Protein 4AB5 (pdb70)

Foldseek 3Di:
DVLEEAEEEEADLVLVVLLVLCVLCVVVVYHYHYDYDPLDDCLVCQVVVVGFKYKDQDPPDDPQKDKDFQWKFFWKKAACPDPCVVPQEAALVNQQAWEEEDAPHDLVPQCCVVHAVVVVGDYHYDHDSDPVVSLQCRLVRVGMYGDTPQSPVVVVVNSIDIHAYDPVGGMTTIIMMGGPVCPPPVSSVVSSVSSRVSCVVRGPGIDTDD/DDPADAEEAEEEEADLVLVVLLVLCVLCVSVRYHYHYDYDPLDDCLVCQVVVVGFKYKDQDPPDDAQKDKDFQWKFFWKKAACPDPCVVPQEAALVNQQAWEEEDAPHDLVPQCCVVHAVVVVGDYHYDHDSDPVVSLQCRLVRVGMYTDTPQSPVVVVVNSIDIHAYDPVGGMTTIIMMGGPVCPPPPSSVVSSVSSRVSCVVRGPGIDTDDD

Structure (mmCIF, N/CA/C/O backbone):
data_4AB5
#
_entry.id   4AB5
#
_cell.length_a   65.140
_cell.length_b   52.570
_cell.length_c   65.890
_cell.angle_alpha   90.00
_cell.angle_beta   94.09
_cell.angle_gamma   90.00
#
_symmetry.space_group_name_H-M   'P 1 21 1'
#
loop_
_entity.id
_entity.type
_entity.pdbx_description
1 polymer 'TRANSCRIPTIONAL REGULATOR, LYSR FAMILY'
2 water water
#
loop_
_atom_site.group_PDB
_atom_site.id
_atom_site.type_symbol
_atom_site.label_atom_id
_atom_site.label_alt_id
_atom_site.label_comp_id
_atom_site.label_asym_id
_atom_site.label_entity_id
_atom_site.label_seq_id
_atom_site.pdbx_PDB_ins_code
_atom_site.Cartn_x
_atom_site.Cartn_y
_atom_site.Cartn_z
_atom_site.occupancy
_atom_site.B_iso_or_equiv
_atom_site.auth_seq_id
_atom_site.auth_comp_id
_atom_site.auth_asym_id
_atom_site.auth_atom_id
_atom_site.pdbx_PDB_model_num
ATOM 1 N N . GLY A 1 5 ? -10.378 -26.524 3.890 1.00 53.81 92 GLY A N 1
ATOM 2 C CA . GLY A 1 5 ? -9.128 -25.776 3.946 1.00 51.84 92 GLY A CA 1
ATOM 3 C C . GLY A 1 5 ? -7.902 -26.655 3.795 1.00 53.95 92 GLY A C 1
ATOM 4 O O . GLY A 1 5 ? -7.086 -26.754 4.717 1.00 52.49 92 GLY A O 1
ATOM 5 N N . GLU A 1 6 ? -7.775 -27.285 2.608 1.00 50.51 93 GLU A N 1
ATOM 6 C CA . GLU A 1 6 ? -6.710 -28.204 2.182 1.00 50.16 93 GLU A CA 1
ATOM 7 C C . GLU A 1 6 ? -5.286 -27.768 2.555 1.00 51.47 93 GLU A C 1
ATOM 8 O O . GLU A 1 6 ? -4.590 -28.539 3.205 1.00 51.29 93 GLU A O 1
ATOM 14 N N . ALA A 1 7 ? -4.866 -26.549 2.146 1.00 46.70 94 ALA A N 1
ATOM 15 C CA . ALA A 1 7 ? -3.542 -25.953 2.388 1.00 45.73 94 ALA A CA 1
ATOM 16 C C . ALA A 1 7 ? -3.107 -25.955 3.860 1.00 50.14 94 ALA A C 1
ATOM 17 O O . ALA A 1 7 ? -1.954 -26.275 4.180 1.00 50.79 94 ALA A O 1
ATOM 19 N N . GLY A 1 8 ? -4.030 -25.560 4.727 1.00 44.70 95 GLY A N 1
ATOM 20 C CA . GLY A 1 8 ? -3.787 -25.462 6.151 1.00 43.90 95 GLY A CA 1
ATOM 21 C C . GLY A 1 8 ? -4.452 -24.246 6.755 1.00 44.91 95 GLY A C 1
ATOM 22 O O . GLY A 1 8 ? -5.609 -23.936 6.435 1.00 44.16 95 GLY A O 1
ATOM 23 N N . GLU A 1 9 ? -3.725 -23.561 7.647 1.00 38.88 96 GLU A N 1
ATOM 24 C CA . GLU A 1 9 ? -4.278 -22.413 8.352 1.00 37.44 96 GLU A CA 1
ATOM 25 C C . GLU A 1 9 ? -3.338 -21.282 8.682 1.00 37.65 96 GLU A C 1
ATOM 26 O O . GLU A 1 9 ? -2.129 -21.473 8.873 1.00 37.31 96 GLU A O 1
ATOM 32 N N . LEU A 1 10 ? -3.924 -20.080 8.709 1.00 30.82 97 LEU A N 1
ATOM 33 C CA . LEU A 1 10 ? -3.282 -18.832 9.064 1.00 28.47 97 LEU A CA 1
ATOM 34 C C . LEU A 1 10 ? -4.091 -18.214 10.204 1.00 30.41 97 LEU A C 1
ATOM 35 O O . LEU A 1 10 ? -5.061 -17.486 9.971 1.00 31.16 97 LEU A O 1
ATOM 40 N N . ARG A 1 11 ? -3.717 -18.582 11.446 1.00 24.23 98 ARG A N 1
ATOM 41 C CA . ARG A 1 11 ? -4.300 -18.055 12.679 1.00 23.16 98 ARG A CA 1
ATOM 42 C C . ARG A 1 11 ? -3.416 -16.857 13.067 1.00 25.18 98 ARG A C 1
ATOM 43 O O . ARG A 1 11 ? -2.228 -17.030 13.371 1.00 23.32 98 ARG A O 1
ATOM 51 N N . ILE A 1 12 ? -3.970 -15.640 12.924 1.00 21.22 99 ILE A N 1
ATOM 52 C CA . ILE A 1 12 ? -3.262 -14.391 13.186 1.00 20.93 99 ILE A CA 1
ATOM 53 C C . ILE A 1 12 ? -3.434 -13.9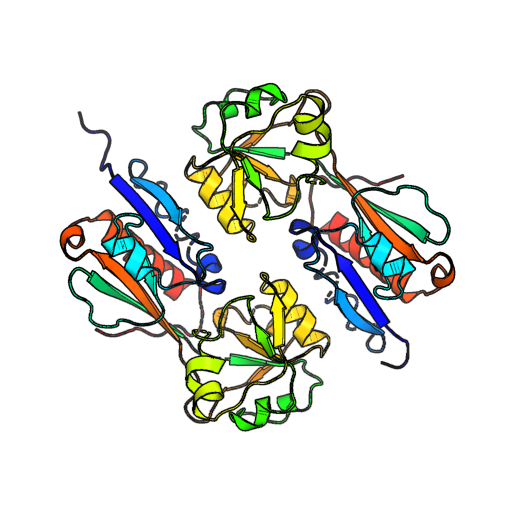47 14.634 1.00 28.71 99 ILE A C 1
ATOM 54 O O . ILE A 1 12 ? -4.553 -13.664 15.061 1.00 28.62 99 ILE A O 1
ATOM 59 N N . ALA A 1 13 ? -2.310 -13.884 15.382 1.00 27.45 100 ALA A N 1
ATOM 60 C CA . ALA A 1 13 ? -2.284 -13.423 16.769 1.00 28.25 100 ALA A CA 1
ATOM 61 C C . ALA A 1 13 ? -1.902 -11.948 16.768 1.00 31.87 100 ALA A C 1
ATOM 62 O O . ALA A 1 13 ? -0.852 -11.577 16.244 1.00 29.35 100 ALA A O 1
ATOM 64 N N . VAL A 1 14 ? -2.799 -11.101 17.300 1.00 30.24 101 VAL A N 1
ATOM 65 C CA . VAL A 1 14 ? -2.653 -9.650 17.345 1.00 29.52 101 VAL A CA 1
ATOM 66 C C . VAL A 1 14 ? -3.344 -9.081 18.576 1.00 36.83 101 VAL A C 1
ATOM 67 O O . VAL A 1 14 ? -4.519 -9.350 18.821 1.00 36.11 101 VAL A O 1
ATOM 71 N N . GLU A 1 15 ? -2.606 -8.298 19.353 1.00 37.29 102 GLU A N 1
ATOM 72 C CA . GLU A 1 15 ? -3.141 -7.679 20.562 1.00 39.33 102 GLU A CA 1
ATOM 73 C C . GLU A 1 15 ? -3.112 -6.147 20.463 1.00 44.25 102 GLU A C 1
ATOM 74 O O . GLU A 1 15 ? -3.450 -5.448 21.423 1.00 45.90 102 GLU A O 1
ATOM 80 N N . CYS A 1 16 ? -2.737 -5.638 19.276 1.00 39.65 103 CYS A N 1
ATOM 81 C CA . CYS A 1 16 ? -2.615 -4.221 18.948 1.00 38.90 103 CYS A CA 1
ATOM 82 C C . CYS A 1 16 ? -3.891 -3.751 18.224 1.00 39.34 103 CYS A C 1
ATOM 83 O O . CYS A 1 16 ? -4.276 -4.321 17.204 1.00 41.09 103 CYS A O 1
ATOM 86 N N . HIS A 1 17 ? -4.563 -2.747 18.784 1.00 31.30 104 HIS A N 1
ATOM 87 C CA . HIS A 1 17 ? -5.823 -2.186 18.289 1.00 29.54 104 HIS A CA 1
ATOM 88 C C . HIS A 1 17 ? -5.751 -1.472 16.936 1.00 33.95 104 HIS A C 1
ATOM 89 O O . HIS A 1 17 ? -6.581 -1.761 16.073 1.00 33.61 104 HIS A O 1
ATOM 96 N N . THR A 1 18 ? -4.796 -0.522 16.756 1.00 29.83 105 THR A N 1
ATOM 97 C CA . THR A 1 18 ? -4.624 0.227 15.502 1.00 28.30 105 THR A CA 1
ATOM 98 C C . THR A 1 18 ? -4.313 -0.687 14.313 1.00 32.82 105 THR A C 1
ATOM 99 O O . THR A 1 18 ? -4.722 -0.381 13.193 1.00 31.08 105 THR A O 1
ATOM 103 N N . CYS A 1 19 ? -3.609 -1.815 14.575 1.00 31.74 106 CYS A N 1
ATOM 104 C CA . CYS A 1 19 ? -3.219 -2.855 13.625 1.00 32.72 106 CYS A CA 1
ATOM 105 C C . CYS A 1 19 ? -4.383 -3.323 12.754 1.00 32.42 106 CYS A C 1
ATOM 106 O O . CYS A 1 19 ? -4.200 -3.485 11.557 1.00 30.17 106 CYS A O 1
ATOM 109 N N . PHE A 1 20 ? -5.582 -3.498 13.356 1.00 28.71 107 PHE A N 1
ATOM 110 C CA . PHE A 1 20 ? -6.825 -3.941 12.720 1.00 27.98 107 PHE A CA 1
ATOM 111 C C . PHE A 1 20 ? -7.232 -3.081 11.519 1.00 34.50 107 PHE A C 1
ATOM 112 O O . PHE A 1 20 ? -7.802 -3.608 10.564 1.00 34.94 107 PHE A O 1
ATOM 120 N N . ASP A 1 21 ? -6.901 -1.780 11.537 1.00 32.45 108 ASP A N 1
ATOM 121 C CA . ASP A 1 21 ? -7.203 -0.874 10.428 1.00 33.36 108 ASP A CA 1
ATOM 122 C C . ASP A 1 21 ? -6.591 -1.306 9.104 1.00 34.43 108 ASP A C 1
ATOM 123 O O . ASP A 1 21 ? -7.250 -1.179 8.068 1.00 36.08 108 ASP A O 1
ATOM 128 N N . TRP A 1 22 ? -5.350 -1.827 9.134 1.00 26.28 109 TRP A N 1
ATOM 129 C CA . TRP A 1 22 ? -4.660 -2.324 7.937 1.00 24.00 109 TRP A CA 1
ATOM 130 C C . TRP A 1 22 ? -4.662 -3.855 7.824 1.00 27.10 109 TRP A C 1
ATOM 131 O O . TRP A 1 22 ? -4.578 -4.374 6.716 1.00 26.02 109 TRP A O 1
ATOM 142 N N . LEU A 1 23 ? -4.793 -4.564 8.962 1.00 24.49 110 LEU A N 1
ATOM 143 C CA . LEU A 1 23 ? -4.794 -6.023 9.024 1.00 24.74 110 LEU A CA 1
ATOM 144 C C . LEU A 1 23 ? -6.070 -6.649 8.491 1.00 29.93 110 LEU A C 1
ATOM 145 O O . LEU A 1 23 ? -5.985 -7.689 7.832 1.00 29.95 110 LEU A O 1
ATOM 158 N N . PRO A 1 25 ? -8.346 -5.347 6.053 1.00 27.73 112 PRO A N 1
ATOM 159 C CA . PRO A 1 25 ? -8.355 -5.388 4.578 1.00 27.78 112 PRO A CA 1
ATOM 160 C C . PRO A 1 25 ? -7.218 -6.220 3.970 1.00 31.99 112 PRO A C 1
ATOM 161 O O . PRO A 1 25 ? -7.352 -6.659 2.824 1.00 32.77 112 PRO A O 1
ATOM 165 N N . ALA A 1 26 ? -6.117 -6.468 4.735 1.00 26.88 113 ALA A N 1
ATOM 166 C CA . ALA A 1 26 ? -4.999 -7.317 4.285 1.00 25.78 113 ALA A CA 1
ATOM 167 C C . ALA A 1 26 ? -5.495 -8.758 4.185 1.00 31.44 113 ALA A C 1
ATOM 168 O O . ALA A 1 26 ? -5.153 -9.448 3.227 1.00 32.28 113 ALA A O 1
ATOM 178 N N . GLY A 1 28 ? -8.684 -9.514 3.718 1.00 27.39 115 GLY A N 1
ATOM 179 C CA . GLY A 1 28 ? -9.670 -9.425 2.646 1.00 27.39 115 GLY A CA 1
ATOM 180 C C . GLY A 1 28 ? -9.090 -9.571 1.252 1.00 29.21 115 GLY A C 1
ATOM 181 O O . GLY A 1 28 ? -9.812 -9.952 0.327 1.00 29.04 115 GLY A O 1
ATOM 182 N N . GLU A 1 29 ? -7.791 -9.234 1.090 1.00 23.60 116 GLU A N 1
ATOM 183 C CA . GLU A 1 29 ? -7.045 -9.322 -0.172 1.00 23.61 116 GLU A CA 1
ATOM 184 C C . GLU A 1 29 ? -6.414 -10.717 -0.294 1.00 24.46 116 GLU A C 1
ATOM 185 O O . GLU A 1 29 ? -6.448 -11.317 -1.368 1.00 24.16 116 GLU A O 1
ATOM 191 N N . PHE A 1 30 ? -5.856 -11.227 0.817 1.00 18.22 117 PHE A N 1
ATOM 192 C CA . PHE A 1 30 ? -5.251 -12.552 0.923 1.00 17.04 117 PHE A CA 1
ATOM 193 C C . PHE A 1 30 ? -6.268 -13.669 0.633 1.00 21.27 117 PHE A C 1
ATOM 194 O O . PHE A 1 30 ? -5.953 -14.587 -0.125 1.00 20.17 117 PHE A O 1
ATOM 202 N N . ARG A 1 31 ? -7.465 -13.602 1.261 1.00 18.35 118 ARG A N 1
ATOM 203 C CA . ARG A 1 31 ? -8.520 -14.611 1.136 1.00 19.87 118 ARG A CA 1
ATOM 204 C C . ARG A 1 31 ? -8.804 -15.122 -0.280 1.00 28.57 118 ARG A C 1
ATOM 205 O O . ARG A 1 31 ? -8.588 -16.308 -0.480 1.00 30.16 118 ARG A O 1
ATOM 213 N N . PRO A 1 32 ? -9.208 -14.300 -1.287 1.00 27.30 119 PRO A N 1
ATOM 214 C CA . PRO A 1 32 ? -9.425 -14.855 -2.639 1.00 28.08 119 PRO A CA 1
ATOM 215 C C . PRO A 1 32 ? -8.173 -15.432 -3.307 1.00 31.60 119 PRO A C 1
ATOM 216 O O . PRO A 1 32 ? -8.301 -16.308 -4.164 1.00 31.07 119 PRO A O 1
ATOM 228 N N . TRP A 1 34 ? -5.670 -17.066 -1.709 1.00 23.83 121 TRP A N 1
ATOM 229 C CA . TRP A 1 34 ? -5.403 -18.317 -1.001 1.00 22.60 121 TRP A CA 1
ATOM 230 C C . TRP A 1 34 ? -6.714 -18.836 -0.413 1.00 26.80 121 TRP A C 1
ATOM 231 O O . TRP A 1 34 ? -6.861 -18.832 0.802 1.00 26.44 121 TRP A O 1
ATOM 242 N N . PRO A 1 35 ? -7.709 -19.251 -1.234 1.00 25.54 122 PRO A N 1
ATOM 243 C CA . PRO A 1 35 ? -9.002 -19.681 -0.662 1.00 26.07 122 PRO A CA 1
ATOM 244 C C . PRO A 1 35 ? -8.994 -20.975 0.148 1.00 29.56 122 PRO A C 1
ATOM 245 O O . PRO A 1 35 ? -9.981 -21.272 0.822 1.00 30.83 122 PRO A O 1
ATOM 249 N N . GLN A 1 36 ? -7.886 -21.723 0.100 1.00 24.74 123 GLN A N 1
ATOM 250 C CA . GLN A 1 36 ? -7.753 -22.993 0.801 1.00 24.76 123 GLN A CA 1
ATOM 251 C C . GLN A 1 36 ? -6.910 -22.922 2.065 1.00 27.04 123 GLN A C 1
ATOM 252 O O . GLN A 1 36 ? -6.588 -23.949 2.673 1.00 26.22 123 GLN A O 1
ATOM 258 N N . VAL A 1 37 ? -6.588 -21.694 2.470 1.00 22.64 124 VAL A N 1
ATOM 259 C CA . VAL A 1 37 ? -5.895 -21.388 3.715 1.00 21.71 124 VAL A CA 1
ATOM 260 C C . VAL A 1 37 ? -6.991 -20.864 4.648 1.00 26.66 124 VAL A C 1
ATOM 261 O O . VAL A 1 37 ? -7.611 -19.852 4.355 1.00 27.80 124 VAL A O 1
ATOM 265 N N . GLU A 1 38 ? -7.261 -21.582 5.731 1.00 23.72 125 GLU A N 1
ATOM 266 C CA . GLU A 1 38 ? -8.261 -21.233 6.731 1.00 23.68 125 GLU A CA 1
ATOM 267 C C . GLU A 1 38 ? -7.741 -20.086 7.603 1.00 26.74 125 GLU A C 1
ATOM 268 O O . GLU A 1 38 ? -6.701 -20.211 8.258 1.00 26.08 125 GLU A O 1
ATOM 274 N N . LEU A 1 39 ? -8.444 -18.951 7.569 1.00 22.65 126 LEU A N 1
ATOM 275 C CA . LEU A 1 39 ? -8.063 -17.754 8.307 1.00 21.66 126 LEU A CA 1
ATOM 276 C C . LEU A 1 39 ? -8.756 -17.681 9.662 1.00 26.63 126 LEU A C 1
ATOM 277 O O . LEU A 1 39 ? -9.885 -18.149 9.812 1.00 26.70 126 LEU A O 1
ATOM 282 N N . ASP A 1 40 ? -8.062 -17.106 10.656 1.00 23.34 127 ASP A N 1
ATOM 283 C CA . ASP A 1 40 ? -8.565 -16.918 12.011 1.00 23.58 127 ASP A CA 1
ATOM 284 C C . ASP A 1 40 ? -7.820 -15.782 12.704 1.00 28.66 127 ASP A C 1
ATOM 285 O O . ASP A 1 40 ? -6.694 -15.456 12.313 1.00 28.30 127 ASP A O 1
ATOM 290 N N . ILE A 1 41 ? -8.469 -15.158 13.709 1.00 25.11 128 ILE A N 1
ATOM 291 C CA . ILE A 1 41 ? -7.885 -14.096 14.525 1.00 23.78 128 ILE A CA 1
ATOM 292 C C . ILE A 1 41 ? -7.844 -14.616 15.943 1.00 28.66 128 ILE A C 1
ATOM 293 O O . ILE A 1 41 ? -8.876 -15.042 16.466 1.00 29.80 128 ILE A O 1
ATOM 298 N N . VAL A 1 42 ? -6.641 -14.642 16.543 1.00 25.86 129 VAL A N 1
ATOM 299 C CA . VAL A 1 42 ? -6.403 -15.103 17.920 1.00 27.47 129 VAL A CA 1
ATOM 300 C C . VAL A 1 42 ? -6.055 -13.822 18.699 1.00 35.31 129 VAL A C 1
ATOM 301 O O . VAL A 1 42 ? -4.915 -13.361 18.657 1.00 36.04 129 VAL A O 1
ATOM 305 N N . SER A 1 43 ? -7.082 -13.157 19.258 1.00 33.15 130 SER A N 1
ATOM 306 C CA . SER A 1 43 ? -6.942 -11.856 19.914 1.00 33.40 130 SER A CA 1
ATOM 307 C C . SER A 1 43 ? -7.675 -11.768 21.263 1.00 40.69 130 SER A C 1
ATOM 308 O O . SER A 1 43 ? -8.486 -12.640 21.590 1.00 42.36 130 SER A O 1
ATOM 311 N N . GLY A 1 44 ? -7.376 -10.718 22.028 1.00 37.40 131 GLY A N 1
ATOM 312 C CA . GLY A 1 44 ? -8.026 -10.449 23.311 1.00 38.79 131 GLY A CA 1
ATOM 313 C C . GLY A 1 44 ? -7.404 -11.039 24.558 1.00 43.29 131 GLY A C 1
ATOM 314 O O . GLY A 1 44 ? -8.060 -11.088 25.597 1.00 44.85 131 GLY A O 1
ATOM 315 N N . PHE A 1 45 ? -6.146 -11.470 24.484 1.00 40.18 132 PHE A N 1
ATOM 316 C CA . PHE A 1 45 ? -5.450 -12.056 25.626 1.00 42.36 132 PHE A CA 1
ATOM 317 C C . PHE A 1 45 ? -4.699 -11.014 26.432 1.00 48.20 132 PHE A C 1
ATOM 318 O O . PHE A 1 45 ? -4.457 -11.240 27.613 1.00 51.46 132 PHE A O 1
ATOM 326 N N . GLN A 1 46 ? -4.339 -9.874 25.805 1.00 42.65 133 GLN A N 1
ATOM 327 C CA . GLN A 1 46 ? -3.621 -8.740 26.408 1.00 42.59 133 GLN A CA 1
ATOM 328 C C . GLN A 1 46 ? -2.228 -9.141 26.931 1.00 47.59 133 GLN A C 1
ATOM 329 O O . GLN A 1 46 ? -1.758 -8.645 27.967 1.00 49.33 133 GLN A O 1
ATOM 335 N N . ALA A 1 47 ? -1.576 -10.042 26.176 1.00 41.99 134 ALA A N 1
ATOM 336 C CA . ALA A 1 47 ? -0.251 -10.599 26.432 1.00 42.27 134 ALA A CA 1
ATOM 337 C C . ALA A 1 47 ? 0.505 -10.775 25.110 1.00 45.12 134 ALA A C 1
ATOM 338 O O . ALA A 1 47 ? -0.122 -10.821 24.049 1.00 41.82 134 ALA A O 1
ATOM 340 N N . ASP A 1 48 ? 1.848 -10.906 25.179 1.00 44.09 135 ASP A N 1
ATOM 341 C CA . ASP A 1 48 ? 2.734 -11.106 24.027 1.00 43.09 135 ASP A CA 1
ATOM 342 C C . ASP A 1 48 ? 2.279 -12.302 23.160 1.00 45.40 135 ASP A C 1
ATOM 343 O O . ASP A 1 48 ? 2.161 -13.426 23.667 1.00 46.06 135 ASP A O 1
ATOM 348 N N . PRO A 1 49 ? 1.989 -12.040 21.860 1.00 38.64 136 PRO A N 1
ATOM 349 C CA . PRO A 1 49 ? 1.490 -13.107 20.971 1.00 37.56 136 PRO A CA 1
ATOM 350 C C . PRO A 1 49 ? 2.536 -14.114 20.475 1.00 41.42 136 PRO A C 1
ATOM 351 O O . PRO A 1 49 ? 2.162 -15.092 19.813 1.00 40.60 136 PRO A O 1
ATOM 355 N N . VAL A 1 50 ? 3.835 -13.895 20.804 1.00 37.97 137 VAL A N 1
ATOM 356 C CA . VAL A 1 50 ? 4.936 -14.793 20.421 1.00 38.01 137 VAL A CA 1
ATOM 357 C C . VAL A 1 50 ? 4.770 -16.157 21.109 1.00 44.42 137 VAL A C 1
ATOM 358 O O . VAL A 1 50 ? 5.074 -17.188 20.512 1.00 45.34 137 VAL A O 1
ATOM 362 N N . GLY A 1 51 ? 4.252 -16.143 22.337 1.00 42.52 138 GLY A N 1
ATOM 363 C CA . GLY A 1 51 ? 3.993 -17.337 23.131 1.00 43.80 138 GLY A CA 1
ATOM 364 C C . GLY A 1 51 ? 3.047 -18.294 22.441 1.00 47.32 138 GLY A C 1
ATOM 365 O O . GLY A 1 51 ? 3.298 -19.502 22.421 1.00 49.43 138 GLY A O 1
ATOM 366 N N . LEU A 1 52 ? 1.983 -17.747 21.820 1.00 40.69 139 LEU A N 1
ATOM 367 C CA . LEU A 1 52 ? 0.973 -18.499 21.081 1.00 38.78 139 LEU A CA 1
ATOM 368 C C . LEU A 1 52 ? 1.579 -19.291 19.911 1.00 40.12 139 LEU A C 1
ATOM 369 O O . LEU A 1 52 ? 1.111 -20.396 19.627 1.00 40.84 139 LEU A O 1
ATOM 374 N N . LEU A 1 53 ? 2.634 -18.749 19.267 1.00 34.34 140 LEU A N 1
ATOM 375 C CA . LEU A 1 53 ? 3.353 -19.399 18.159 1.00 33.41 140 LEU A CA 1
ATOM 376 C C . LEU A 1 53 ? 4.076 -20.635 18.673 1.00 40.67 140 LEU A C 1
ATOM 377 O O . LEU A 1 53 ? 3.947 -21.707 18.084 1.00 40.09 140 LEU A O 1
ATOM 382 N N . LEU A 1 54 ? 4.807 -20.487 19.799 1.00 39.91 141 LEU A N 1
ATOM 383 C CA . LEU A 1 54 ? 5.540 -21.573 20.466 1.00 41.71 141 LEU A CA 1
ATOM 384 C C . LEU A 1 54 ? 4.562 -22.662 20.898 1.00 43.60 141 LEU A C 1
ATOM 385 O O . LEU A 1 54 ? 4.852 -23.848 20.754 1.00 43.36 141 LEU A O 1
ATOM 390 N N . GLN A 1 55 ? 3.375 -22.245 21.363 1.00 39.17 142 GLN A N 1
ATOM 391 C CA . GLN A 1 55 ? 2.301 -23.128 21.816 1.00 39.46 142 GLN A CA 1
ATOM 392 C C . GLN A 1 55 ? 1.431 -23.721 20.691 1.00 41.95 142 GLN A C 1
ATOM 393 O O . GLN A 1 55 ? 0.480 -24.444 20.986 1.00 41.44 142 GLN A O 1
ATOM 399 N N . HIS A 1 56 ? 1.750 -23.415 19.408 1.00 38.17 143 HIS A N 1
ATOM 400 C CA . HIS A 1 56 ? 1.026 -23.877 18.210 1.00 36.92 143 HIS A CA 1
ATOM 401 C C . HIS A 1 56 ? -0.458 -23.456 18.218 1.00 38.80 143 HIS A C 1
ATOM 402 O O . HIS A 1 56 ? -1.315 -24.098 17.598 1.00 38.33 143 HIS A O 1
ATOM 409 N N . ARG A 1 57 ? -0.734 -22.340 18.906 1.00 32.97 144 ARG A N 1
ATOM 410 C CA . ARG A 1 57 ? -2.054 -21.747 19.055 1.00 30.89 144 ARG A CA 1
ATOM 411 C C . ARG A 1 57 ? -2.281 -20.669 18.008 1.00 32.84 144 ARG A C 1
ATOM 412 O O . ARG A 1 57 ? -3.418 -20.241 17.813 1.00 33.24 144 ARG A O 1
ATOM 420 N N . ALA A 1 58 ? -1.203 -20.249 17.320 1.00 27.60 145 ALA A N 1
ATOM 421 C CA . ALA A 1 58 ? -1.203 -19.251 16.250 1.00 25.67 145 ALA A CA 1
ATOM 422 C C . ALA A 1 58 ? -0.076 -19.545 15.255 1.00 30.24 145 ALA A C 1
ATOM 423 O O . ALA A 1 58 ? 0.921 -20.158 15.630 1.00 29.78 145 ALA A O 1
ATOM 425 N N . ASP A 1 59 ? -0.237 -19.102 13.984 1.00 27.78 146 ASP A N 1
ATOM 426 C CA . ASP A 1 59 ? 0.718 -19.325 12.885 1.00 26.94 146 ASP A CA 1
ATOM 427 C C . ASP A 1 59 ? 1.519 -18.075 12.495 1.00 29.89 146 ASP A C 1
ATOM 428 O O . ASP A 1 59 ? 2.631 -18.191 11.991 1.00 29.71 146 ASP A O 1
ATOM 433 N N . LEU A 1 60 ? 0.976 -16.893 12.775 1.00 26.92 147 LEU A N 1
ATOM 434 C CA . LEU A 1 60 ? 1.643 -15.612 12.522 1.00 26.30 147 LEU A CA 1
ATOM 435 C C . LEU A 1 60 ? 1.220 -14.607 13.580 1.00 28.96 147 LEU A C 1
ATOM 436 O O . LEU A 1 60 ? 0.043 -14.546 13.931 1.00 27.69 147 LEU A O 1
ATOM 441 N N . ALA A 1 61 ? 2.185 -13.830 14.094 1.00 27.04 148 ALA A N 1
ATOM 442 C CA . ALA A 1 61 ? 1.936 -12.810 15.121 1.00 26.74 148 ALA A CA 1
ATOM 443 C C . ALA A 1 61 ? 2.426 -11.428 14.710 1.00 29.12 148 ALA A C 1
ATOM 444 O O . ALA A 1 61 ? 3.539 -11.302 14.207 1.00 29.04 148 ALA A O 1
ATOM 446 N N . ILE A 1 62 ? 1.593 -10.394 14.934 1.00 24.48 149 ILE A N 1
ATOM 447 C CA . ILE A 1 62 ? 1.924 -8.986 14.687 1.00 22.61 149 ILE A CA 1
ATOM 448 C C . ILE A 1 62 ? 2.537 -8.485 16.005 1.00 28.82 149 ILE A C 1
ATOM 449 O O . ILE A 1 62 ? 1.873 -8.515 17.045 1.00 27.30 149 ILE A O 1
ATOM 454 N N . VAL A 1 63 ? 3.832 -8.104 15.965 1.00 27.37 150 VAL A N 1
ATOM 455 C CA . VAL A 1 63 ? 4.598 -7.693 17.141 1.00 28.41 150 VAL A CA 1
ATOM 456 C C . VAL A 1 63 ? 5.318 -6.353 16.991 1.00 32.74 150 VAL A C 1
ATOM 457 O O . VAL A 1 63 ? 5.684 -5.985 15.882 1.00 32.08 150 VAL A O 1
ATOM 461 N N . SER A 1 64 ? 5.523 -5.641 18.119 1.00 31.55 151 SER A N 1
ATOM 462 C CA . SER A 1 64 ? 6.203 -4.343 18.231 1.00 32.47 151 SER A CA 1
ATOM 463 C C . SER A 1 64 ? 7.718 -4.451 18.482 1.00 41.49 151 SER A C 1
ATOM 464 O O . SER A 1 64 ? 8.418 -3.437 18.471 1.00 41.85 151 SER A O 1
ATOM 467 N N . GLU A 1 65 ? 8.211 -5.669 18.738 1.00 41.91 152 GLU A N 1
ATOM 468 C CA . GLU A 1 65 ? 9.619 -5.958 18.997 1.00 44.75 152 GLU A CA 1
ATOM 469 C C . GLU A 1 65 ? 10.044 -7.234 18.288 1.00 50.39 152 GLU A C 1
ATOM 470 O O . GLU A 1 65 ? 9.256 -8.180 18.199 1.00 49.92 152 GLU A O 1
ATOM 476 N N . ALA A 1 66 ? 11.292 -7.255 17.789 1.00 48.69 153 ALA A N 1
ATOM 477 C CA . ALA A 1 66 ? 11.892 -8.413 17.142 1.00 49.42 153 ALA A CA 1
ATOM 478 C C . ALA A 1 66 ? 12.921 -8.992 18.107 1.00 57.01 153 ALA A C 1
ATOM 479 O O . ALA A 1 66 ? 14.096 -9.198 17.765 1.00 58.38 153 ALA A O 1
ATOM 481 N N . GLU A 1 67 ? 12.457 -9.222 19.347 1.00 55.05 154 GLU A N 1
ATOM 482 C CA . GLU A 1 67 ? 13.228 -9.793 20.448 1.00 57.53 154 GLU A CA 1
ATOM 483 C C . GLU A 1 67 ? 13.654 -11.215 20.073 1.00 61.54 154 GLU A C 1
ATOM 484 O O . GLU A 1 67 ? 12.810 -12.110 19.969 1.00 60.50 154 GLU A O 1
ATOM 490 N N . LYS A 1 68 ? 14.959 -11.390 19.792 1.00 59.04 155 LYS A N 1
ATOM 491 C CA . LYS A 1 68 ? 15.552 -12.665 19.388 1.00 59.96 155 LYS A CA 1
ATOM 492 C C . LYS A 1 68 ? 15.203 -13.791 20.343 1.00 63.69 155 LYS A C 1
ATOM 493 O O . LYS A 1 68 ? 15.423 -13.677 21.552 1.00 64.86 155 LYS A O 1
ATOM 499 N N . GLN A 1 69 ? 14.591 -14.848 19.794 1.00 58.86 156 GLN A N 1
ATOM 500 C CA . GLN A 1 69 ? 14.173 -16.058 20.505 1.00 59.19 156 GLN A CA 1
ATOM 501 C C . GLN A 1 69 ? 14.432 -17.256 19.629 1.00 62.40 156 GLN A C 1
ATOM 502 O O . GLN A 1 69 ? 14.361 -17.158 18.403 1.00 60.24 156 GLN A O 1
ATOM 508 N N . ASN A 1 70 ? 14.706 -18.397 20.264 1.00 61.19 157 ASN A N 1
ATOM 509 C CA . ASN A 1 70 ? 14.953 -19.658 19.582 1.00 61.27 157 ASN A CA 1
ATOM 510 C C . ASN A 1 70 ? 13.638 -20.246 19.081 1.00 61.96 157 ASN A C 1
ATOM 511 O O . ASN A 1 70 ? 12.658 -20.293 19.835 1.00 61.46 157 ASN A O 1
ATOM 516 N N . GLY A 1 71 ? 13.632 -20.654 17.812 1.00 55.57 158 GLY A N 1
ATOM 517 C CA . GLY A 1 71 ? 12.481 -21.280 17.178 1.00 53.39 158 GLY A CA 1
ATOM 518 C C . GLY A 1 71 ? 11.519 -20.350 16.473 1.00 54.21 158 GLY A C 1
ATOM 519 O O . GLY A 1 71 ? 10.603 -20.819 15.792 1.00 52.63 158 GLY A O 1
ATOM 520 N N . ILE A 1 72 ? 11.716 -19.034 16.610 1.00 49.88 159 ILE A N 1
ATOM 521 C CA . ILE A 1 72 ? 10.849 -18.052 15.957 1.00 47.44 159 ILE A CA 1
ATOM 522 C C . ILE A 1 72 ? 11.619 -17.050 15.077 1.00 48.25 159 ILE A C 1
ATOM 523 O O . ILE A 1 72 ? 12.702 -16.596 15.457 1.00 49.65 159 ILE A O 1
ATOM 528 N N . SER A 1 73 ? 11.067 -16.749 13.885 1.00 40.27 160 SER A N 1
ATOM 529 C CA . SER A 1 73 ? 11.653 -15.848 12.895 1.00 38.64 160 SER A CA 1
ATOM 530 C C . SER A 1 73 ? 10.824 -14.598 12.685 1.00 38.93 160 SER A C 1
ATOM 531 O O . SER A 1 73 ? 9.590 -14.657 12.654 1.00 37.33 160 SER A O 1
ATOM 534 N N . PHE A 1 74 ? 11.515 -13.458 12.574 1.00 34.03 161 PHE A N 1
ATOM 535 C CA . PHE A 1 74 ? 10.896 -12.152 12.408 1.00 31.86 161 PHE A CA 1
ATOM 536 C C . PHE A 1 74 ? 11.038 -11.621 11.011 1.00 36.57 161 PHE A C 1
ATOM 537 O O . PHE A 1 74 ? 12.078 -11.795 10.368 1.00 37.31 161 PHE A O 1
ATOM 545 N N . GLN A 1 75 ? 9.978 -10.953 10.554 1.00 32.30 162 GLN A N 1
ATOM 546 C CA . GLN A 1 75 ? 9.904 -10.334 9.239 1.00 31.42 162 GLN A CA 1
ATOM 547 C C . GLN A 1 75 ? 9.495 -8.882 9.434 1.00 32.86 162 GLN A C 1
ATOM 548 O O . GLN A 1 75 ? 8.429 -8.636 10.003 1.00 32.96 162 GLN A O 1
ATOM 554 N N . PRO A 1 76 ? 10.331 -7.901 9.038 1.00 28.19 163 PRO A N 1
ATOM 555 C CA . PRO A 1 76 ? 9.928 -6.490 9.222 1.00 26.65 163 PRO A CA 1
ATOM 556 C C . PRO A 1 76 ? 8.725 -6.109 8.361 1.00 27.89 163 PRO A C 1
ATOM 557 O O . PRO A 1 76 ? 8.607 -6.550 7.215 1.00 28.46 163 PRO A O 1
ATOM 561 N N . LEU A 1 77 ? 7.811 -5.339 8.929 1.00 21.97 164 LEU A N 1
ATOM 562 C CA . LEU A 1 77 ? 6.660 -4.859 8.189 1.00 19.85 164 LEU A CA 1
ATOM 563 C C . LEU A 1 77 ? 6.922 -3.395 7.856 1.00 25.76 164 LEU A C 1
ATOM 564 O O . LEU A 1 77 ? 7.277 -3.085 6.711 1.00 25.38 164 LEU A O 1
ATOM 569 N N . PHE A 1 78 ? 6.819 -2.510 8.872 1.00 22.58 165 PHE A N 1
ATOM 570 C CA . PHE A 1 78 ? 7.033 -1.070 8.732 1.00 22.61 165 PHE A CA 1
ATOM 571 C C . PHE A 1 78 ? 7.125 -0.359 10.083 1.00 25.92 165 PHE A C 1
ATOM 572 O O . PHE A 1 78 ? 6.604 -0.847 11.091 1.00 22.37 165 PHE A O 1
ATOM 580 N N . ALA A 1 79 ? 7.758 0.828 10.076 1.00 24.58 166 ALA A N 1
ATOM 581 C CA . ALA A 1 79 ? 7.889 1.720 11.231 1.00 23.79 166 ALA A CA 1
ATOM 582 C C . ALA A 1 79 ? 7.059 2.987 10.982 1.00 28.95 166 ALA A C 1
ATOM 583 O O . ALA A 1 79 ? 6.817 3.354 9.828 1.00 28.37 166 ALA A O 1
ATOM 585 N N . TYR A 1 80 ? 6.597 3.633 12.063 1.00 26.29 167 TYR A N 1
ATOM 586 C CA . TYR A 1 80 ? 5.832 4.877 12.005 1.00 25.89 167 TYR A CA 1
ATOM 587 C C . TYR A 1 80 ? 5.951 5.671 13.299 1.00 28.94 167 TYR A C 1
ATOM 588 O O . TYR A 1 80 ? 6.264 5.101 14.354 1.00 27.28 167 TYR A O 1
ATOM 597 N N . GLU A 1 81 ? 5.672 6.984 13.211 1.00 26.04 168 GLU A N 1
ATOM 598 C CA . GLU A 1 81 ? 5.707 7.873 14.360 1.00 26.47 168 GLU A CA 1
ATOM 599 C C . GLU A 1 81 ? 4.429 7.775 15.204 1.00 30.19 168 GLU A C 1
ATOM 600 O O . GLU A 1 81 ? 3.316 7.712 14.662 1.00 27.62 168 GLU A O 1
ATOM 614 N N . VAL A 1 83 ? 2.306 9.955 17.548 1.00 23.59 170 VAL A N 1
ATOM 615 C CA . VAL A 1 83 ? 2.094 11.375 17.780 1.00 22.39 170 VAL A CA 1
ATOM 616 C C . VAL A 1 83 ? 1.165 11.595 18.953 1.00 26.79 170 VAL A C 1
ATOM 617 O O . VAL A 1 83 ? 0.268 10.781 19.205 1.00 26.57 170 VAL A O 1
ATOM 621 N N . GLY A 1 84 ? 1.412 12.673 19.679 1.00 23.98 171 GLY A N 1
ATOM 622 C CA . GLY A 1 84 ? 0.579 13.076 20.796 1.00 24.80 171 GLY A CA 1
ATOM 623 C C . GLY A 1 84 ? -0.574 13.899 20.258 1.00 30.19 171 GLY A C 1
ATOM 624 O O . GLY A 1 84 ? -0.374 14.727 19.361 1.00 30.18 171 GLY A O 1
ATOM 625 N N . ILE A 1 85 ? -1.797 13.636 20.747 1.00 26.50 172 ILE A N 1
ATOM 626 C CA . ILE A 1 85 ? -2.985 14.386 20.317 1.00 25.79 172 ILE A CA 1
ATOM 627 C C . ILE A 1 85 ? -3.662 15.078 21.473 1.00 30.40 172 ILE A C 1
ATOM 628 O O . ILE A 1 85 ? -3.806 14.499 22.546 1.00 31.23 172 ILE A O 1
ATOM 633 N N . CYS A 1 86 ? -4.061 16.327 21.249 1.00 27.05 173 CYS A N 1
ATOM 634 C CA . CYS A 1 86 ? -4.796 17.165 22.201 1.00 27.05 173 CYS A CA 1
ATOM 635 C C . CYS A 1 86 ? -5.808 18.004 21.424 1.00 31.29 173 CYS A C 1
ATOM 636 O O . CYS A 1 86 ? -5.733 18.066 20.194 1.00 30.78 173 CYS A O 1
ATOM 639 N N . ALA A 1 87 ? -6.766 18.623 22.120 1.00 28.74 174 ALA A N 1
ATOM 640 C CA . ALA A 1 87 ? -7.758 19.477 21.483 1.00 28.90 174 ALA A CA 1
ATOM 641 C C . ALA A 1 87 ? -7.058 20.764 21.004 1.00 33.41 174 ALA A C 1
ATOM 642 O O . ALA A 1 87 ? -6.060 21.153 21.617 1.00 33.40 174 ALA A O 1
ATOM 644 N N . PRO A 1 88 ? -7.524 21.435 19.922 1.00 29.85 175 PRO A N 1
ATOM 645 C CA . PRO A 1 88 ? -6.830 22.661 19.463 1.00 30.49 175 PRO A CA 1
ATOM 646 C C . PRO A 1 88 ? -6.636 23.779 20.512 1.00 37.99 175 PRO A C 1
ATOM 647 O O . PRO A 1 88 ? -5.673 24.534 20.404 1.00 37.54 175 PRO A O 1
ATOM 651 N N . ASP A 1 89 ? -7.508 23.871 21.528 1.00 37.15 176 ASP A N 1
ATOM 652 C CA . ASP A 1 89 ? -7.403 24.921 22.556 1.00 38.74 176 ASP A CA 1
ATOM 653 C C . ASP A 1 89 ? -6.834 24.428 23.907 1.00 39.99 176 ASP A C 1
ATOM 654 O O . ASP A 1 89 ? -6.882 25.148 24.903 1.00 40.56 176 ASP A O 1
ATOM 659 N N . HIS A 1 90 ? -6.261 23.214 23.913 1.00 33.85 177 HIS A N 1
ATOM 660 C CA . HIS A 1 90 ? -5.619 22.585 25.069 1.00 32.66 177 HIS A CA 1
ATOM 661 C C . HIS A 1 90 ? -4.277 23.297 25.300 1.00 36.52 177 HIS A C 1
ATOM 662 O O . HIS A 1 90 ? -3.606 23.614 24.313 1.00 35.54 177 HIS A O 1
ATOM 669 N N . PRO A 1 91 ? -3.842 23.552 26.563 1.00 34.05 178 PRO A N 1
ATOM 670 C CA . PRO A 1 91 ? -2.546 24.245 26.762 1.00 33.99 178 PRO A CA 1
ATOM 671 C C . PRO A 1 91 ? -1.341 23.604 26.056 1.00 35.75 178 PRO A C 1
ATOM 672 O O . PRO A 1 91 ? -0.451 24.316 25.617 1.00 36.18 178 PRO A O 1
ATOM 676 N N . LEU A 1 92 ? -1.325 22.269 25.934 1.00 30.47 179 LEU A N 1
ATOM 677 C CA . LEU A 1 92 ? -0.246 21.517 25.296 1.00 28.81 179 LEU A CA 1
ATOM 678 C C . LEU A 1 92 ? -0.075 21.778 23.801 1.00 34.49 179 LEU A C 1
ATOM 679 O O . LEU A 1 92 ? 0.983 21.458 23.255 1.00 34.02 179 LEU A O 1
ATOM 684 N N . ALA A 1 93 ? -1.081 22.397 23.143 1.00 32.41 180 ALA A N 1
ATOM 685 C CA . ALA A 1 93 ? -0.996 22.759 21.723 1.00 31.30 180 ALA A CA 1
ATOM 686 C C . ALA A 1 93 ? 0.054 23.868 21.530 1.00 36.99 180 ALA A C 1
ATOM 687 O O . ALA A 1 93 ? 0.586 24.025 20.435 1.00 37.98 180 ALA A O 1
ATOM 689 N N . ALA A 1 94 ? 0.383 24.598 22.615 1.00 34.61 181 ALA A N 1
ATOM 690 C CA . ALA A 1 94 ? 1.390 25.658 22.646 1.00 34.97 181 ALA A CA 1
ATOM 691 C C . ALA A 1 94 ? 2.822 25.115 22.518 1.00 40.84 181 ALA A C 1
ATOM 692 O O . ALA A 1 94 ? 3.711 25.839 22.074 1.00 42.34 181 ALA A O 1
ATOM 694 N N . LYS A 1 95 ? 3.039 23.846 22.901 1.00 37.09 182 LYS A N 1
ATOM 695 C CA . LYS A 1 95 ? 4.339 23.175 22.825 1.00 36.60 182 LYS A CA 1
ATOM 696 C C . LYS A 1 95 ? 4.436 22.358 21.543 1.00 38.14 182 LYS A C 1
ATOM 697 O O . LYS A 1 95 ? 3.543 21.566 21.260 1.00 36.39 182 LYS A O 1
ATOM 703 N N . ASN A 1 96 ? 5.522 22.539 20.774 1.00 35.17 183 ASN A N 1
ATOM 704 C CA . ASN A 1 96 ? 5.776 21.779 19.547 1.00 33.75 183 ASN A CA 1
ATOM 705 C C . ASN A 1 96 ? 6.168 20.340 19.883 1.00 33.76 183 ASN A C 1
ATOM 706 O O . ASN A 1 96 ? 5.757 19.409 19.193 1.00 31.96 183 ASN A O 1
ATOM 711 N N . VAL A 1 97 ? 6.957 20.172 20.953 1.00 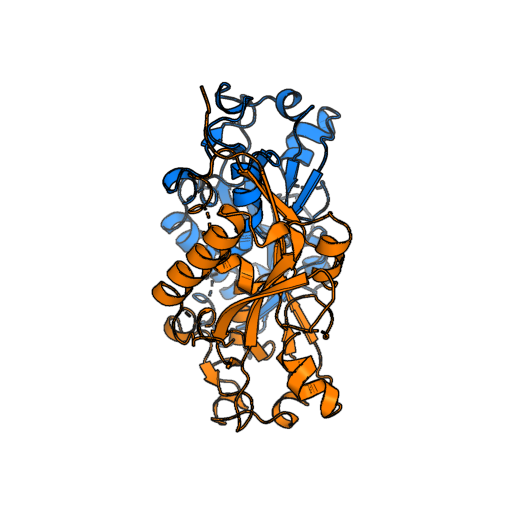29.27 184 VAL A N 1
ATOM 712 C CA . VAL A 1 97 ? 7.437 18.879 21.428 1.00 28.60 184 VAL A CA 1
ATOM 713 C C . VAL A 1 97 ? 6.957 18.649 22.876 1.00 33.34 184 VAL A C 1
ATOM 714 O O . VAL A 1 97 ? 7.119 19.532 23.713 1.00 35.82 184 VAL A O 1
ATOM 718 N N . TRP A 1 98 ? 6.395 17.471 23.166 1.00 27.88 185 TRP A N 1
ATOM 719 C CA . TRP A 1 98 ? 5.951 17.109 24.510 1.00 28.41 185 TRP A CA 1
ATOM 720 C C . TRP A 1 98 ? 6.996 16.243 25.193 1.00 34.38 185 TRP A C 1
ATOM 721 O O . TRP A 1 98 ? 7.332 15.170 24.693 1.00 33.18 185 TRP A O 1
ATOM 732 N N . THR A 1 99 ? 7.529 16.718 26.332 1.00 34.44 186 THR A N 1
ATOM 733 C CA . THR A 1 99 ? 8.497 15.962 27.132 1.00 36.21 186 THR A CA 1
ATOM 734 C C . THR A 1 99 ? 7.682 14.987 27.995 1.00 41.64 186 THR A C 1
ATOM 735 O O . THR A 1 99 ? 6.477 15.190 28.159 1.00 42.02 186 THR A O 1
ATOM 739 N N . ALA A 1 100 ? 8.324 13.960 28.568 1.00 38.99 187 ALA A N 1
ATOM 740 C CA . ALA A 1 100 ? 7.663 12.994 29.455 1.00 38.80 187 ALA A CA 1
ATOM 741 C C . ALA A 1 100 ? 6.912 13.710 30.607 1.00 42.47 187 ALA A C 1
ATOM 742 O O . ALA A 1 100 ? 5.782 13.338 30.933 1.00 41.82 187 ALA A O 1
ATOM 744 N N . GLU A 1 101 ? 7.528 14.776 31.159 1.00 39.56 188 GLU A N 1
ATOM 745 C CA . GLU A 1 101 ? 7.011 15.623 32.242 1.00 40.50 188 GLU A CA 1
ATOM 746 C C . GLU A 1 101 ? 5.715 16.376 31.879 1.00 42.96 188 GLU A C 1
ATOM 747 O O . GLU A 1 101 ? 4.965 16.742 32.784 1.00 43.91 188 GLU A O 1
ATOM 753 N N . ASP A 1 102 ? 5.448 16.602 30.568 1.00 36.66 189 ASP A N 1
ATOM 754 C CA . ASP A 1 102 ? 4.240 17.292 30.095 1.00 34.64 189 ASP A CA 1
ATOM 755 C C . ASP A 1 102 ? 2.961 16.450 30.258 1.00 37.35 189 ASP A C 1
ATOM 756 O O . ASP A 1 102 ? 1.853 16.995 30.227 1.00 36.59 189 ASP A O 1
ATOM 761 N N . PHE A 1 103 ? 3.128 15.136 30.468 1.00 33.33 190 PHE A N 1
ATOM 762 C CA . PHE A 1 103 ? 2.062 14.155 30.681 1.00 32.43 190 PHE A CA 1
ATOM 763 C C . PHE A 1 103 ? 1.617 14.077 32.156 1.00 38.92 190 PHE A C 1
ATOM 764 O O . PHE A 1 103 ? 0.528 13.570 32.424 1.00 38.41 190 PHE A O 1
ATOM 772 N N . ILE A 1 104 ? 2.452 14.581 33.101 1.00 38.51 191 ILE A N 1
ATOM 773 C CA . ILE A 1 104 ? 2.223 14.549 34.556 1.00 41.51 191 ILE A CA 1
ATOM 774 C C . ILE A 1 104 ? 0.795 14.874 35.040 1.00 50.49 191 ILE A C 1
ATOM 775 O O . ILE A 1 104 ? 0.177 14.031 35.699 1.00 53.84 191 ILE A O 1
ATOM 780 N N . GLY A 1 105 ? 0.285 16.054 34.706 1.00 46.93 192 GLY A N 1
ATOM 781 C CA . GLY A 1 105 ? -1.049 16.462 35.143 1.00 48.02 192 GLY A CA 1
ATOM 782 C C . GLY A 1 105 ? -2.231 15.863 34.405 1.00 50.88 192 GLY A C 1
ATOM 783 O O . GLY A 1 105 ? -3.253 15.531 35.017 1.00 51.84 192 GLY A O 1
ATOM 784 N N . GLU A 1 106 ? -2.081 15.736 33.079 1.00 44.60 193 GLU A N 1
ATOM 785 C CA . GLU A 1 106 ? -3.054 15.291 32.088 1.00 41.26 193 GLU A CA 1
ATOM 786 C C . GLU A 1 106 ? -3.576 13.865 32.235 1.00 41.16 193 GLU A C 1
ATOM 787 O O . GLU A 1 106 ? -2.832 12.973 32.623 1.00 40.70 193 GLU A O 1
ATOM 793 N N . THR A 1 107 ? -4.851 13.658 31.858 1.00 35.71 194 THR A N 1
ATOM 794 C CA . THR A 1 107 ? -5.520 12.356 31.798 1.00 35.01 194 THR A CA 1
ATOM 795 C C . THR A 1 107 ? -5.077 11.724 30.467 1.00 37.49 194 THR A C 1
ATOM 796 O O . THR A 1 107 ? -5.165 12.380 29.425 1.00 35.74 194 THR A O 1
ATOM 800 N N . LEU A 1 108 ? -4.587 10.474 30.502 1.00 34.59 195 LEU A N 1
ATOM 801 C CA . LEU A 1 108 ? -4.142 9.764 29.302 1.00 31.61 195 LEU A CA 1
ATOM 802 C C . LEU A 1 108 ? -5.217 8.793 28.811 1.00 34.58 195 LEU A C 1
ATOM 803 O O . LEU A 1 108 ? -5.670 7.934 29.563 1.00 36.00 195 LEU A O 1
ATOM 808 N N . ILE A 1 109 ? -5.651 8.961 27.561 1.00 30.32 196 ILE A N 1
ATOM 809 C CA . ILE A 1 109 ? -6.655 8.089 26.939 1.00 29.96 196 ILE A CA 1
ATOM 810 C C . ILE A 1 109 ? -5.943 7.032 26.087 1.00 33.44 196 ILE A C 1
ATOM 811 O O . ILE A 1 109 ? -5.150 7.367 25.209 1.00 31.05 196 ILE A O 1
ATOM 816 N N . THR A 1 110 ? -6.138 5.752 26.450 1.00 32.06 197 THR A N 1
ATOM 817 C CA . THR A 1 110 ? -5.487 4.602 25.822 1.00 30.21 197 THR A CA 1
ATOM 818 C C . THR A 1 110 ? -6.505 3.485 25.565 1.00 34.64 197 THR A C 1
ATOM 819 O O . THR A 1 110 ? -7.662 3.576 25.996 1.00 34.54 197 THR A O 1
ATOM 823 N N . TYR A 1 111 ? -6.035 2.386 24.930 1.00 30.53 198 TYR A N 1
ATOM 824 C CA . TYR A 1 111 ? -6.831 1.176 24.729 1.00 29.52 198 TYR A CA 1
ATOM 825 C C . TYR A 1 111 ? -6.822 0.417 26.049 1.00 36.69 198 TYR A C 1
ATOM 826 O O . TYR A 1 111 ? -5.878 0.619 26.830 1.00 37.03 198 TYR A O 1
ATOM 835 N N . PRO A 1 112 ? -7.866 -0.399 26.375 1.00 35.12 199 PRO A N 1
ATOM 836 C CA . PRO A 1 112 ? -7.887 -1.071 27.684 1.00 36.63 199 PRO A CA 1
ATOM 837 C C . PRO A 1 112 ? -6.969 -2.292 27.694 1.00 42.74 199 PRO A C 1
ATOM 838 O O . PRO A 1 112 ? -7.442 -3.432 27.659 1.00 44.56 199 PRO A O 1
ATOM 842 N N . VAL A 1 113 ? -5.635 -2.035 27.651 1.00 38.61 200 VAL A N 1
ATOM 843 C CA . VAL A 1 113 ? -4.544 -3.032 27.633 1.00 38.21 200 VAL A CA 1
ATOM 844 C C . VAL A 1 113 ? -3.438 -2.609 28.630 1.00 43.34 200 VAL A C 1
ATOM 845 O O . VAL A 1 113 ? -3.286 -1.405 28.856 1.00 42.14 200 VAL A O 1
ATOM 849 N N . PRO A 1 114 ? -2.640 -3.553 29.212 1.00 41.23 201 PRO A N 1
ATOM 850 C CA . PRO A 1 114 ? -1.597 -3.140 30.167 1.00 42.07 201 PRO A CA 1
ATOM 851 C C . PRO A 1 114 ? -0.504 -2.269 29.556 1.00 45.61 201 PRO A C 1
ATOM 852 O O . PRO A 1 114 ? -0.288 -2.312 28.347 1.00 43.64 201 PRO A O 1
ATOM 856 N N . ASP A 1 115 ? 0.179 -1.479 30.400 1.00 44.70 202 ASP A N 1
ATOM 857 C CA . ASP A 1 115 ? 1.251 -0.556 30.012 1.00 44.22 202 ASP A CA 1
ATOM 858 C C . ASP A 1 115 ? 2.362 -1.156 29.167 1.00 51.23 202 ASP A C 1
ATOM 859 O O . ASP A 1 115 ? 2.925 -0.453 28.327 1.00 49.90 202 ASP A O 1
ATOM 864 N N . GLU A 1 116 ? 2.657 -2.456 29.376 1.00 51.65 203 GLU A N 1
ATOM 865 C CA . GLU A 1 116 ? 3.648 -3.249 28.639 1.00 52.72 203 GLU A CA 1
ATOM 866 C C . GLU A 1 116 ? 3.307 -3.302 27.127 1.00 56.39 203 GLU A C 1
ATOM 867 O O . GLU A 1 116 ? 4.213 -3.348 26.297 1.00 55.40 203 GLU A O 1
ATOM 881 N N . LEU A 1 118 ? 1.682 -0.767 25.580 1.00 49.45 205 LEU A N 1
ATOM 882 C CA . LEU A 1 118 ? 1.636 0.611 25.098 1.00 46.91 205 LEU A CA 1
ATOM 883 C C . LEU A 1 118 ? 3.017 1.245 25.006 1.00 50.50 205 LEU A C 1
ATOM 884 O O . LEU A 1 118 ? 3.704 1.345 26.018 1.00 51.88 205 LEU A O 1
ATOM 889 N N . ASP A 1 119 ? 3.420 1.668 23.785 1.00 45.48 206 ASP A N 1
ATOM 890 C CA . ASP A 1 119 ? 4.724 2.281 23.476 1.00 45.45 206 ASP A CA 1
ATOM 891 C C . ASP A 1 119 ? 5.076 3.501 24.316 1.00 47.73 206 ASP A C 1
ATOM 892 O O . ASP A 1 119 ? 6.176 3.548 24.858 1.00 48.66 206 ASP A O 1
ATOM 897 N N . LEU A 1 120 ? 4.151 4.481 24.431 1.00 42.01 207 LEU A N 1
ATOM 898 C CA . LEU A 1 120 ? 4.364 5.691 25.234 1.00 41.59 207 LEU A CA 1
ATOM 899 C C . LEU A 1 120 ? 4.657 5.365 26.712 1.00 45.77 207 LEU A C 1
ATOM 900 O O . LEU A 1 120 ? 5.770 5.668 27.133 1.00 44.86 207 LEU A O 1
ATOM 905 N N . PRO A 1 121 ? 3.755 4.694 27.492 1.00 44.70 208 PRO A N 1
ATOM 906 C CA . PRO A 1 121 ? 4.096 4.365 28.890 1.00 46.86 208 PRO A CA 1
ATOM 907 C C . PRO A 1 121 ? 5.375 3.529 29.041 1.00 52.84 208 PRO A C 1
ATOM 908 O O . PRO A 1 121 ? 6.240 3.905 29.828 1.00 54.68 208 PRO A O 1
ATOM 912 N N . LYS A 1 122 ? 5.519 2.447 28.254 1.00 48.59 209 LYS A N 1
ATOM 913 C CA . LYS A 1 122 ? 6.668 1.536 28.293 1.00 50.08 209 LYS A CA 1
ATOM 914 C C . LYS A 1 122 ? 8.032 2.201 28.006 1.00 55.97 209 LYS A C 1
ATOM 915 O O . LYS A 1 122 ? 8.969 2.029 28.795 1.00 57.48 209 LYS A O 1
ATOM 921 N N . LYS A 1 123 ? 8.137 2.922 26.874 1.00 51.60 210 LYS A N 1
ATOM 922 C CA . LYS A 1 123 ? 9.382 3.536 26.415 1.00 52.21 210 LYS A CA 1
ATOM 923 C C . LYS A 1 123 ? 9.704 4.918 26.993 1.00 57.90 210 LYS A C 1
ATOM 924 O O . LYS A 1 123 ? 10.843 5.366 26.848 1.00 59.57 210 LYS A O 1
ATOM 930 N N . ILE A 1 124 ? 8.715 5.629 27.572 1.00 53.14 211 ILE A N 1
ATOM 931 C CA . ILE A 1 124 ? 8.912 7.020 27.997 1.00 52.75 211 ILE A CA 1
ATOM 932 C C . ILE A 1 124 ? 8.493 7.339 29.440 1.00 57.18 211 ILE A C 1
ATOM 933 O O . ILE A 1 124 ? 9.282 7.934 30.183 1.00 58.96 211 ILE A O 1
ATOM 938 N N . LEU A 1 125 ? 7.237 7.003 29.812 1.00 51.56 212 LEU A N 1
ATOM 939 C CA . LEU A 1 125 ? 6.648 7.333 31.124 1.00 51.71 212 LEU A CA 1
ATOM 940 C C . LEU A 1 125 ? 7.065 6.454 32.304 1.00 59.51 212 LEU A C 1
ATOM 941 O O . LEU A 1 125 ? 7.508 7.000 33.317 1.00 61.68 212 LEU A O 1
ATOM 946 N N . ILE A 1 126 ? 6.922 5.113 32.185 1.00 56.70 213 ILE A N 1
ATOM 947 C CA . ILE A 1 126 ? 7.330 4.151 33.220 1.00 59.61 213 ILE A CA 1
ATOM 948 C C . ILE A 1 126 ? 8.820 4.358 33.604 1.00 65.53 213 ILE A C 1
ATOM 949 O O . ILE A 1 126 ? 9.064 4.543 34.792 1.00 67.84 213 ILE A O 1
ATOM 954 N N . PRO A 1 127 ? 9.808 4.418 32.662 1.00 61.17 214 PRO A N 1
ATOM 955 C CA . PRO A 1 127 ? 11.206 4.641 33.084 1.00 63.30 214 PRO A CA 1
ATOM 956 C C . PRO A 1 127 ? 11.487 5.969 33.797 1.00 68.55 214 PRO A C 1
ATOM 957 O O . PRO A 1 127 ? 12.461 6.065 34.548 1.00 71.04 214 PRO A O 1
ATOM 961 N N . LYS A 1 128 ? 10.629 6.982 33.563 1.00 62.88 215 LYS A N 1
ATOM 962 C CA . LYS A 1 128 ? 10.712 8.324 34.149 1.00 62.87 215 LYS A CA 1
ATOM 963 C C . LYS A 1 128 ? 9.852 8.418 35.423 1.00 66.55 215 LYS A C 1
ATOM 964 O O . LYS A 1 128 ? 9.781 9.489 36.041 1.00 66.70 215 LYS A O 1
ATOM 970 N N . ASN A 1 129 ? 9.220 7.277 35.819 1.00 62.40 216 ASN A N 1
ATOM 971 C CA . ASN A 1 129 ? 8.329 7.113 36.985 1.00 63.33 216 ASN A CA 1
ATOM 972 C C . ASN A 1 129 ? 7.079 8.006 36.915 1.00 64.01 216 ASN A C 1
ATOM 973 O O . ASN A 1 129 ? 6.595 8.502 37.940 1.00 65.57 216 ASN A O 1
ATOM 978 N N . ILE A 1 130 ? 6.552 8.182 35.679 1.00 54.51 217 ILE A N 1
ATOM 979 C CA . ILE A 1 130 ? 5.354 8.968 35.397 1.00 51.17 217 ILE A CA 1
ATOM 980 C C . ILE A 1 130 ? 4.189 8.023 35.110 1.00 51.17 217 ILE A C 1
ATOM 981 O O . ILE A 1 130 ? 4.258 7.226 34.182 1.00 49.62 217 ILE A O 1
ATOM 986 N N . ASN A 1 131 ? 3.140 8.095 35.937 1.00 47.02 218 ASN A N 1
ATOM 987 C CA . ASN A 1 131 ? 1.925 7.297 35.799 1.00 45.31 218 ASN A CA 1
ATOM 988 C C . ASN A 1 131 ? 0.730 8.271 35.847 1.00 48.66 218 ASN A C 1
ATOM 989 O O . ASN A 1 131 ? 0.152 8.494 36.915 1.00 51.10 218 ASN A O 1
ATOM 994 N N . PRO A 1 132 ? 0.378 8.904 34.702 1.00 41.68 219 PRO A N 1
ATOM 995 C CA . PRO A 1 132 ? -0.739 9.867 34.712 1.00 41.19 219 PRO A CA 1
ATOM 996 C C . PRO A 1 132 ? -2.121 9.217 34.901 1.00 45.16 219 PRO A C 1
ATOM 997 O O . PRO A 1 132 ? -2.235 8.007 34.683 1.00 45.06 219 PRO A O 1
ATOM 1001 N N . PRO A 1 133 ? -3.187 9.978 35.281 1.00 41.22 220 PRO A N 1
ATOM 1002 C CA . PRO A 1 133 ? -4.530 9.359 35.381 1.00 40.67 220 PRO A CA 1
ATOM 1003 C C . PRO A 1 133 ? -4.940 8.807 34.015 1.00 42.65 220 PRO A C 1
ATOM 1004 O O . PRO A 1 133 ? -4.597 9.388 32.977 1.00 38.38 220 PRO A O 1
ATOM 1008 N N . ARG A 1 134 ? -5.609 7.646 34.012 1.00 40.60 221 ARG A N 1
ATOM 1009 C CA . ARG A 1 134 ? -5.977 6.972 32.774 1.00 37.91 221 ARG A CA 1
ATOM 1010 C C . ARG A 1 134 ? -7.459 6.929 32.539 1.00 42.55 221 ARG A C 1
ATOM 1011 O O . ARG A 1 134 ? -8.249 6.923 33.477 1.00 45.08 221 ARG A O 1
ATOM 1019 N N . ARG A 1 135 ? -7.817 6.874 31.263 1.00 37.95 222 ARG A N 1
ATOM 1020 C CA . ARG A 1 135 ? -9.156 6.778 30.705 1.00 37.81 222 ARG A CA 1
ATOM 1021 C C . ARG A 1 135 ? -8.999 5.750 29.578 1.00 40.38 222 ARG A C 1
ATOM 1022 O O . ARG A 1 135 ? -7.966 5.747 28.911 1.00 37.80 222 ARG A O 1
ATOM 1030 N N . HIS A 1 136 ? -9.962 4.824 29.426 1.00 39.75 223 HIS A N 1
ATOM 1031 C CA . HIS A 1 136 ? -9.855 3.736 28.437 1.00 38.34 223 HIS A CA 1
ATOM 1032 C C . HIS A 1 136 ? -11.005 3.647 27.458 1.00 40.85 223 HIS A C 1
ATOM 1033 O O . HIS A 1 136 ? -12.154 3.941 27.803 1.00 43.35 223 HIS A O 1
ATOM 1040 N N . SER A 1 137 ? -10.693 3.189 26.249 1.00 33.62 224 SER A N 1
ATOM 1041 C CA . SER A 1 137 ? -11.660 2.961 25.186 1.00 33.05 224 SER A CA 1
ATOM 1042 C C . SER A 1 137 ? -11.128 1.921 24.212 1.00 35.78 224 SER A C 1
ATOM 1043 O O . SER A 1 137 ? -9.957 1.968 23.837 1.00 35.22 224 SER A O 1
ATOM 1046 N N . GLU A 1 138 ? -12.000 0.996 23.790 1.00 32.65 225 GLU A N 1
ATOM 1047 C CA . GLU A 1 138 ? -11.672 -0.037 22.793 1.00 30.84 225 GLU A CA 1
ATOM 1048 C C . GLU A 1 138 ? -11.686 0.562 21.373 1.00 34.51 225 GLU A C 1
ATOM 1049 O O . GLU A 1 138 ? -11.159 -0.061 20.449 1.00 34.19 225 GLU A O 1
ATOM 1055 N N . LEU A 1 139 ? -12.307 1.757 21.198 1.00 30.86 226 LEU A N 1
ATOM 1056 C CA . LEU A 1 139 ? -12.489 2.415 19.896 1.00 29.00 226 LEU A CA 1
ATOM 1057 C C . LEU A 1 139 ? -11.723 3.703 19.731 1.00 30.73 226 LEU A C 1
ATOM 1058 O O . LEU A 1 139 ? -11.811 4.581 20.581 1.00 31.36 226 LEU A O 1
ATOM 1063 N N . THR A 1 140 ? -10.997 3.823 18.608 1.00 25.57 227 THR A N 1
ATOM 1064 C CA . THR A 1 140 ? -10.184 4.981 18.225 1.00 24.17 227 THR A CA 1
ATOM 1065 C C . THR A 1 140 ? -11.067 6.225 18.065 1.00 29.53 227 THR A C 1
ATOM 1066 O O . THR A 1 140 ? -10.712 7.303 18.554 1.00 29.97 227 THR A O 1
ATOM 1070 N N . ILE A 1 141 ? -12.226 6.059 17.400 1.00 25.01 228 ILE A N 1
ATOM 1071 C CA . ILE A 1 141 ? -13.200 7.121 17.156 1.00 24.62 228 ILE A CA 1
ATOM 1072 C C . ILE A 1 141 ? -13.687 7.760 18.465 1.00 30.38 228 ILE A C 1
ATOM 1073 O O . ILE A 1 141 ? -13.902 8.975 18.501 1.00 31.26 228 ILE A O 1
ATOM 1078 N N . ALA A 1 142 ? -13.798 6.950 19.547 1.00 26.85 229 ALA A N 1
ATOM 1079 C CA . ALA A 1 142 ? -14.200 7.410 20.874 1.00 27.73 229 ALA A CA 1
ATOM 1080 C C . ALA A 1 142 ? -13.034 8.124 21.557 1.00 30.35 229 ALA A C 1
ATOM 1081 O O . ALA A 1 142 ? -13.263 9.140 22.210 1.00 29.53 229 ALA A O 1
ATOM 1083 N N . ILE A 1 143 ? -11.785 7.625 21.368 1.00 26.84 230 ILE A N 1
ATOM 1084 C CA . ILE A 1 143 ? -10.572 8.263 21.906 1.00 27.14 230 ILE A CA 1
ATOM 1085 C C . ILE A 1 143 ? -10.465 9.705 21.377 1.00 33.27 230 ILE A C 1
ATOM 1086 O O . ILE A 1 143 ? -10.326 10.623 22.180 1.00 34.96 230 ILE A O 1
ATOM 1091 N N . ILE A 1 144 ? -10.569 9.892 20.041 1.00 28.12 231 ILE A N 1
ATOM 1092 C CA . ILE A 1 144 ? -10.499 11.187 19.374 1.00 26.89 231 ILE A CA 1
ATOM 1093 C C . ILE A 1 144 ? -11.564 12.152 19.868 1.00 31.55 231 ILE A C 1
ATOM 1094 O O . ILE A 1 144 ? -11.229 13.298 20.158 1.00 33.22 231 ILE A O 1
ATOM 1099 N N . GLN A 1 145 ? -12.822 11.691 20.033 1.00 26.87 232 GLN A N 1
ATOM 1100 C CA . GLN A 1 145 ? -13.904 12.555 20.523 1.00 26.58 232 GLN A CA 1
ATOM 1101 C C . GLN A 1 145 ? -13.712 12.992 21.960 1.00 30.92 232 GLN A C 1
ATOM 1102 O O . GLN A 1 145 ? -14.084 14.113 22.306 1.00 32.61 232 GLN A O 1
ATOM 1108 N N . LEU A 1 146 ? -13.115 12.121 22.789 1.00 26.35 233 LEU A N 1
ATOM 1109 C CA . LEU A 1 146 ? -12.791 12.392 24.186 1.00 26.30 233 LEU A CA 1
ATOM 1110 C C . LEU A 1 146 ? -11.646 13.404 24.260 1.00 30.36 233 LEU A C 1
ATOM 1111 O O . LEU A 1 146 ? -11.716 14.347 25.048 1.00 30.58 233 LEU A O 1
ATOM 1116 N N . VAL A 1 147 ? -10.623 13.240 23.397 1.00 26.70 234 VAL A N 1
ATOM 1117 C CA . VAL A 1 147 ? -9.478 14.161 23.294 1.00 26.14 234 VAL A CA 1
ATOM 1118 C C . VAL A 1 147 ? -9.982 15.555 22.854 1.00 32.23 234 VAL A C 1
ATOM 1119 O O . VAL A 1 147 ? -9.678 16.550 23.526 1.00 33.90 234 VAL A O 1
ATOM 1123 N N . ALA A 1 148 ? -10.813 15.602 21.777 1.00 26.68 235 ALA A N 1
ATOM 1124 C CA . ALA A 1 148 ? -11.412 16.818 21.214 1.00 25.64 235 ALA A CA 1
ATOM 1125 C C . ALA A 1 148 ? -12.282 17.600 22.207 1.00 30.52 235 ALA A C 1
ATOM 1126 O O . ALA A 1 148 ? -12.374 18.829 22.110 1.00 29.16 235 ALA A O 1
ATOM 1128 N N . SER A 1 149 ? -12.906 16.881 23.168 1.00 28.96 236 SER A N 1
ATOM 1129 C CA . SER A 1 149 ? -13.785 17.440 24.197 1.00 30.50 236 SER A CA 1
ATOM 1130 C C . SER A 1 149 ? -12.994 17.838 25.445 1.00 38.14 236 SER A C 1
ATOM 1131 O O . SER A 1 149 ? -13.596 18.205 26.467 1.00 40.97 236 SER A O 1
ATOM 1134 N N . ARG A 1 150 ? -11.636 17.803 25.344 1.00 33.85 237 ARG A N 1
ATOM 1135 C CA . ARG A 1 150 ? -10.674 18.136 26.408 1.00 33.51 237 ARG A CA 1
ATOM 1136 C C . ARG A 1 150 ? -10.767 17.201 27.625 1.00 38.23 237 ARG A C 1
ATOM 1137 O O . ARG A 1 150 ? -10.442 17.603 28.741 1.00 39.57 237 ARG A O 1
ATOM 1145 N N . ARG A 1 151 ? -11.182 15.938 27.391 1.00 33.98 238 ARG A N 1
ATOM 1146 C CA . ARG A 1 151 ? -11.329 14.917 28.430 1.00 34.84 238 ARG A CA 1
ATOM 1147 C C . ARG A 1 151 ? -10.027 14.142 28.684 1.00 38.32 238 ARG A C 1
ATOM 1148 O O . ARG A 1 151 ? -10.004 13.208 29.498 1.00 39.35 238 ARG A O 1
ATOM 1156 N N . GLY A 1 152 ? -8.958 14.586 28.022 1.00 32.03 239 GLY A N 1
ATOM 1157 C CA . GLY A 1 152 ? -7.616 14.045 28.157 1.00 30.65 239 GLY A CA 1
ATOM 1158 C C . GLY A 1 152 ? -6.787 14.205 26.904 1.00 32.36 239 GLY A C 1
ATOM 1159 O O . GLY A 1 152 ? -7.179 14.921 25.975 1.00 30.84 239 GLY A O 1
ATOM 1160 N N . ILE A 1 153 ? -5.615 13.546 26.889 1.00 28.40 240 ILE A N 1
ATOM 1161 C CA . ILE A 1 153 ? -4.685 13.503 25.752 1.00 26.65 240 ILE A CA 1
ATOM 1162 C C . ILE A 1 153 ? -4.410 12.039 25.379 1.00 30.46 240 ILE A C 1
ATOM 1163 O O . ILE A 1 153 ? -4.732 11.140 26.157 1.00 31.56 240 ILE A O 1
ATOM 1168 N N . ALA A 1 154 ? -3.834 11.794 24.199 1.00 25.09 241 ALA A N 1
ATOM 1169 C CA . ALA A 1 154 ? -3.531 10.435 23.757 1.00 24.58 241 ALA A CA 1
ATOM 1170 C C . ALA A 1 154 ? -2.289 10.393 22.868 1.00 26.80 241 ALA A C 1
ATOM 1171 O O . ALA A 1 154 ? -1.847 11.424 22.384 1.00 25.74 241 ALA A O 1
ATOM 1173 N N . ALA A 1 155 ? -1.741 9.190 22.660 1.00 24.30 242 ALA A N 1
ATOM 1174 C CA . ALA A 1 155 ? -0.623 8.889 21.760 1.00 23.23 242 ALA A CA 1
ATOM 1175 C C . ALA A 1 155 ? -1.145 7.884 20.745 1.00 24.45 242 ALA A C 1
ATOM 1176 O O . ALA A 1 155 ? -1.623 6.814 21.113 1.00 23.34 242 ALA A O 1
ATOM 1178 N N . LEU A 1 156 ? -1.133 8.267 19.469 1.00 21.62 243 LEU A N 1
ATOM 1179 C CA . LEU A 1 156 ? -1.636 7.414 18.391 1.00 19.93 243 LEU A CA 1
ATOM 1180 C C . LEU A 1 156 ? -0.735 7.484 17.160 1.00 21.82 243 LEU A C 1
ATOM 1181 O O . LEU A 1 156 ? -0.047 8.482 1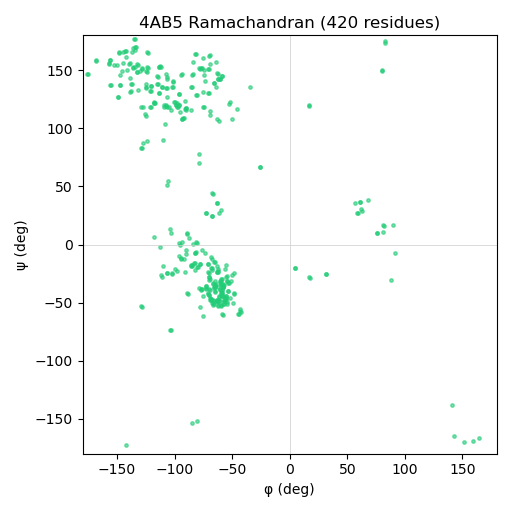6.997 1.00 21.08 243 LEU A O 1
ATOM 1186 N N . PRO A 1 157 ? -0.714 6.452 16.279 1.00 18.66 244 PRO A N 1
ATOM 1187 C CA . PRO A 1 157 ? 0.113 6.544 15.064 1.00 18.41 244 PRO A CA 1
ATOM 1188 C C . PRO A 1 157 ? -0.309 7.740 14.233 1.00 25.67 244 PRO A C 1
ATOM 1189 O O . PRO A 1 157 ? -1.496 8.080 14.226 1.00 27.50 244 PRO A O 1
ATOM 1193 N N . TYR A 1 158 ? 0.650 8.402 13.563 1.00 21.81 245 TYR A N 1
ATOM 1194 C CA . TYR A 1 158 ? 0.343 9.557 12.726 1.00 21.58 245 TYR A CA 1
ATOM 1195 C C . TYR A 1 158 ? -0.715 9.216 11.659 1.00 25.10 245 TYR A C 1
ATOM 1196 O O . TYR A 1 158 ? -1.633 10.001 11.461 1.00 26.08 245 TYR A O 1
ATOM 1205 N N . TRP A 1 159 ? -0.592 8.053 10.988 1.00 20.46 246 TRP A N 1
ATOM 1206 C CA . TRP A 1 159 ? -1.544 7.629 9.964 1.00 20.48 246 TRP A CA 1
ATOM 1207 C C . TRP A 1 159 ? -3.005 7.530 10.458 1.00 27.77 246 TRP A C 1
ATOM 1208 O O . TRP A 1 159 ? -3.910 7.874 9.700 1.00 29.02 246 TRP A O 1
ATOM 1219 N N . THR A 1 160 ? -3.226 7.090 11.718 1.00 24.89 247 THR A N 1
ATOM 1220 C CA . THR A 1 160 ? -4.553 6.968 12.349 1.00 25.82 247 THR A CA 1
ATOM 1221 C C . THR A 1 160 ? -5.160 8.354 12.627 1.00 31.97 247 THR A C 1
ATOM 1222 O O . THR A 1 160 ? -6.361 8.560 12.427 1.00 31.57 247 THR A O 1
ATOM 1226 N N . VAL A 1 161 ? -4.324 9.264 13.137 1.00 30.41 248 VAL A N 1
ATOM 1227 C CA . VAL A 1 161 ? -4.649 10.629 13.536 1.00 32.98 248 VAL A CA 1
ATOM 1228 C C . VAL A 1 161 ? -5.021 11.505 12.336 1.00 42.28 248 VAL A C 1
ATOM 1229 O O . VAL A 1 161 ? -5.922 12.341 12.431 1.00 42.08 248 VAL A O 1
ATOM 1241 N N . PRO A 1 163 ? -6.918 11.508 9.351 1.00 35.15 250 PRO A N 1
ATOM 1242 C CA . PRO A 1 163 ? -8.269 11.960 8.951 1.00 34.46 250 PRO A CA 1
ATOM 1243 C C . PRO A 1 163 ? -8.952 12.932 9.917 1.00 38.93 250 PRO A C 1
ATOM 1244 O O . PRO A 1 163 ? -9.772 13.743 9.492 1.00 41.39 250 PRO A O 1
ATOM 1248 N N . TYR A 1 164 ? -8.614 12.855 11.205 1.00 33.17 251 TYR A N 1
ATOM 1249 C CA . TYR A 1 164 ? -9.209 13.679 12.253 1.00 33.18 251 TYR A CA 1
ATOM 1250 C C . TYR A 1 164 ? -8.634 15.096 12.367 1.00 38.17 251 TYR A C 1
ATOM 1251 O O . TYR A 1 164 ? -9.294 15.973 12.920 1.00 38.39 251 TYR A O 1
ATOM 1260 N N . LEU A 1 165 ? -7.427 15.321 11.819 1.00 35.79 252 LEU A N 1
ATOM 1261 C CA . LEU A 1 165 ? -6.770 16.631 11.788 1.00 36.13 252 LEU A CA 1
ATOM 1262 C C . LEU A 1 165 ? -7.495 17.495 10.776 1.00 40.76 252 LEU A C 1
ATOM 1263 O O . LEU A 1 165 ? -7.672 18.694 10.995 1.00 40.30 252 LEU A O 1
ATOM 1268 N N . GLU A 1 166 ? -7.953 16.859 9.685 1.00 38.63 253 GLU A N 1
ATOM 1269 C CA . GLU A 1 166 ? -8.701 17.472 8.579 1.00 39.98 253 GLU A CA 1
ATOM 1270 C C . GLU A 1 166 ? -10.057 17.995 9.061 1.00 43.89 253 GLU A C 1
ATOM 1271 O O . GLU A 1 166 ? -10.501 19.048 8.605 1.00 45.56 253 GLU A O 1
ATOM 1277 N N . LYS A 1 167 ? -10.693 17.265 10.005 1.00 38.48 254 LYS A N 1
ATOM 1278 C CA . LYS A 1 167 ? -12.002 17.585 10.590 1.00 37.83 254 LYS A CA 1
ATOM 1279 C C . LYS A 1 167 ? -11.911 18.614 11.728 1.00 41.33 254 LYS A C 1
ATOM 1280 O O . LYS A 1 167 ? -12.946 19.087 12.210 1.00 43.22 254 LYS A O 1
ATOM 1286 N N . GLY A 1 168 ? -10.682 18.961 12.127 1.00 34.87 255 GLY A N 1
ATOM 1287 C CA . GLY A 1 168 ? -10.389 19.945 13.167 1.00 33.03 255 GLY A CA 1
ATOM 1288 C C . GLY A 1 168 ? -10.611 19.490 14.595 1.00 34.81 255 GLY A C 1
ATOM 1289 O O . GLY A 1 168 ? -10.561 20.319 15.513 1.00 34.75 255 GLY A O 1
ATOM 1290 N N . TYR A 1 169 ? -10.850 18.172 14.802 1.00 28.59 256 TYR A N 1
ATOM 1291 C CA . TYR A 1 169 ? -11.084 17.596 16.130 1.00 27.23 256 TYR A CA 1
ATOM 1292 C C . TYR A 1 169 ? -9.869 17.747 17.051 1.00 31.01 256 TYR A C 1
ATOM 1293 O O . TYR A 1 169 ? -10.010 18.142 18.200 1.00 31.33 256 TYR A O 1
ATOM 1302 N N . VAL A 1 170 ? -8.678 17.395 16.548 1.00 27.46 257 VAL A N 1
ATOM 1303 C CA . VAL A 1 170 ? -7.434 17.385 17.319 1.00 26.64 257 VAL A CA 1
ATOM 1304 C C . VAL A 1 170 ? -6.286 18.027 16.553 1.00 30.53 257 VAL A C 1
ATOM 1305 O O . VAL A 1 170 ? -6.396 18.300 15.352 1.00 30.03 257 VAL A O 1
ATOM 1309 N N . VAL A 1 171 ? -5.172 18.256 17.263 1.00 26.99 258 VAL A N 1
ATOM 1310 C CA . VAL A 1 171 ? -3.904 18.749 16.713 1.00 25.68 258 VAL A CA 1
ATOM 1311 C C . VAL A 1 171 ? -2.884 17.694 17.120 1.00 28.88 258 VAL A C 1
ATOM 1312 O O . VAL A 1 171 ? -3.109 16.985 18.103 1.00 29.31 258 VAL A O 1
ATOM 1316 N N . HIS A 1 172 ? -1.810 17.538 16.357 1.00 24.76 259 HIS A N 1
ATOM 1317 C CA . HIS A 1 172 ? -0.811 16.538 16.703 1.00 24.19 259 HIS A CA 1
ATOM 1318 C C . HIS A 1 172 ? 0.509 17.180 17.058 1.00 28.83 259 HIS A C 1
ATOM 1319 O O . HIS A 1 172 ? 0.857 18.228 16.504 1.00 29.63 259 HIS A O 1
ATOM 1326 N N . ARG A 1 173 ? 1.223 16.579 18.018 1.00 24.89 260 ARG A N 1
ATOM 1327 C CA . ARG A 1 173 ? 2.522 17.073 18.487 1.00 25.14 260 ARG A CA 1
ATOM 1328 C C . ARG A 1 173 ? 3.530 15.943 18.653 1.00 28.14 260 ARG A C 1
ATOM 1329 O O . ARG A 1 173 ? 3.151 14.805 18.925 1.00 27.36 260 ARG A O 1
ATOM 1337 N N . GLN A 1 174 ? 4.814 16.275 18.516 1.00 24.38 261 GLN A N 1
ATOM 1338 C CA . GLN A 1 174 ? 5.923 15.340 18.671 1.00 23.90 261 GLN A CA 1
ATOM 1339 C C . GLN A 1 174 ? 6.090 14.929 20.131 1.00 29.80 261 GLN A C 1
ATOM 1340 O O . GLN A 1 174 ? 6.120 15.785 21.011 1.00 30.18 261 GLN A O 1
ATOM 1346 N N . ILE A 1 175 ? 6.183 13.618 20.385 1.00 27.89 262 ILE A N 1
ATOM 1347 C CA . ILE A 1 175 ? 6.395 13.076 21.723 1.00 28.44 262 ILE A CA 1
ATOM 1348 C C . ILE A 1 175 ? 7.901 12.906 21.877 1.00 34.55 262 ILE A C 1
ATOM 1349 O O . ILE A 1 175 ? 8.462 12.007 21.253 1.00 33.47 262 ILE A O 1
ATOM 1354 N N . THR A 1 176 ? 8.552 13.760 22.707 1.00 33.89 263 THR A N 1
ATOM 1355 C CA . THR A 1 176 ? 9.992 13.697 22.991 1.00 36.42 263 THR A CA 1
ATOM 1356 C C . THR A 1 176 ? 10.856 14.340 21.883 1.00 41.46 263 THR A C 1
ATOM 1357 O O . THR A 1 176 ? 10.446 14.382 20.722 1.00 38.72 263 THR A O 1
ATOM 1361 N N . ALA A 1 177 ? 12.027 14.887 22.263 1.00 42.22 264 ALA A N 1
ATOM 1362 C CA . ALA A 1 177 ? 12.988 15.523 21.350 1.00 43.67 264 ALA A CA 1
ATOM 1363 C C . ALA A 1 177 ? 13.460 14.547 20.249 1.00 49.65 264 ALA A C 1
ATOM 1364 O O . ALA A 1 177 ? 13.642 14.951 19.099 1.00 50.20 264 ALA A O 1
ATOM 1366 N N . ASP A 1 178 ? 13.618 13.264 20.608 1.00 46.70 265 ASP A N 1
ATOM 1367 C CA . ASP A 1 178 ? 14.008 12.174 19.714 1.00 46.91 265 ASP A CA 1
ATOM 1368 C C . ASP A 1 178 ? 12.803 11.607 18.934 1.00 47.66 265 ASP A C 1
ATOM 1369 O O . ASP A 1 178 ? 12.995 10.883 17.956 1.00 47.70 265 ASP A O 1
ATOM 1374 N N . GLY A 1 179 ? 11.591 11.915 19.393 1.00 41.02 266 GLY A N 1
ATOM 1375 C CA . GLY A 1 179 ? 10.354 11.400 18.818 1.00 38.16 266 GLY A CA 1
ATOM 1376 C C . GLY A 1 179 ? 10.029 10.015 19.354 1.00 40.19 266 GLY A C 1
ATOM 1377 O O . GLY A 1 179 ? 10.833 9.426 20.092 1.00 41.03 266 GLY A O 1
ATOM 1378 N N . LEU A 1 180 ? 8.841 9.483 18.996 1.00 33.28 267 LEU A N 1
ATOM 1379 C CA . LEU A 1 180 ? 8.404 8.149 19.428 1.00 32.26 267 LEU A CA 1
ATOM 1380 C C . LEU A 1 180 ? 8.043 7.314 18.213 1.00 32.53 267 LEU A C 1
ATOM 1381 O O . LEU A 1 180 ? 7.040 7.573 17.552 1.00 31.15 267 LEU A O 1
ATOM 1386 N N . GLN A 1 181 ? 8.856 6.309 17.923 1.00 28.13 268 GLN A N 1
ATOM 1387 C CA . GLN A 1 181 ? 8.653 5.457 16.761 1.00 26.60 268 GLN A CA 1
ATOM 1388 C C . GLN A 1 181 ? 8.246 4.045 17.175 1.00 29.94 268 GLN A C 1
ATOM 1389 O O . GLN A 1 181 ? 8.820 3.474 18.105 1.00 29.73 268 GLN A O 1
ATOM 1395 N N . SER A 1 182 ? 7.230 3.498 16.487 1.00 25.88 269 SER A N 1
ATOM 1396 C CA . SER A 1 182 ? 6.789 2.121 16.660 1.00 24.88 269 SER A CA 1
ATOM 1397 C C . SER A 1 182 ? 7.374 1.328 15.498 1.00 28.01 269 SER A C 1
ATOM 1398 O O . SER A 1 182 ? 7.429 1.827 14.376 1.00 25.65 269 SER A O 1
ATOM 1401 N N . LYS A 1 183 ? 7.833 0.112 15.773 1.00 26.92 270 LYS A N 1
ATOM 1402 C CA . LYS A 1 183 ? 8.392 -0.789 14.772 1.00 27.15 270 LYS A CA 1
ATOM 1403 C C . LYS A 1 183 ? 7.509 -2.038 14.691 1.00 31.54 270 LYS A C 1
ATOM 1404 O O . LYS A 1 183 ? 7.294 -2.690 15.703 1.00 30.75 270 LYS A O 1
ATOM 1410 N N . LEU A 1 184 ? 6.966 -2.350 13.507 1.00 29.36 271 LEU A N 1
ATOM 1411 C CA . LEU A 1 184 ? 6.095 -3.514 13.359 1.00 29.58 271 LEU A CA 1
ATOM 1412 C C . LEU A 1 184 ? 6.707 -4.680 12.634 1.00 32.62 271 LEU A C 1
ATOM 1413 O O . LEU A 1 184 ? 7.360 -4.501 11.602 1.00 32.48 271 LEU A O 1
ATOM 1418 N N . TYR A 1 185 ? 6.515 -5.879 13.197 1.00 27.64 272 TYR A N 1
ATOM 1419 C CA . TYR A 1 185 ? 7.055 -7.124 12.662 1.00 27.24 272 TYR A CA 1
ATOM 1420 C C . TYR A 1 185 ? 5.990 -8.200 12.610 1.00 31.44 272 TYR A C 1
ATOM 1421 O O . TYR A 1 185 ? 5.039 -8.183 13.392 1.00 31.02 272 TYR A O 1
ATOM 1430 N N . ALA A 1 186 ? 6.186 -9.164 11.707 1.00 28.08 273 ALA A N 1
ATOM 1431 C CA . ALA A 1 186 ? 5.364 -10.355 11.591 1.00 27.14 273 ALA A CA 1
ATOM 1432 C C . ALA A 1 186 ? 6.252 -11.489 12.084 1.00 30.11 273 ALA A C 1
ATOM 1433 O O . ALA A 1 186 ? 7.347 -11.689 11.564 1.00 30.38 273 ALA A O 1
ATOM 1435 N N . ALA A 1 187 ? 5.830 -12.156 13.149 1.00 26.88 274 ALA A N 1
ATOM 1436 C CA . ALA A 1 187 ? 6.561 -13.274 13.739 1.00 27.87 274 ALA A CA 1
ATOM 1437 C C . ALA A 1 187 ? 5.927 -14.599 13.322 1.00 31.41 274 ALA A C 1
ATOM 1438 O O . ALA A 1 187 ? 4.702 -14.719 13.303 1.00 30.08 274 ALA A O 1
ATOM 1440 N N . ILE A 1 188 ? 6.761 -15.568 12.943 1.00 28.81 275 ILE A N 1
ATOM 1441 C CA . ILE A 1 188 ? 6.357 -16.931 12.581 1.00 29.23 275 ILE A CA 1
ATOM 1442 C C . ILE A 1 188 ? 7.352 -17.920 13.235 1.00 35.38 275 ILE A C 1
ATOM 1443 O O . ILE A 1 188 ? 8.419 -17.493 13.683 1.00 36.22 275 ILE A O 1
ATOM 1448 N N . ARG A 1 189 ? 7.008 -19.232 13.286 1.00 31.83 276 ARG A N 1
ATOM 1449 C CA . ARG A 1 189 ? 7.927 -20.257 13.785 1.00 33.42 276 ARG A CA 1
ATOM 1450 C C . ARG A 1 189 ? 8.971 -20.444 12.683 1.00 37.97 276 ARG A C 1
ATOM 1451 O O . ARG A 1 189 ? 8.613 -20.333 11.509 1.00 36.46 276 ARG A O 1
ATOM 1459 N N . THR A 1 190 ? 10.242 -20.730 13.051 1.00 36.99 277 THR A N 1
ATOM 1460 C CA . THR A 1 190 ? 11.358 -20.924 12.112 1.00 38.26 277 THR A CA 1
ATOM 1461 C C . THR A 1 190 ? 11.101 -22.099 11.133 1.00 43.84 277 THR A C 1
ATOM 1462 O O . THR A 1 190 ? 11.517 -22.029 9.980 1.00 44.16 277 THR A O 1
ATOM 1466 N N . GLU A 1 191 ? 10.356 -23.133 11.581 1.00 40.54 278 GLU A N 1
ATOM 1467 C CA . GLU A 1 191 ? 9.986 -24.304 10.783 1.00 40.14 278 GLU A CA 1
ATOM 1468 C C . GLU A 1 191 ? 9.000 -23.953 9.631 1.00 43.03 278 GLU A C 1
ATOM 1469 O O . GLU A 1 191 ? 8.912 -24.689 8.642 1.00 42.46 278 GLU A O 1
ATOM 1475 N N . ASP A 1 192 ? 8.275 -22.824 9.775 1.00 38.72 279 ASP A N 1
ATOM 1476 C CA . ASP A 1 192 ? 7.293 -22.323 8.816 1.00 37.41 279 ASP A CA 1
ATOM 1477 C C . ASP A 1 192 ? 7.822 -21.255 7.830 1.00 41.79 279 ASP A C 1
ATOM 1478 O O . ASP A 1 192 ? 7.066 -20.791 6.974 1.00 39.36 279 ASP A O 1
ATOM 1483 N N . THR A 1 193 ? 9.122 -20.911 7.913 1.00 41.06 280 THR A N 1
ATOM 1484 C CA . THR A 1 193 ? 9.763 -19.914 7.044 1.00 41.61 280 THR A CA 1
ATOM 1485 C C . THR A 1 193 ? 9.630 -20.189 5.529 1.00 45.26 280 THR A C 1
ATOM 1486 O O . THR A 1 193 ? 9.828 -19.275 4.725 1.00 44.55 280 THR A O 1
ATOM 1490 N N . ASP A 1 194 ? 9.290 -21.431 5.153 1.00 41.31 281 ASP A N 1
ATOM 1491 C CA . ASP A 1 194 ? 9.170 -21.826 3.761 1.00 41.02 281 ASP A CA 1
ATOM 1492 C C . ASP A 1 194 ? 7.765 -21.802 3.167 1.00 41.23 281 ASP A C 1
ATOM 1493 O O . ASP A 1 194 ? 7.643 -21.930 1.950 1.00 42.47 281 ASP A O 1
ATOM 1498 N N . LYS A 1 195 ? 6.714 -21.615 3.998 1.00 34.28 282 LYS A N 1
ATOM 1499 C CA . LYS A 1 195 ? 5.303 -21.545 3.564 1.00 31.73 282 LYS A CA 1
ATOM 1500 C C . LYS A 1 195 ? 5.091 -20.263 2.781 1.00 30.93 282 LYS A C 1
ATOM 1501 O O . LYS A 1 195 ? 5.278 -19.183 3.335 1.00 30.48 282 LYS A O 1
ATOM 1507 N N . SER A 1 196 ? 4.779 -20.38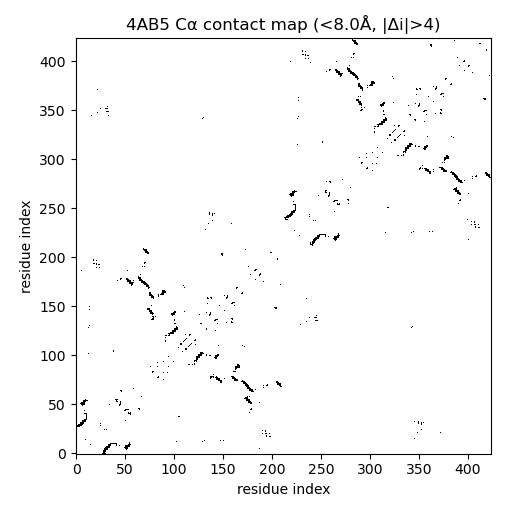0 1.476 1.00 24.94 283 SER A N 1
ATOM 1508 C CA . SER A 1 196 ? 4.600 -19.232 0.585 1.00 23.08 283 SER A CA 1
ATOM 1509 C C . SER A 1 196 ? 3.521 -18.296 1.055 1.00 26.72 283 SER A C 1
ATOM 1510 O O . SER A 1 196 ? 3.747 -17.091 1.014 1.00 26.57 283 SER A O 1
ATOM 1513 N N . TYR A 1 197 ? 2.347 -18.839 1.498 1.00 23.42 284 TYR A N 1
ATOM 1514 C CA . TYR A 1 197 ? 1.196 -18.057 1.978 1.00 22.28 284 TYR A CA 1
ATOM 1515 C C . TYR A 1 197 ? 1.477 -17.159 3.181 1.00 25.92 284 TYR A C 1
ATOM 1516 O O . TYR A 1 197 ? 0.891 -16.066 3.276 1.00 25.60 284 TYR A O 1
ATOM 1525 N N . LEU A 1 198 ? 2.359 -17.618 4.101 1.00 21.51 285 LEU A N 1
ATOM 1526 C CA . LEU A 1 198 ? 2.742 -16.842 5.282 1.00 21.45 285 LEU A CA 1
ATOM 1527 C C . LEU A 1 198 ? 3.551 -15.660 4.831 1.00 25.46 285 LEU A C 1
ATOM 1528 O O . LEU A 1 198 ? 3.261 -14.532 5.234 1.00 25.71 285 LEU A O 1
ATOM 1533 N N . ASN A 1 199 ? 4.527 -15.916 3.943 1.00 22.56 286 ASN A N 1
ATOM 1534 C CA . ASN A 1 199 ? 5.404 -14.899 3.366 1.00 23.37 286 ASN A CA 1
ATOM 1535 C C . ASN A 1 199 ? 4.627 -13.933 2.501 1.00 26.57 286 ASN A C 1
ATOM 1536 O O . ASN A 1 199 ? 4.868 -12.725 2.582 1.00 27.38 286 ASN A O 1
ATOM 1541 N N . ASN A 1 200 ? 3.666 -14.447 1.720 1.00 21.53 287 ASN A N 1
ATOM 1542 C CA . ASN A 1 200 ? 2.814 -13.613 0.880 1.00 21.33 287 ASN A CA 1
ATOM 1543 C C . ASN A 1 200 ? 1.838 -12.747 1.693 1.00 25.93 287 ASN A C 1
ATOM 1544 O O . ASN A 1 200 ? 1.525 -11.642 1.256 1.00 27.18 287 ASN A O 1
ATOM 1549 N N . PHE A 1 201 ? 1.406 -13.206 2.894 1.00 20.66 288 PHE A N 1
ATOM 1550 C CA . PHE A 1 201 ? 0.543 -12.389 3.755 1.00 19.83 288 PHE A CA 1
ATOM 1551 C C . PHE A 1 201 ? 1.298 -11.154 4.243 1.00 25.44 288 PHE A C 1
ATOM 1552 O O . PHE A 1 201 ? 0.712 -10.073 4.321 1.00 25.02 288 PHE A O 1
ATOM 1560 N N . CYS A 1 202 ? 2.598 -11.314 4.538 1.00 23.49 289 CYS A N 1
ATOM 1561 C CA . CYS A 1 202 ? 3.465 -10.228 4.988 1.00 23.69 289 CYS A CA 1
ATOM 1562 C C . CYS A 1 202 ? 3.724 -9.227 3.868 1.00 26.74 289 CYS A C 1
ATOM 1563 O O . CYS A 1 202 ? 3.738 -8.020 4.129 1.00 27.79 289 CYS A O 1
ATOM 1566 N N . GLN A 1 203 ? 3.899 -9.711 2.623 1.00 21.66 290 GLN A N 1
ATOM 1567 C CA . GLN A 1 203 ? 4.096 -8.808 1.497 1.00 22.05 290 GLN A CA 1
ATOM 1568 C C . GLN A 1 203 ? 2.827 -8.034 1.139 1.00 24.20 290 GLN A C 1
ATOM 1569 O O . GLN A 1 203 ? 2.933 -6.897 0.706 1.00 24.11 290 GLN A O 1
ATOM 1575 N N . ILE A 1 204 ? 1.640 -8.611 1.420 1.00 20.06 291 ILE A N 1
ATOM 1576 C CA . ILE A 1 204 ? 0.323 -7.981 1.237 1.00 19.07 291 ILE A CA 1
ATOM 1577 C C . ILE A 1 204 ? 0.180 -6.849 2.270 1.00 26.24 291 ILE A C 1
ATOM 1578 O O . ILE A 1 204 ? -0.173 -5.734 1.884 1.00 28.19 291 ILE A O 1
ATOM 1583 N N . ILE A 1 205 ? 0.500 -7.121 3.557 1.00 21.62 292 ILE A N 1
ATOM 1584 C CA . ILE A 1 205 ? 0.487 -6.128 4.645 1.00 20.82 292 ILE A CA 1
ATOM 1585 C C . ILE A 1 205 ? 1.384 -4.925 4.271 1.00 24.92 292 ILE A C 1
ATOM 1586 O O . ILE A 1 205 ? 0.963 -3.780 4.442 1.00 25.83 292 ILE A O 1
ATOM 1591 N N . ARG A 1 206 ? 2.610 -5.196 3.753 1.00 21.13 293 ARG A N 1
ATOM 1592 C CA . ARG A 1 206 ? 3.578 -4.156 3.372 1.00 20.78 293 ARG A CA 1
ATOM 1593 C C . ARG A 1 206 ? 3.129 -3.326 2.171 1.00 25.41 293 ARG A C 1
ATOM 1594 O O . ARG A 1 206 ? 3.141 -2.104 2.266 1.00 25.46 293 ARG A O 1
ATOM 1602 N N . GLU A 1 207 ? 2.708 -3.970 1.061 1.00 23.20 294 GLU A N 1
ATOM 1603 C CA . GLU A 1 207 ? 2.226 -3.272 -0.141 1.00 24.40 294 GLU A CA 1
ATOM 1604 C C . GLU A 1 207 ? 1.013 -2.412 0.188 1.00 28.21 294 GLU A C 1
ATOM 1605 O O . GLU A 1 207 ? 0.929 -1.289 -0.289 1.00 28.22 294 GLU A O 1
ATOM 1611 N N . ARG A 1 208 ? 0.091 -2.933 1.009 1.00 25.13 295 ARG A N 1
ATOM 1612 C CA . ARG A 1 208 ? -1.124 -2.234 1.412 1.00 25.40 295 ARG A CA 1
ATOM 1613 C C . ARG A 1 208 ? -0.842 -1.064 2.326 1.00 28.91 295 ARG A C 1
ATOM 1614 O O . ARG A 1 208 ? -1.408 0.008 2.117 1.00 30.21 295 ARG A O 1
ATOM 1622 N N . GLY A 1 209 ? 0.007 -1.278 3.328 1.00 22.72 296 GLY A N 1
ATOM 1623 C CA . GLY A 1 209 ? 0.386 -0.243 4.281 1.00 21.54 296 GLY A CA 1
ATOM 1624 C C . GLY A 1 209 ? 1.096 0.921 3.614 1.00 25.37 296 GLY A C 1
ATOM 1625 O O . GLY A 1 209 ? 0.677 2.073 3.756 1.00 26.36 296 GLY A O 1
ATOM 1626 N N . PHE A 1 210 ? 2.144 0.626 2.845 1.00 20.57 297 PHE A N 1
ATOM 1627 C CA . PHE A 1 210 ? 2.924 1.650 2.163 1.00 21.33 297 PHE A CA 1
ATOM 1628 C C . PHE A 1 210 ? 2.159 2.467 1.117 1.00 25.21 297 PHE A C 1
ATOM 1629 O O . PHE A 1 210 ? 2.600 3.555 0.749 1.00 24.99 297 PHE A O 1
ATOM 1637 N N . ALA A 1 211 ? 1.012 1.944 0.648 1.00 21.74 298 ALA A N 1
ATOM 1638 C CA . ALA A 1 211 ? 0.158 2.599 -0.346 1.00 21.88 298 ALA A CA 1
ATOM 1639 C C . ALA A 1 211 ? -1.034 3.311 0.293 1.00 24.76 298 ALA A C 1
ATOM 1640 O O . ALA A 1 211 ? -1.598 4.215 -0.320 1.00 26.12 298 ALA A O 1
ATOM 1642 N N . ASP A 1 212 ? -1.407 2.925 1.516 1.00 20.03 299 ASP A N 1
ATOM 1643 C CA . ASP A 1 212 ? -2.572 3.494 2.194 1.00 20.58 299 ASP A CA 1
ATOM 1644 C C . ASP A 1 212 ? -2.244 4.382 3.414 1.00 23.24 299 ASP A C 1
ATOM 1645 O O . ASP A 1 212 ? -3.038 5.255 3.749 1.00 23.37 299 ASP A O 1
ATOM 1650 N N . LEU A 1 213 ? -1.117 4.130 4.092 1.00 18.32 300 LEU A N 1
ATOM 1651 C CA . LEU A 1 213 ? -0.759 4.851 5.303 1.00 17.35 300 LEU A CA 1
ATOM 1652 C C . LEU A 1 213 ? 0.388 5.851 5.134 1.00 22.54 300 LEU A C 1
ATOM 1653 O O . LEU A 1 213 ? 1.504 5.438 4.785 1.00 24.90 300 LEU A O 1
ATOM 1658 N N . PRO A 1 214 ? 0.163 7.166 5.388 1.00 16.55 301 PRO A N 1
ATOM 1659 C CA . PRO A 1 214 ? 1.270 8.123 5.261 1.00 15.91 301 PRO A CA 1
ATOM 1660 C C . PRO A 1 214 ? 2.218 8.034 6.452 1.00 21.08 301 PRO A C 1
ATOM 1661 O O . PRO A 1 214 ? 1.795 7.674 7.554 1.00 22.05 301 PRO A O 1
ATOM 1665 N N . GLY A 1 215 ? 3.481 8.362 6.228 1.00 18.61 302 GLY A N 1
ATOM 1666 C CA . GLY A 1 215 ? 4.485 8.421 7.287 1.00 19.11 302 GLY A CA 1
ATOM 1667 C C . GLY A 1 215 ? 5.117 7.112 7.689 1.00 25.27 302 GLY A C 1
ATOM 1668 O O . GLY A 1 215 ? 5.761 7.030 8.743 1.00 25.79 302 GLY A O 1
ATOM 1669 N N . LEU A 1 216 ? 4.965 6.089 6.846 1.00 22.75 303 LEU A N 1
ATOM 1670 C CA . LEU A 1 216 ? 5.566 4.785 7.087 1.00 22.30 303 LEU A CA 1
ATOM 1671 C C . LEU A 1 216 ? 7.000 4.789 6.572 1.00 29.69 303 LEU A C 1
ATOM 1672 O O . LEU A 1 216 ? 7.309 5.460 5.590 1.00 30.24 303 LEU A O 1
ATOM 1677 N N . SER A 1 217 ? 7.878 4.067 7.259 1.00 28.49 304 SER A N 1
ATOM 1678 C CA . SER A 1 217 ? 9.274 3.942 6.860 1.00 30.03 304 SER A CA 1
ATOM 1679 C C . SER A 1 217 ? 9.665 2.487 6.903 1.00 35.16 304 SER A C 1
ATOM 1680 O O . SER A 1 217 ? 9.121 1.733 7.710 1.00 32.93 304 SER A O 1
ATOM 1683 N N . GLU A 1 218 ? 10.586 2.090 6.012 1.00 35.13 305 GLU A N 1
ATOM 1684 C CA . GLU A 1 218 ? 11.112 0.733 5.900 1.00 36.18 305 GLU A CA 1
ATOM 1685 C C . GLU A 1 218 ? 11.817 0.345 7.182 1.00 39.18 305 GLU A C 1
ATOM 1686 O O . GLU A 1 218 ? 12.496 1.167 7.797 1.00 39.22 305 GLU A O 1
ATOM 1692 N N . LEU A 1 219 ? 11.668 -0.915 7.570 1.00 35.46 306 LEU A N 1
ATOM 1693 C CA . LEU A 1 219 ? 12.316 -1.481 8.740 1.00 35.85 306 LEU A CA 1
ATOM 1694 C C . LEU A 1 219 ? 13.434 -2.386 8.240 1.00 44.77 306 LEU A C 1
ATOM 1695 O O . LEU A 1 219 ? 13.219 -3.186 7.316 1.00 44.67 306 LEU A O 1
ATOM 1700 N N . GLU A 1 220 ? 14.663 -2.165 8.756 1.00 44.31 307 GLU A N 1
ATOM 1701 C CA . GLU A 1 220 ? 15.864 -2.904 8.354 1.00 74.93 307 GLU A CA 1
ATOM 1702 C C . GLU A 1 220 ? 15.849 -4.389 8.732 1.00 92.15 307 GLU A C 1
ATOM 1703 O O . GLU A 1 220 ? 15.066 -4.833 9.570 1.00 52.98 307 GLU A O 1
ATOM 1709 N N . PRO B 1 2 ? -20.892 40.856 29.148 1.00 56.14 89 PRO B N 1
ATOM 1710 C CA . PRO B 1 2 ? -21.293 40.186 27.903 1.00 54.57 89 PRO B CA 1
ATOM 1711 C C . PRO B 1 2 ? -21.243 38.673 28.004 1.00 57.23 89 PRO B C 1
ATOM 1712 O O . PRO B 1 2 ? -20.293 38.124 28.571 1.00 56.69 89 PRO B O 1
ATOM 1716 N N . THR B 1 3 ? -22.247 37.995 27.430 1.00 53.24 90 THR B N 1
ATOM 1717 C CA . THR B 1 3 ? -22.279 36.528 27.403 1.00 51.57 90 THR B CA 1
ATOM 1718 C C . THR B 1 3 ? -21.296 35.981 26.356 1.00 53.80 90 THR B C 1
ATOM 1719 O O . THR B 1 3 ? -20.865 36.717 25.461 1.00 52.80 90 THR B O 1
ATOM 1723 N N . GLU B 1 4 ? -20.932 34.697 26.497 1.00 49.80 91 GLU B N 1
ATOM 1724 C CA . GLU B 1 4 ? -20.013 33.990 25.601 1.00 49.02 91 GLU B CA 1
ATOM 1725 C C . GLU B 1 4 ? -20.767 32.936 24.771 1.00 51.51 91 GLU B C 1
ATOM 1726 O O . GLU B 1 4 ? -20.257 32.472 23.753 1.00 50.99 91 GLU B O 1
ATOM 1732 N N . GLY B 1 5 ? -21.962 32.575 25.231 1.00 46.99 92 GLY B N 1
ATOM 1733 C CA . GLY B 1 5 ? -22.827 31.578 24.616 1.00 46.04 92 GLY B CA 1
ATOM 1734 C C . GLY B 1 5 ? -23.527 30.771 25.687 1.00 50.01 92 GLY B C 1
ATOM 1735 O O . GLY B 1 5 ? -23.544 31.183 26.852 1.00 50.41 92 GLY B O 1
ATOM 1736 N N . GLU B 1 6 ? -24.105 29.621 25.318 1.00 45.15 93 GLU B N 1
ATOM 1737 C CA . GLU B 1 6 ? -24.811 28.786 26.291 1.00 45.04 93 GLU B CA 1
ATOM 1738 C C . GLU B 1 6 ? -23.951 27.659 26.873 1.00 47.64 93 GLU B C 1
ATOM 1739 O O . GLU B 1 6 ? -23.570 26.727 26.159 1.00 45.67 93 GLU B O 1
ATOM 1745 N N . ALA B 1 7 ? -23.680 27.750 28.186 1.00 45.15 94 ALA B N 1
ATOM 1746 C CA . ALA B 1 7 ? -22.898 26.792 28.966 1.00 44.94 94 ALA B CA 1
ATOM 1747 C C . ALA B 1 7 ? -23.738 25.596 29.463 1.00 49.60 94 ALA B C 1
ATOM 1748 O O . ALA B 1 7 ? -24.959 25.690 29.572 1.00 49.92 94 ALA B O 1
ATOM 1750 N N . GLY B 1 8 ? -23.066 24.489 29.750 1.00 46.30 95 GLY B N 1
ATOM 1751 C CA . GLY B 1 8 ? -23.702 23.264 30.219 1.00 46.39 95 GLY B CA 1
ATOM 1752 C C . GLY B 1 8 ? -22.820 22.031 30.121 1.00 49.98 95 GLY B C 1
ATOM 1753 O O . GLY B 1 8 ? -21.606 22.134 29.925 1.00 48.95 95 GLY B O 1
ATOM 1754 N N . GLU B 1 9 ? -23.439 20.851 30.262 1.00 46.21 96 GLU B N 1
ATOM 1755 C CA . GLU B 1 9 ? -22.764 19.561 30.234 1.00 45.32 96 GLU B CA 1
ATOM 1756 C C . GLU B 1 9 ? -23.576 18.556 29.449 1.00 47.42 96 GLU B C 1
ATOM 1757 O O . GLU B 1 9 ? -24.781 18.407 29.700 1.00 46.40 96 GLU B O 1
ATOM 1763 N N . LEU B 1 10 ? -22.908 17.842 28.517 1.00 41.62 97 LEU B N 1
ATOM 1764 C CA . LEU B 1 10 ? -23.539 16.775 27.763 1.00 40.00 97 LEU B CA 1
ATOM 1765 C C . LEU B 1 10 ? -22.675 15.514 27.886 1.00 42.47 97 LEU B C 1
ATOM 1766 O O . LEU B 1 10 ? -21.761 15.299 27.092 1.00 38.58 97 LEU B O 1
ATOM 1771 N N . ARG B 1 11 ? -22.942 14.730 28.952 1.00 40.92 98 ARG B N 1
ATOM 1772 C CA . ARG B 1 11 ? -22.282 13.457 29.236 1.00 40.05 98 ARG B CA 1
ATOM 1773 C C . ARG B 1 11 ? -23.178 12.394 28.596 1.00 44.93 98 ARG B C 1
ATOM 1774 O O . ARG B 1 11 ? -24.327 12.207 29.016 1.00 46.73 98 ARG B O 1
ATOM 1782 N N . ILE B 1 12 ? -22.689 11.790 27.500 1.00 40.16 99 ILE B N 1
ATOM 1783 C CA . ILE B 1 12 ? -23.424 10.793 26.720 1.00 39.13 99 ILE B CA 1
ATOM 1784 C C . ILE B 1 12 ? -23.166 9.377 27.231 1.00 43.99 99 ILE B C 1
ATOM 1785 O O . ILE B 1 12 ? -22.035 8.910 27.191 1.00 42.40 99 ILE B O 1
ATOM 1790 N N . ALA B 1 13 ? -24.226 8.703 27.709 1.00 42.65 100 ALA B N 1
ATOM 1791 C CA . ALA B 1 13 ? -24.168 7.326 28.181 1.00 42.88 100 ALA B CA 1
ATOM 1792 C C . ALA B 1 13 ? -24.611 6.413 27.031 1.00 48.42 100 ALA B C 1
ATOM 1793 O O . ALA B 1 13 ? -25.715 6.569 26.491 1.00 47.18 100 ALA B O 1
ATOM 1795 N N . VAL B 1 14 ? -23.703 5.508 26.612 1.00 46.48 101 VAL B N 1
ATOM 1796 C CA . VAL B 1 14 ? -23.918 4.594 25.492 1.00 46.61 101 VAL B CA 1
ATOM 1797 C C . VAL B 1 14 ? -23.169 3.282 25.714 1.00 53.75 101 VAL B C 1
ATOM 1798 O O . VAL B 1 14 ? -21.967 3.293 25.978 1.00 54.24 101 VAL B O 1
ATOM 1802 N N . GLU B 1 15 ? -23.890 2.158 25.624 1.00 51.40 102 GLU B N 1
ATOM 1803 C CA . GLU B 1 15 ? -23.298 0.832 25.773 1.00 51.62 102 GLU B CA 1
ATOM 1804 C C . GLU B 1 15 ? -23.330 0.043 24.451 1.00 55.55 102 GLU B C 1
ATOM 1805 O O . GLU B 1 15 ? -22.803 -1.069 24.394 1.00 56.33 102 GLU B O 1
ATOM 1811 N N . CYS B 1 16 ? -23.916 0.639 23.391 1.00 50.74 103 CYS B N 1
ATOM 1812 C CA . CYS B 1 16 ? -24.094 0.054 22.062 1.00 49.86 103 CYS B CA 1
ATOM 1813 C C . CYS B 1 16 ? -22.895 0.385 21.161 1.00 48.99 103 CYS B C 1
ATOM 1814 O O . CYS B 1 16 ? -22.559 1.559 20.988 1.00 48.47 103 CYS B O 1
ATOM 1817 N N . HIS B 1 17 ? -22.243 -0.660 20.611 1.00 41.88 104 HIS B N 1
ATOM 1818 C CA . HIS B 1 17 ? -21.040 -0.569 19.772 1.00 38.11 104 HIS B CA 1
ATOM 1819 C C . HIS B 1 17 ? -21.238 0.112 18.411 1.00 40.86 104 HIS B C 1
ATOM 1820 O O . HIS B 1 17 ? -20.468 1.016 18.082 1.00 39.83 104 HIS B O 1
ATOM 1827 N N . THR B 1 18 ? -22.241 -0.332 17.611 1.00 38.25 105 THR B N 1
ATOM 1828 C CA . THR B 1 18 ? -22.529 0.231 16.278 1.00 38.58 105 THR B CA 1
ATOM 1829 C C . THR B 1 18 ? -22.890 1.716 16.332 1.00 44.97 105 THR B C 1
ATOM 1830 O O . THR B 1 18 ? -22.577 2.450 15.395 1.00 44.09 105 THR B O 1
ATOM 1834 N N . CYS B 1 19 ? -23.525 2.147 17.446 1.00 45.16 106 CYS B N 1
ATOM 1835 C CA . CYS B 1 19 ? -23.944 3.523 17.757 1.00 46.48 106 CYS B CA 1
ATOM 1836 C C . CYS B 1 19 ? -22.833 4.550 17.529 1.00 45.73 106 CYS B C 1
ATOM 1837 O O . CYS B 1 19 ? -23.090 5.604 16.950 1.00 44.80 106 CYS B O 1
ATOM 1840 N N . PHE B 1 20 ? -21.594 4.211 17.943 1.00 39.38 107 PHE B N 1
ATOM 1841 C CA . PHE B 1 20 ? -20.388 5.036 17.823 1.00 37.59 107 PHE B CA 1
ATOM 1842 C C . PHE B 1 20 ? -20.096 5.507 16.394 1.00 42.23 107 PHE B C 1
ATOM 1843 O O . PHE B 1 20 ? -19.574 6.614 16.212 1.00 43.64 107 PHE B O 1
ATOM 1851 N N . ASP B 1 21 ? -20.471 4.703 15.383 1.00 37.16 108 ASP B N 1
ATOM 1852 C CA . ASP B 1 21 ? -20.278 5.066 13.980 1.00 37.07 108 ASP B CA 1
ATOM 1853 C C . ASP B 1 21 ? -20.967 6.364 13.581 1.00 40.52 108 ASP B C 1
ATOM 1854 O O . ASP B 1 21 ? -20.394 7.142 12.817 1.00 39.54 108 ASP B O 1
ATOM 1859 N N . TRP B 1 22 ? -22.184 6.604 14.104 1.00 37.96 109 TRP B N 1
ATOM 1860 C CA . TRP B 1 22 ? -22.943 7.831 13.837 1.00 38.58 109 TRP B CA 1
ATOM 1861 C C . TRP B 1 22 ? -22.898 8.844 14.995 1.00 42.12 109 TRP B C 1
ATOM 1862 O O . TRP B 1 22 ? -23.045 10.048 14.751 1.00 42.71 109 TRP B O 1
ATOM 1873 N N . LEU B 1 23 ? -22.667 8.360 16.233 1.00 36.51 110 LEU B N 1
ATOM 1874 C CA . LEU B 1 23 ? -22.608 9.188 17.432 1.00 36.65 110 LEU B CA 1
ATOM 1875 C C . LEU B 1 23 ? -21.352 10.038 17.531 1.00 41.14 110 LEU B C 1
ATOM 1876 O O . LEU B 1 23 ? -21.443 11.184 17.971 1.00 41.80 110 LEU B O 1
ATOM 1889 N N . PRO B 1 25 ? -19.296 11.290 14.876 1.00 36.01 112 PRO B N 1
ATOM 1890 C CA . PRO B 1 25 ? -19.397 12.498 14.029 1.00 36.44 112 PRO B CA 1
ATOM 1891 C C . PRO B 1 25 ? -20.541 13.448 14.418 1.00 42.45 112 PRO B C 1
ATOM 1892 O O . PRO B 1 25 ? -20.474 14.628 14.080 1.00 44.01 112 PRO B O 1
ATOM 1896 N N . ALA B 1 26 ? -21.570 12.953 15.149 1.00 39.84 113 ALA B N 1
ATOM 1897 C CA . ALA B 1 26 ? -22.683 13.780 15.643 1.00 40.30 113 ALA B CA 1
ATOM 1898 C C . ALA B 1 26 ? -22.138 14.742 16.703 1.00 45.86 113 ALA B C 1
ATOM 1899 O O . ALA B 1 26 ? -22.514 15.919 16.712 1.00 47.02 113 ALA B O 1
ATOM 1909 N N . GLY B 1 28 ? -18.957 15.680 16.795 1.00 38.13 115 GLY B N 1
ATOM 1910 C CA . GLY B 1 28 ? -18.057 16.519 16.008 1.00 36.95 115 GLY B CA 1
ATOM 1911 C C . GLY B 1 28 ? -18.725 17.700 15.332 1.00 40.41 115 GLY B C 1
ATOM 1912 O O . GLY B 1 28 ? -18.057 18.694 15.035 1.00 39.79 115 GLY B O 1
ATOM 1913 N N . GLU B 1 29 ? -20.044 17.583 15.060 1.00 37.94 116 GLU B N 1
ATOM 1914 C CA . GLU B 1 29 ? -20.885 18.620 14.441 1.00 38.64 116 GLU B CA 1
ATOM 1915 C C . GLU B 1 29 ? -21.455 19.532 15.533 1.00 42.25 116 GLU B C 1
ATOM 1916 O O . GLU B 1 29 ? -21.469 20.751 15.372 1.00 44.02 116 GLU B O 1
ATOM 1922 N N . PHE B 1 30 ? -21.910 18.932 16.642 1.00 37.89 117 PHE B N 1
ATOM 1923 C CA . PHE B 1 30 ? -22.460 19.621 17.813 1.00 38.07 117 PHE B CA 1
ATOM 1924 C C . PHE B 1 30 ? -21.421 20.561 18.468 1.00 40.64 117 PHE B C 1
ATOM 1925 O O . PHE B 1 30 ? -21.755 21.697 18.795 1.00 39.48 117 PHE B O 1
ATOM 1933 N N . ARG B 1 31 ? -20.186 20.063 18.695 1.00 37.23 118 ARG B N 1
ATOM 1934 C CA . ARG B 1 31 ? -19.111 20.800 19.361 1.00 37.52 118 ARG B CA 1
ATOM 1935 C C . ARG B 1 31 ? -18.912 22.253 18.909 1.00 44.40 118 ARG B C 1
ATOM 1936 O O . ARG B 1 31 ? -19.096 23.115 19.766 1.00 44.95 118 ARG B O 1
ATOM 1944 N N . PRO B 1 32 ? -18.616 22.584 17.612 1.00 41.40 119 PRO B N 1
ATOM 1945 C CA . PRO B 1 32 ? -18.473 24.004 17.243 1.00 42.28 119 PRO B CA 1
ATOM 1946 C C . PRO B 1 32 ? -19.745 24.841 17.412 1.00 48.06 119 PRO B C 1
ATOM 1947 O O . PRO B 1 32 ? -19.644 26.061 17.591 1.00 48.67 119 PRO B O 1
ATOM 1959 N N . TRP B 1 34 ? -22.044 24.444 19.868 1.00 43.36 121 TRP B N 1
ATOM 1960 C CA . TRP B 1 34 ? -22.210 24.621 21.312 1.00 43.38 121 TRP B CA 1
ATOM 1961 C C . TRP B 1 34 ? -20.832 24.523 21.977 1.00 46.53 121 TRP B C 1
ATOM 1962 O O . TRP B 1 34 ? -20.582 23.555 22.686 1.00 44.40 121 TRP B O 1
ATOM 1973 N N . PRO B 1 35 ? -19.889 25.469 21.737 1.00 46.18 122 PRO B N 1
ATOM 1974 C CA . PRO B 1 35 ? -18.537 25.320 22.316 1.00 46.71 122 PRO B CA 1
ATOM 1975 C C . PRO B 1 35 ? -18.416 25.439 23.837 1.00 53.73 122 PRO B C 1
ATOM 1976 O O . PRO B 1 35 ? -17.359 25.117 24.378 1.00 53.84 122 PRO B O 1
ATOM 1980 N N . GLN B 1 36 ? -19.476 25.911 24.521 1.00 51.31 123 GLN B N 1
ATOM 1981 C CA . GLN B 1 36 ? -19.483 26.087 25.972 1.00 50.95 123 GLN B CA 1
ATOM 1982 C C . GLN B 1 36 ? -20.008 24.858 26.711 1.00 54.20 123 GLN B C 1
ATOM 1983 O O . GLN B 1 36 ? -19.848 24.767 27.933 1.00 55.27 123 GLN B O 1
ATOM 1989 N N . VAL B 1 37 ? -20.626 23.915 25.972 1.00 48.45 124 VAL B N 1
ATOM 1990 C CA . VAL B 1 37 ? -21.201 22.681 26.504 1.00 46.91 124 VAL B CA 1
ATOM 1991 C C . VAL B 1 37 ? -20.071 21.661 26.559 1.00 50.95 124 VAL B C 1
ATOM 1992 O O . VAL B 1 37 ? -19.498 21.314 25.522 1.00 50.07 124 VAL B O 1
ATOM 1996 N N . GLU B 1 38 ? -19.718 21.224 27.777 1.00 49.13 125 GLU B N 1
ATOM 1997 C CA . GLU B 1 38 ? -18.664 20.232 27.996 1.00 48.99 125 GLU B CA 1
ATOM 1998 C C . GLU B 1 38 ? -19.164 18.841 27.616 1.00 49.84 125 GLU B C 1
ATOM 1999 O O . GLU B 1 38 ? -20.148 18.363 28.167 1.00 49.71 125 GLU B O 1
ATOM 2005 N N . LEU B 1 39 ? -18.513 18.222 26.635 1.00 45.22 126 LEU B N 1
ATOM 2006 C CA . LEU B 1 39 ? -18.878 16.897 26.132 1.00 43.26 126 LEU B CA 1
ATOM 2007 C C . LEU B 1 39 ? -18.087 15.781 26.815 1.00 44.23 126 LEU B C 1
ATOM 2008 O O . LEU B 1 39 ? -16.922 15.966 27.167 1.00 43.36 126 LEU B O 1
ATOM 2013 N N . ASP B 1 40 ? -18.731 14.625 26.999 1.00 39.25 127 ASP B N 1
ATOM 2014 C CA . ASP B 1 40 ? -18.133 13.440 27.613 1.00 38.63 127 ASP B CA 1
ATOM 2015 C C . ASP B 1 40 ? -18.872 12.181 27.186 1.00 42.62 127 ASP B C 1
ATOM 2016 O O . ASP B 1 40 ? -20.033 12.261 26.778 1.00 41.23 127 ASP B O 1
ATOM 2021 N N . ILE B 1 41 ? -18.183 11.021 27.252 1.00 40.78 128 ILE B N 1
ATOM 2022 C CA . ILE B 1 41 ? -18.747 9.706 26.940 1.00 41.31 128 ILE B CA 1
ATOM 2023 C C . ILE B 1 41 ? -18.659 8.885 28.210 1.00 50.37 128 ILE B C 1
ATOM 2024 O O . ILE B 1 41 ? -17.571 8.739 28.760 1.00 49.17 128 ILE B O 1
ATOM 2029 N N . VAL B 1 42 ? -19.812 8.403 28.704 1.00 52.77 129 VAL B N 1
ATOM 2030 C CA . VAL B 1 42 ? -19.922 7.576 29.913 1.00 55.68 129 VAL B CA 1
ATOM 2031 C C . VAL B 1 42 ? -20.272 6.148 29.442 1.00 63.79 129 VAL B C 1
ATOM 2032 O O . VAL B 1 42 ? -21.414 5.883 29.065 1.00 63.98 129 VAL B O 1
ATOM 2036 N N . SER B 1 43 ? -19.279 5.235 29.461 1.00 63.92 130 SER B N 1
ATOM 2037 C CA . SER B 1 43 ? -19.443 3.855 28.965 1.00 65.04 130 SER B CA 1
ATOM 2038 C C . SER B 1 43 ? -18.711 2.761 29.777 1.00 72.06 130 SER B C 1
ATOM 2039 O O . SER B 1 43 ? -18.184 3.039 30.858 1.00 72.44 130 SER B O 1
ATOM 2042 N N . GLY B 1 44 ? -18.725 1.530 29.245 1.00 70.51 131 GLY B N 1
ATOM 2043 C CA . GLY B 1 44 ? -18.054 0.359 29.807 1.00 71.87 131 GLY B CA 1
ATOM 2044 C C . GLY B 1 44 ? -18.818 -0.482 30.817 1.00 79.43 131 GLY B C 1
ATOM 2045 O O . GLY B 1 44 ? -18.580 -1.691 30.905 1.00 79.18 131 GLY B O 1
ATOM 2046 N N . PHE B 1 45 ? -19.728 0.149 31.594 1.00 78.43 132 PHE B N 1
ATOM 2047 C CA . PHE B 1 45 ? -20.538 -0.464 32.662 1.00 80.43 132 PHE B CA 1
ATOM 2048 C C . PHE B 1 45 ? -21.261 -1.781 32.318 1.00 85.71 132 PHE B C 1
ATOM 2049 O O . PHE B 1 45 ? -21.545 -2.566 33.234 1.00 86.43 132 PHE B O 1
ATOM 2057 N N . GLN B 1 46 ? -21.548 -2.020 31.006 1.00 81.32 133 GLN B N 1
ATOM 2058 C CA . GLN B 1 46 ? -22.258 -3.197 30.467 1.00 80.80 133 GLN B CA 1
ATOM 2059 C C . GLN B 1 46 ? -23.648 -3.363 31.116 1.00 84.87 133 GLN B C 1
ATOM 2060 O O . GLN B 1 46 ? -24.116 -4.486 31.345 1.00 85.21 133 GLN B O 1
ATOM 2066 N N . ALA B 1 47 ? -24.296 -2.214 31.408 1.00 80.52 134 ALA B N 1
ATOM 2067 C CA . ALA B 1 47 ? -25.609 -2.129 32.041 1.00 81.20 134 ALA B CA 1
ATOM 2068 C C . ALA B 1 47 ? -26.419 -0.946 31.497 1.00 83.67 134 ALA B C 1
ATOM 2069 O O . ALA B 1 47 ? -25.856 -0.057 30.852 1.00 82.91 134 ALA B O 1
ATOM 2071 N N . ASP B 1 48 ? -27.744 -0.942 31.776 1.00 79.24 135 ASP B N 1
ATOM 2072 C CA . ASP B 1 48 ? -28.725 0.078 31.377 1.00 77.57 135 ASP B CA 1
ATOM 2073 C C . ASP B 1 48 ? -28.226 1.512 31.621 1.00 75.78 135 ASP B C 1
ATOM 2074 O O . ASP B 1 48 ? -28.007 1.883 32.782 1.00 76.32 135 ASP B O 1
ATOM 2079 N N . PRO B 1 49 ? -28.050 2.335 30.550 1.00 66.77 136 PRO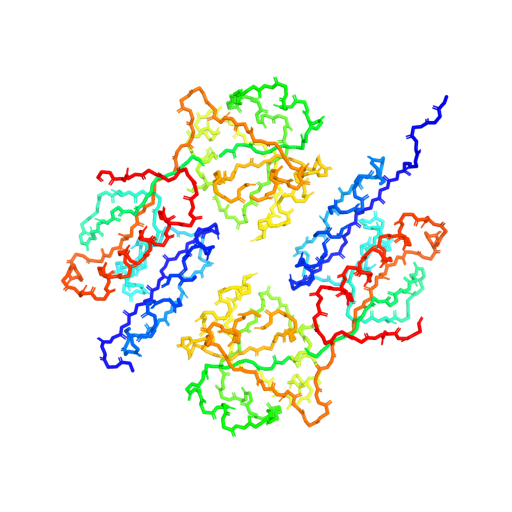 B N 1
ATOM 2080 C CA . PRO B 1 49 ? -27.607 3.721 30.774 1.00 64.62 136 PRO B CA 1
ATOM 2081 C C . PRO B 1 49 ? -28.655 4.676 31.359 1.00 64.26 136 PRO B C 1
ATOM 2082 O O . PRO B 1 49 ? -28.305 5.801 31.707 1.00 63.88 136 PRO B O 1
ATOM 2086 N N . VAL B 1 50 ? -29.925 4.237 31.479 1.00 58.02 137 VAL B N 1
ATOM 2087 C CA . VAL B 1 50 ? -31.026 5.033 32.038 1.00 57.51 137 VAL B CA 1
ATOM 2088 C C . VAL B 1 50 ? -30.764 5.337 33.536 1.00 60.45 137 VAL B C 1
ATOM 2089 O O . VAL B 1 50 ? -31.075 6.436 34.013 1.00 59.67 137 VAL B O 1
ATOM 2093 N N . GLY B 1 51 ? -30.159 4.372 34.232 1.00 55.44 138 GLY B N 1
ATOM 2094 C CA . GLY B 1 51 ? -29.808 4.491 35.641 1.00 55.26 138 GLY B CA 1
ATOM 2095 C C . GLY B 1 51 ? -28.873 5.649 35.911 1.00 56.00 138 GLY B C 1
ATOM 2096 O O . GLY B 1 51 ? -29.067 6.389 36.874 1.00 56.15 138 GLY B O 1
ATOM 2097 N N . LEU B 1 52 ? -27.878 5.836 35.024 1.00 50.79 139 LEU B N 1
ATOM 2098 C CA . LEU B 1 52 ? -26.884 6.911 35.102 1.00 49.37 139 LEU B CA 1
ATOM 2099 C C . LEU B 1 52 ? -27.534 8.298 35.061 1.00 53.82 139 LEU B C 1
ATOM 2100 O O . LEU B 1 52 ? -27.039 9.208 35.723 1.00 53.33 139 LEU B O 1
ATOM 2105 N N . LEU B 1 53 ? -28.650 8.447 34.306 1.00 51.12 140 LEU B N 1
ATOM 2106 C CA . LEU B 1 53 ? -29.426 9.698 34.198 1.00 51.39 140 LEU B CA 1
ATOM 2107 C C . LEU B 1 53 ? -30.064 10.032 35.540 1.00 57.33 140 LEU B C 1
ATOM 2108 O O . LEU B 1 53 ? -29.936 11.161 36.016 1.00 57.51 140 LEU B O 1
ATOM 2113 N N . LEU B 1 54 ? -30.724 9.032 36.162 1.00 56.01 141 LEU B N 1
ATOM 2114 C CA . LEU B 1 54 ? -31.371 9.152 37.469 1.00 57.64 141 LEU B CA 1
ATOM 2115 C C . LEU B 1 54 ? -30.321 9.511 38.517 1.00 61.09 141 LEU B C 1
ATOM 2116 O O . LEU B 1 54 ? -30.573 10.353 39.371 1.00 61.01 141 LEU B O 1
ATOM 2121 N N . GLN B 1 55 ? -29.121 8.915 38.396 1.00 57.12 142 GLN B N 1
ATOM 2122 C CA . GLN B 1 55 ? -27.994 9.124 39.300 1.00 57.37 142 GLN B CA 1
ATOM 2123 C C . GLN B 1 55 ? -27.185 10.404 39.032 1.00 60.75 142 GLN B C 1
ATOM 2124 O O . GLN B 1 55 ? -26.211 10.650 39.746 1.00 60.95 142 GLN B O 1
ATOM 2130 N N . HIS B 1 56 ? -27.591 11.223 38.028 1.00 56.57 143 HIS B N 1
ATOM 2131 C CA . HIS B 1 56 ? -26.919 12.469 37.614 1.00 55.88 143 HIS B CA 1
ATOM 2132 C C . HIS B 1 56 ? -25.454 12.246 37.177 1.00 58.58 143 HIS B C 1
ATOM 2133 O O . HIS B 1 56 ? -24.613 13.147 37.245 1.00 58.52 143 HIS B O 1
ATOM 2140 N N . ARG B 1 57 ? -25.179 11.033 36.700 1.00 54.23 144 ARG B N 1
ATOM 2141 C CA . ARG B 1 57 ? -23.870 10.593 36.231 1.00 52.81 144 ARG B CA 1
ATOM 2142 C C . ARG B 1 57 ? -23.759 10.769 34.713 1.00 54.56 144 ARG B C 1
ATOM 2143 O O . ARG B 1 57 ? -22.660 10.650 34.165 1.00 53.48 144 ARG B O 1
ATOM 2151 N N . ALA B 1 58 ? -24.902 11.050 34.044 1.00 49.91 145 ALA B N 1
ATOM 2152 C CA . ALA B 1 58 ? -25.022 11.271 32.596 1.00 47.62 145 ALA B CA 1
ATOM 2153 C C . ALA B 1 58 ? -26.214 12.195 32.314 1.00 50.91 145 ALA B C 1
ATOM 2154 O O . ALA B 1 58 ? -27.156 12.234 33.106 1.00 50.20 145 ALA B O 1
ATOM 2156 N N . ASP B 1 59 ? -26.174 12.923 31.179 1.00 47.09 146 ASP B N 1
ATOM 2157 C CA . ASP B 1 59 ? -27.212 13.887 30.775 1.00 46.86 146 ASP B CA 1
ATOM 2158 C C . ASP B 1 59 ? -28.094 13.403 29.612 1.00 49.10 146 ASP B C 1
ATOM 2159 O O . ASP B 1 59 ? -29.245 13.833 29.499 1.00 49.89 146 ASP B O 1
ATOM 2164 N N . LEU B 1 60 ? -27.575 12.484 28.786 1.00 42.30 147 LEU B N 1
ATOM 2165 C CA . LEU B 1 60 ? -28.311 11.891 27.669 1.00 40.74 147 LEU B CA 1
ATOM 2166 C C . LEU B 1 60 ? -27.851 10.448 27.471 1.00 43.62 147 LEU B C 1
ATOM 2167 O O . LEU B 1 60 ? -26.648 10.173 27.542 1.00 41.73 147 LEU B O 1
ATOM 2172 N N . ALA B 1 61 ? -28.813 9.528 27.232 1.00 39.73 148 ALA B N 1
ATOM 2173 C CA . ALA B 1 61 ? -28.527 8.116 27.012 1.00 39.10 148 ALA B CA 1
ATOM 2174 C C . ALA B 1 61 ? -29.096 7.590 25.693 1.00 44.33 148 ALA B C 1
ATOM 2175 O O . ALA B 1 61 ? -30.242 7.889 25.358 1.00 45.10 148 ALA B O 1
ATOM 2177 N N . ILE B 1 62 ? -28.286 6.806 24.949 1.00 39.78 149 ILE B N 1
ATOM 2178 C CA . ILE B 1 62 ? -28.701 6.152 23.706 1.00 39.61 149 ILE B CA 1
ATOM 2179 C C . ILE B 1 62 ? -29.230 4.781 24.136 1.00 45.56 149 ILE B C 1
ATOM 2180 O O . ILE B 1 62 ? -28.491 3.993 24.742 1.00 45.67 149 ILE B O 1
ATOM 2185 N N . VAL B 1 63 ? -30.535 4.534 23.894 1.00 42.44 150 VAL B N 1
ATOM 2186 C CA . VAL B 1 63 ? -31.215 3.308 24.315 1.00 42.28 150 VAL B CA 1
ATOM 2187 C C . VAL B 1 63 ? -31.989 2.603 23.180 1.00 47.17 150 VAL B C 1
ATOM 2188 O O . VAL B 1 63 ? -32.447 3.261 22.244 1.00 45.04 150 VAL B O 1
ATOM 2192 N N . SER B 1 64 ? -32.134 1.259 23.295 1.00 47.26 151 SER B N 1
ATOM 2193 C CA . SER B 1 64 ? -32.840 0.375 22.354 1.00 48.78 151 SER B CA 1
ATOM 2194 C C . SER B 1 64 ? -34.332 0.186 22.682 1.00 58.15 151 SER B C 1
ATOM 2195 O O . SER B 1 64 ? -35.054 -0.454 21.910 1.00 58.87 151 SER B O 1
ATOM 2198 N N . GLU B 1 65 ? -34.791 0.742 23.812 1.00 57.30 152 GLU B N 1
ATOM 2199 C CA . GLU B 1 65 ? -36.186 0.661 24.230 1.00 59.48 152 GLU B CA 1
ATOM 2200 C C . GLU B 1 65 ? -36.627 1.912 25.002 1.00 64.91 152 GLU B C 1
ATOM 2201 O O . GLU B 1 65 ? -35.827 2.532 25.709 1.00 64.30 152 GLU B O 1
ATOM 2207 N N . ALA B 1 66 ? -37.891 2.294 24.817 1.00 62.61 153 ALA B N 1
ATOM 2208 C CA . ALA B 1 66 ? -38.495 3.476 25.425 1.00 63.46 153 ALA B CA 1
ATOM 2209 C C . ALA B 1 66 ? -39.446 3.045 26.569 1.00 70.59 153 ALA B C 1
ATOM 2210 O O . ALA B 1 66 ? -40.631 3.402 26.598 1.00 71.33 153 ALA B O 1
ATOM 2212 N N . GLU B 1 67 ? -38.886 2.256 27.509 1.00 67.56 154 GLU B N 1
ATOM 2213 C CA . GLU B 1 67 ? -39.545 1.724 28.707 1.00 68.85 154 GLU B CA 1
ATOM 2214 C C . GLU B 1 67 ? -39.995 2.885 29.594 1.00 70.17 154 GLU B C 1
ATOM 2215 O O . GLU B 1 67 ? -39.151 3.569 30.182 1.00 69.30 154 GLU B O 1
ATOM 2221 N N . LYS B 1 68 ? -41.321 3.153 29.624 1.00 65.08 155 LYS B N 1
ATOM 2222 C CA . LYS B 1 68 ? -41.898 4.250 30.397 1.00 64.71 155 LYS B CA 1
ATOM 2223 C C . LYS B 1 68 ? -41.384 4.220 31.838 1.00 66.76 155 LYS B C 1
ATOM 2224 O O . LYS B 1 68 ? -41.676 3.298 32.596 1.00 68.39 155 LYS B O 1
ATOM 2230 N N . GLN B 1 69 ? -40.524 5.187 32.154 1.00 59.79 156 GLN B N 1
ATOM 2231 C CA . GLN B 1 69 ? -39.891 5.331 33.451 1.00 58.59 156 GLN B CA 1
ATOM 2232 C C . GLN B 1 69 ? -40.008 6.773 33.944 1.00 61.77 156 GLN B C 1
ATOM 2233 O O . GLN B 1 69 ? -39.720 7.723 33.202 1.00 60.66 156 GLN B O 1
ATOM 2239 N N . ASN B 1 70 ? -40.411 6.911 35.214 1.00 57.93 157 ASN B N 1
ATOM 2240 C CA . ASN B 1 70 ? -40.586 8.178 35.917 1.00 57.14 157 ASN B CA 1
ATOM 2241 C C . ASN B 1 70 ? -39.256 8.930 36.066 1.00 57.89 157 ASN B C 1
ATOM 2242 O O . ASN B 1 70 ? -38.231 8.328 36.394 1.00 55.86 157 ASN B O 1
ATOM 2247 N N . GLY B 1 71 ? -39.295 10.233 35.792 1.00 53.48 158 GLY B N 1
ATOM 2248 C CA . GLY B 1 71 ? -38.125 11.097 35.847 1.00 51.93 158 GLY B CA 1
ATOM 2249 C C . GLY B 1 71 ? -37.263 10.997 34.605 1.00 54.29 158 GLY B C 1
ATOM 2250 O O . GLY B 1 71 ? -36.151 11.521 34.581 1.00 52.52 158 GLY B O 1
ATOM 2251 N N . ILE B 1 72 ? -37.781 10.333 33.563 1.00 51.46 159 ILE B N 1
ATOM 2252 C CA . ILE B 1 72 ? -37.098 10.130 32.295 1.00 50.37 159 ILE B CA 1
ATOM 2253 C C . ILE B 1 72 ? -38.026 10.318 31.087 1.00 54.93 159 ILE B C 1
ATOM 2254 O O . ILE B 1 72 ? -39.147 9.803 31.077 1.00 55.74 159 ILE B O 1
ATOM 2259 N N . SER B 1 73 ? -37.559 11.106 30.099 1.00 50.67 160 SER B N 1
ATOM 2260 C CA . SER B 1 73 ? -38.262 11.363 28.841 1.00 49.88 160 SER B CA 1
ATOM 2261 C C . SER B 1 73 ? -37.490 10.797 27.652 1.00 50.42 160 SER B C 1
ATOM 2262 O O . SER B 1 73 ? -36.261 10.881 27.594 1.00 46.88 160 SER B O 1
ATOM 2265 N N . PHE B 1 74 ? -38.230 10.182 26.727 1.00 47.19 161 PHE B N 1
ATOM 2266 C CA . PHE B 1 74 ? -37.678 9.544 25.537 1.00 44.78 161 PHE B CA 1
ATOM 2267 C C . PHE B 1 74 ? -37.951 10.333 24.296 1.00 50.87 161 PHE B C 1
ATOM 2268 O O . PHE B 1 74 ? -39.030 10.918 24.141 1.00 51.20 161 PHE B O 1
ATOM 2276 N N . GLN B 1 75 ? -36.970 10.316 23.393 1.00 48.44 162 GLN B N 1
ATOM 2277 C CA . GLN B 1 75 ? -37.031 10.994 22.116 1.00 49.31 162 GLN B CA 1
ATOM 2278 C C . GLN B 1 75 ? -36.657 9.978 21.039 1.00 54.06 162 GLN B C 1
ATOM 2279 O O . GLN B 1 75 ? -35.547 9.428 21.092 1.00 53.41 162 GLN B O 1
ATOM 2285 N N . PRO B 1 76 ? -37.564 9.667 20.083 1.00 50.45 163 PRO B N 1
ATOM 2286 C CA . PRO B 1 76 ? -37.199 8.706 19.027 1.00 49.02 163 PRO B CA 1
ATOM 2287 C C . PRO B 1 76 ? -36.087 9.224 18.119 1.00 52.07 163 PRO B C 1
ATOM 2288 O O . PRO B 1 76 ? -36.057 10.411 17.779 1.00 53.53 163 PRO B O 1
ATOM 2292 N N . LEU B 1 77 ? -35.154 8.347 17.763 1.00 45.79 164 LEU B N 1
ATOM 2293 C CA . LEU B 1 77 ? -34.087 8.705 16.841 1.00 43.67 164 LEU B CA 1
ATOM 2294 C C . LEU B 1 77 ? -34.436 8.094 15.488 1.00 46.35 164 LEU B C 1
ATOM 2295 O O . LEU B 1 77 ? -34.902 8.813 14.597 1.00 46.04 164 LEU B O 1
ATOM 2300 N N . PHE B 1 78 ? -34.294 6.759 15.365 1.00 42.09 165 PHE B N 1
ATOM 2301 C CA . PHE B 1 78 ? -34.574 6.003 14.143 1.00 42.06 165 PHE B CA 1
ATOM 2302 C C . PHE B 1 78 ? -34.594 4.499 14.374 1.00 46.47 165 PHE B C 1
ATOM 2303 O O . PHE B 1 78 ? -33.986 4.004 15.328 1.00 45.64 165 PHE B O 1
ATOM 2311 N N . ALA B 1 79 ? -35.260 3.773 13.454 1.00 44.56 166 ALA B N 1
ATOM 2312 C CA . ALA B 1 79 ? -35.334 2.309 13.429 1.00 44.35 166 ALA B CA 1
ATOM 2313 C C . ALA B 1 79 ? -34.579 1.795 12.187 1.00 47.26 166 ALA B C 1
ATOM 2314 O O . ALA B 1 79 ? -34.443 2.523 11.197 1.00 46.66 166 ALA B O 1
ATOM 2316 N N . TYR B 1 80 ? -34.071 0.557 12.255 1.00 42.54 167 TYR B N 1
ATOM 2317 C CA . TYR B 1 80 ? -33.349 -0.098 11.156 1.00 41.07 167 TYR B CA 1
ATOM 2318 C C . TYR B 1 80 ? -33.400 -1.612 11.286 1.00 46.52 167 TYR B C 1
ATOM 2319 O O . TYR B 1 80 ? -33.612 -2.128 12.388 1.00 46.44 167 TYR B O 1
ATOM 2328 N N . GLU B 1 81 ? -33.177 -2.325 10.160 1.00 43.66 168 GLU B N 1
ATOM 2329 C CA . GLU B 1 81 ? -33.172 -3.781 10.122 1.00 44.12 168 GLU B CA 1
ATOM 2330 C C . GLU B 1 81 ? -31.838 -4.400 10.497 1.00 48.76 168 GLU B C 1
ATOM 2331 O O . GLU B 1 81 ? -30.775 -3.936 10.065 1.00 47.28 168 GLU B O 1
ATOM 2345 N N . VAL B 1 83 ? -29.622 -7.445 10.049 1.00 41.03 170 VAL B N 1
ATOM 2346 C CA . VAL B 1 83 ? -29.449 -8.466 9.019 1.00 39.70 170 VAL B CA 1
ATOM 2347 C C . VAL B 1 83 ? -28.458 -9.512 9.476 1.00 42.95 170 VAL B C 1
ATOM 2348 O O . VAL B 1 83 ? -27.523 -9.199 10.222 1.00 42.15 170 VAL B O 1
ATOM 2352 N N . GLY B 1 84 ? -28.691 -10.747 9.044 1.00 39.02 171 GLY B N 1
ATOM 2353 C CA . GLY B 1 84 ? -27.806 -11.864 9.319 1.00 37.45 171 GLY B CA 1
ATOM 2354 C C . GLY B 1 84 ? -26.720 -11.877 8.264 1.00 40.16 171 GLY B C 1
ATOM 2355 O O . GLY B 1 84 ? -27.002 -11.653 7.085 1.00 38.91 171 GLY B O 1
ATOM 2356 N N . ILE B 1 85 ? -25.462 -12.070 8.681 1.00 36.32 172 ILE B N 1
ATOM 2357 C CA . ILE B 1 85 ? -24.332 -12.139 7.756 1.00 34.88 172 ILE B CA 1
ATOM 2358 C C . ILE B 1 85 ? -23.611 -13.460 7.844 1.00 34.67 172 ILE B C 1
ATOM 2359 O O . ILE B 1 85 ? -23.395 -13.981 8.941 1.00 32.75 172 ILE B O 1
ATOM 2364 N N . CYS B 1 86 ? -23.268 -14.012 6.681 1.00 30.96 173 CYS B N 1
ATOM 2365 C CA . CYS B 1 86 ? -22.497 -15.249 6.529 1.00 30.65 173 CYS B CA 1
ATOM 2366 C C . CYS B 1 86 ? -21.555 -15.089 5.328 1.00 35.06 173 CYS B C 1
ATOM 2367 O O . CYS B 1 86 ? -21.708 -14.144 4.557 1.00 35.15 173 CYS B O 1
ATOM 2370 N N . ALA B 1 87 ? -20.573 -15.980 5.178 1.00 32.60 174 ALA B N 1
ATOM 2371 C CA . ALA B 1 87 ? -19.646 -15.940 4.047 1.00 32.47 174 ALA B CA 1
ATOM 2372 C C . ALA B 1 87 ? -20.422 -16.354 2.785 1.00 38.57 174 ALA B C 1
ATOM 2373 O O . ALA B 1 87 ? -21.384 -17.118 2.913 1.00 38.35 174 ALA B O 1
ATOM 2375 N N . PRO B 1 88 ? -20.060 -15.872 1.567 1.00 36.09 175 PRO B N 1
ATOM 2376 C CA . PRO B 1 88 ? -20.819 -16.269 0.362 1.00 37.10 175 PRO B CA 1
ATOM 2377 C C . PRO B 1 88 ? -20.939 -17.784 0.120 1.00 43.05 175 PRO B C 1
ATOM 2378 O O . PRO B 1 88 ? -21.926 -18.224 -0.457 1.00 43.08 175 PRO B O 1
ATOM 2382 N N . ASP B 1 89 ? -19.942 -18.568 0.606 1.00 41.30 176 ASP B N 1
ATOM 2383 C CA . ASP B 1 89 ? -19.804 -20.032 0.522 1.00 41.63 176 ASP B CA 1
ATOM 2384 C C . ASP B 1 89 ? -20.729 -20.769 1.484 1.00 43.74 176 ASP B C 1
ATOM 2385 O O . ASP B 1 89 ? -21.289 -21.799 1.109 1.00 45.38 176 ASP B O 1
ATOM 2390 N N . HIS B 1 90 ? -20.809 -20.293 2.744 1.00 36.90 177 HIS B N 1
ATOM 2391 C CA . HIS B 1 90 ? -21.612 -20.830 3.852 1.00 35.61 177 HIS B CA 1
ATOM 2392 C C . HIS B 1 90 ? -22.973 -21.426 3.428 1.00 40.40 177 HIS B C 1
ATOM 2393 O O . HIS B 1 90 ? -23.685 -20.789 2.654 1.00 39.72 177 HIS B O 1
ATOM 2400 N N . PRO B 1 91 ? -23.359 -22.618 3.967 1.00 38.04 178 PRO B N 1
ATOM 2401 C CA . PRO B 1 91 ? -24.669 -23.209 3.633 1.00 39.07 178 PRO B CA 1
ATOM 2402 C C . PRO B 1 91 ? -25.889 -22.302 3.833 1.00 43.24 178 PRO B C 1
ATOM 2403 O O . PRO B 1 91 ? -26.845 -22.400 3.062 1.00 43.33 178 PRO B O 1
ATOM 2407 N N . LEU B 1 92 ? -25.850 -21.409 4.842 1.00 39.16 179 LEU B N 1
ATOM 2408 C CA . LEU B 1 92 ? -26.949 -20.481 5.140 1.00 39.06 179 LEU B CA 1
ATOM 2409 C C . LEU B 1 92 ? -27.225 -19.438 4.058 1.00 43.25 179 LEU B C 1
ATOM 2410 O O . LEU B 1 92 ? -28.307 -18.846 4.058 1.00 44.06 179 LEU B O 1
ATOM 2415 N N . ALA B 1 93 ? -26.287 -19.246 3.112 1.00 39.48 180 ALA B N 1
ATOM 2416 C CA . ALA B 1 93 ? -26.469 -18.321 1.992 1.00 40.27 180 ALA B CA 1
ATOM 2417 C C . ALA B 1 93 ? -27.558 -18.853 1.047 1.00 48.71 180 ALA B C 1
ATOM 2418 O O . ALA B 1 93 ? -28.157 -18.075 0.306 1.00 50.89 180 ALA B O 1
ATOM 2420 N N . ALA B 1 94 ? -27.841 -20.168 1.114 1.00 45.77 181 ALA B N 1
ATOM 2421 C CA . ALA B 1 94 ? -28.875 -20.844 0.334 1.00 47.25 181 ALA B CA 1
ATOM 2422 C C . ALA B 1 94 ? -30.296 -20.471 0.790 1.00 52.44 181 ALA B C 1
ATOM 2423 O O . ALA B 1 94 ? -31.236 -20.603 0.006 1.00 54.06 181 ALA B O 1
ATOM 2425 N N . LYS B 1 95 ? -30.452 -20.033 2.057 1.00 47.53 182 LYS B N 1
ATOM 2426 C CA . LYS B 1 95 ? -31.733 -19.624 2.630 1.00 47.94 182 LYS B CA 1
ATOM 2427 C C . LYS B 1 95 ? -31.880 -18.109 2.535 1.00 52.57 182 LYS B C 1
ATOM 2428 O O . LYS B 1 95 ? -30.979 -17.382 2.954 1.00 51.48 182 LYS B O 1
ATOM 2434 N N . ASN B 1 96 ? -33.016 -17.631 1.998 1.00 50.51 183 ASN B N 1
ATOM 2435 C CA . ASN B 1 96 ? -33.306 -16.193 1.898 1.00 50.55 183 ASN B CA 1
ATOM 2436 C C . ASN B 1 96 ? -33.641 -15.622 3.273 1.00 53.34 183 ASN B C 1
ATOM 2437 O O . ASN B 1 96 ? -33.256 -14.498 3.584 1.00 53.53 183 ASN B O 1
ATOM 2442 N N . VAL B 1 97 ? -34.352 -16.407 4.093 1.00 48.63 184 VAL B N 1
ATOM 2443 C CA . VAL B 1 97 ? -34.769 -16.035 5.443 1.00 47.57 184 VAL B CA 1
ATOM 2444 C C . VAL B 1 97 ? -34.203 -17.055 6.451 1.00 49.26 184 VAL B C 1
ATOM 2445 O O . VAL B 1 97 ? -34.343 -18.261 6.241 1.00 50.39 184 VAL B O 1
ATOM 2449 N N . TRP B 1 98 ? -33.586 -16.572 7.545 1.00 41.96 185 TRP B N 1
ATOM 2450 C CA . TRP B 1 98 ? -33.058 -17.434 8.601 1.00 40.05 185 TRP B CA 1
ATOM 2451 C C . TRP B 1 98 ? -34.040 -17.499 9.764 1.00 45.54 185 TRP B C 1
ATOM 2452 O O . TRP B 1 98 ? -34.373 -16.464 10.351 1.00 46.58 185 TRP B O 1
ATOM 2463 N N . THR B 1 99 ? -34.522 -18.711 10.088 1.00 41.51 186 THR B N 1
ATOM 2464 C CA . THR B 1 99 ? -35.427 -18.929 11.224 1.00 41.73 186 THR B CA 1
ATOM 2465 C C . THR B 1 99 ? -34.543 -19.012 12.476 1.00 44.96 186 THR B C 1
ATOM 2466 O O . THR B 1 99 ? -33.336 -19.229 12.343 1.00 44.57 186 THR B O 1
ATOM 2470 N N . ALA B 1 100 ? -35.124 -18.879 13.676 1.00 41.77 187 ALA B N 1
ATOM 2471 C CA . ALA B 1 100 ? -34.395 -18.992 14.947 1.00 41.45 187 ALA B CA 1
ATOM 2472 C C . ALA B 1 100 ? -33.604 -20.320 15.023 1.00 46.31 187 ALA B C 1
ATOM 2473 O O . ALA B 1 100 ? -32.445 -20.326 15.451 1.00 46.27 187 ALA B O 1
ATOM 2475 N N . GLU B 1 101 ? -34.215 -21.419 14.527 1.00 42.40 188 GLU B N 1
ATOM 2476 C CA . GLU B 1 101 ? -33.655 -22.776 14.464 1.00 41.63 188 GLU B CA 1
ATOM 2477 C C . GLU B 1 101 ? -32.403 -22.901 13.572 1.00 43.85 188 GLU B C 1
ATOM 2478 O O . GLU B 1 101 ? -31.610 -23.820 13.779 1.00 43.10 188 GLU B O 1
ATOM 2484 N N . ASP B 1 102 ? -32.218 -21.984 12.591 1.00 39.54 189 ASP B N 1
ATOM 2485 C CA . ASP B 1 102 ? -31.054 -21.978 11.687 1.00 37.64 189 ASP B CA 1
ATOM 2486 C C . ASP B 1 102 ? -29.750 -21.568 12.391 1.00 41.35 189 ASP B C 1
ATOM 2487 O O . ASP B 1 102 ? -28.664 -21.826 11.869 1.00 40.29 189 ASP B O 1
ATOM 2492 N N . PHE B 1 103 ? -29.872 -20.957 13.582 1.00 38.64 190 PHE B N 1
ATOM 2493 C CA . PHE B 1 103 ? -28.777 -20.508 14.434 1.00 37.73 190 PHE B CA 1
ATOM 2494 C C . PHE B 1 103 ? -28.256 -21.626 15.359 1.00 42.83 190 PHE B C 1
ATOM 2495 O O . PHE B 1 103 ? -27.139 -21.504 15.855 1.00 42.11 190 PHE B O 1
ATOM 2503 N N . ILE B 1 104 ? -29.052 -22.705 15.583 1.00 41.56 191 ILE B N 1
ATOM 2504 C CA . ILE B 1 104 ? -28.735 -23.837 16.470 1.00 42.32 191 ILE B CA 1
ATOM 2505 C C . ILE B 1 104 ? -27.292 -24.392 16.399 1.00 48.19 191 ILE B C 1
ATOM 2506 O O . ILE B 1 104 ? -26.598 -24.415 17.415 1.00 48.90 191 ILE B O 1
ATOM 2511 N N . GLY B 1 105 ? -26.857 -24.814 15.228 1.00 45.31 192 GLY B N 1
ATOM 2512 C CA . GLY B 1 105 ? -25.516 -25.373 15.074 1.00 45.69 192 GLY B CA 1
ATOM 2513 C C . GLY B 1 105 ? -24.360 -24.390 15.005 1.00 49.37 192 GLY B C 1
ATOM 2514 O O . GLY B 1 105 ? -23.282 -24.658 15.538 1.00 48.95 192 GLY B O 1
ATOM 2515 N N . GLU B 1 106 ? -24.595 -23.250 14.334 1.00 44.18 193 GLU B N 1
ATOM 2516 C CA . GLU B 1 106 ? -23.668 -22.174 14.006 1.00 42.63 193 GLU B CA 1
ATOM 2517 C C . GLU B 1 106 ? -23.066 -21.426 15.193 1.00 45.13 193 GLU B C 1
ATOM 2518 O O . GLU B 1 106 ? -23.746 -21.215 16.194 1.00 46.60 193 GLU B O 1
ATOM 2524 N N . THR B 1 107 ? -21.803 -20.960 15.035 1.00 38.03 194 THR B N 1
ATOM 2525 C CA . THR B 1 107 ? -21.080 -20.120 15.997 1.00 35.85 194 THR B CA 1
ATOM 2526 C C . THR B 1 107 ? -21.574 -18.689 15.746 1.00 38.29 194 THR B C 1
ATOM 2527 O O . THR B 1 107 ? -21.581 -18.240 14.601 1.00 38.72 194 THR B O 1
ATOM 2531 N N . LEU B 1 108 ? -22.002 -17.985 16.799 1.00 33.83 195 LEU B N 1
ATOM 2532 C CA . LEU B 1 108 ? -22.491 -16.617 16.686 1.00 32.91 195 LEU B CA 1
ATOM 2533 C C . LEU B 1 108 ? -21.408 -15.615 17.110 1.00 36.03 195 LEU B C 1
ATOM 2534 O O . LEU B 1 108 ? -20.881 -15.704 18.220 1.00 35.35 195 LEU B O 1
ATOM 2539 N N . ILE B 1 109 ? -21.058 -14.687 16.209 1.00 32.34 196 ILE B N 1
ATOM 2540 C CA . ILE B 1 109 ? -20.067 -13.641 16.482 1.00 31.45 196 ILE B CA 1
ATOM 2541 C C . ILE B 1 109 ? -20.790 -12.360 16.889 1.00 36.13 196 ILE B C 1
ATOM 2542 O O . ILE B 1 109 ? -21.648 -11.874 16.155 1.00 35.63 196 ILE B O 1
ATOM 2547 N N . THR B 1 110 ? -20.530 -11.896 18.125 1.00 34.00 197 THR B N 1
ATOM 2548 C CA . THR B 1 110 ? -21.173 -10.722 18.728 1.00 34.17 197 THR B CA 1
ATOM 2549 C C . THR B 1 110 ? -20.138 -9.820 19.411 1.00 36.78 197 THR B C 1
ATOM 2550 O O . THR B 1 110 ? -18.965 -10.185 19.514 1.00 34.55 197 THR B O 1
ATOM 2554 N N . TYR B 1 111 ? -20.602 -8.676 19.953 1.00 34.80 198 TYR B N 1
ATOM 2555 C CA . TYR B 1 111 ? -19.788 -7.775 20.769 1.00 34.29 198 TYR B CA 1
ATOM 2556 C C . TYR B 1 111 ? -19.680 -8.410 22.168 1.00 39.52 198 TYR B C 1
ATOM 2557 O O . TYR B 1 111 ? -20.568 -9.192 22.530 1.00 37.88 198 TYR B O 1
ATOM 2566 N N . PRO B 1 112 ? -18.584 -8.175 22.941 1.00 38.65 199 PRO B N 1
ATOM 2567 C CA . PRO B 1 112 ? -18.435 -8.858 24.244 1.00 40.49 199 PRO B CA 1
ATOM 2568 C C . PRO B 1 112 ? -19.286 -8.188 25.311 1.00 46.32 199 PRO B C 1
ATOM 2569 O O . PRO B 1 112 ? -18.806 -7.415 26.152 1.00 47.44 199 PRO B O 1
ATOM 2573 N N . VAL B 1 113 ? -20.575 -8.499 25.257 1.00 42.77 200 VAL B N 1
ATOM 2574 C CA . VAL B 1 113 ? -21.598 -7.886 26.082 1.00 43.78 200 VAL B CA 1
ATOM 2575 C C . VAL B 1 113 ? -22.680 -8.941 26.448 1.00 50.04 200 VAL B C 1
ATOM 2576 O O . VAL B 1 113 ? -22.772 -9.957 25.747 1.00 49.46 200 VAL B O 1
ATOM 2580 N N . PRO B 1 114 ? -23.463 -8.790 27.550 1.00 48.25 201 PRO B N 1
ATOM 2581 C CA . PRO B 1 114 ? -24.486 -9.810 27.845 1.00 49.01 201 PRO B CA 1
ATOM 2582 C C . PRO B 1 114 ? -25.627 -9.784 26.830 1.00 52.68 201 PRO B C 1
ATOM 2583 O O . PRO B 1 114 ? -25.872 -8.758 26.195 1.00 50.72 201 PRO B O 1
ATOM 2587 N N . ASP B 1 115 ? -26.306 -10.930 26.672 1.00 51.04 202 ASP B N 1
ATOM 2588 C CA . ASP B 1 115 ? -27.421 -11.166 25.752 1.00 51.22 202 ASP B CA 1
ATOM 2589 C C . ASP B 1 115 ? -28.559 -10.150 25.798 1.00 57.61 202 ASP B C 1
ATOM 2590 O O . ASP B 1 115 ? -29.217 -9.943 24.779 1.00 56.42 202 ASP B O 1
ATOM 2595 N N . GLU B 1 116 ? -28.744 -9.474 26.952 1.00 57.55 203 GLU B N 1
ATOM 2596 C CA . GLU B 1 116 ? -29.757 -8.429 27.199 1.00 58.92 203 GLU B CA 1
ATOM 2597 C C . GLU B 1 116 ? -29.547 -7.244 26.270 1.00 64.80 203 GLU B C 1
ATOM 2598 O O . GLU B 1 116 ? -30.517 -6.660 25.803 1.00 65.43 203 GLU B O 1
ATOM 2612 N N . LEU B 1 118 ? -28.135 -7.498 23.332 1.00 53.37 205 LEU B N 1
ATOM 2613 C CA . LEU B 1 118 ? -28.153 -7.943 21.941 1.00 50.34 205 LEU B CA 1
ATOM 2614 C C . LEU B 1 118 ? -29.567 -8.286 21.473 1.00 51.85 205 LEU B C 1
ATOM 2615 O O . LEU B 1 118 ? -30.192 -9.175 22.036 1.00 52.09 205 LEU B O 1
ATOM 2620 N N . ASP B 1 119 ? -30.058 -7.574 20.436 1.00 46.62 206 ASP B N 1
ATOM 2621 C CA . ASP B 1 119 ? -31.392 -7.719 19.848 1.00 46.68 206 ASP B CA 1
ATOM 2622 C C . ASP B 1 119 ? -31.734 -9.116 19.367 1.00 49.65 206 ASP B C 1
ATOM 2623 O O . ASP B 1 119 ? -32.802 -9.614 19.720 1.00 50.90 206 ASP B O 1
ATOM 2628 N N . LEU B 1 120 ? -30.835 -9.764 18.593 1.00 44.64 207 LEU B N 1
ATOM 2629 C CA . LEU B 1 120 ? -31.041 -11.135 18.105 1.00 44.19 207 LEU B CA 1
ATOM 2630 C C . LEU B 1 120 ? -31.237 -12.144 19.261 1.00 48.86 207 LEU B C 1
ATOM 2631 O O . LEU B 1 120 ? -32.334 -12.696 19.333 1.00 48.65 207 LEU B O 1
ATOM 2636 N N . PRO B 1 121 ? -30.274 -12.341 20.207 1.00 46.64 208 PRO B N 1
ATOM 2637 C CA . PRO B 1 121 ? -30.528 -13.270 21.323 1.00 48.25 208 PRO B CA 1
ATOM 2638 C C . PRO B 1 121 ? -31.766 -12.941 22.154 1.00 54.82 208 PRO B C 1
ATOM 2639 O O . PRO B 1 121 ? -32.593 -13.824 22.374 1.00 56.47 208 PRO B O 1
ATOM 2643 N N . LYS B 1 122 ? -31.918 -11.674 22.569 1.00 51.11 209 LYS B N 1
ATOM 2644 C CA . LYS B 1 122 ? -33.032 -11.197 23.393 1.00 51.79 209 LYS B CA 1
ATOM 2645 C C . LYS B 1 122 ? -34.432 -11.390 22.767 1.00 56.08 209 LYS B C 1
ATOM 2646 O O . LYS B 1 122 ? -35.327 -11.927 23.432 1.00 57.74 209 LYS B O 1
ATOM 2652 N N . LYS B 1 123 ? -34.617 -10.926 21.519 1.00 49.58 210 LYS B N 1
ATOM 2653 C CA . LYS B 1 123 ? -35.906 -10.949 20.823 1.00 49.27 210 LYS B CA 1
ATOM 2654 C C . LYS B 1 123 ? -36.242 -12.235 20.080 1.00 52.18 210 LYS B C 1
ATOM 2655 O O . LYS B 1 123 ? -37.400 -12.408 19.697 1.00 52.84 210 LYS B O 1
ATOM 2661 N N . ILE B 1 124 ? -35.249 -13.099 19.803 1.00 47.24 211 ILE B N 1
ATOM 2662 C CA . ILE B 1 124 ? -35.465 -14.284 18.963 1.00 46.83 211 ILE B CA 1
ATOM 2663 C C . ILE B 1 124 ? -34.997 -15.623 19.552 1.00 51.88 211 ILE B C 1
ATOM 2664 O O . ILE B 1 124 ? -35.767 -16.583 19.572 1.00 54.30 211 ILE B O 1
ATOM 2669 N N . LEU B 1 125 ? -33.731 -15.691 19.968 1.00 46.39 212 LEU B N 1
ATOM 2670 C CA . LEU B 1 125 ? -33.041 -16.888 20.449 1.00 45.32 212 LEU B CA 1
ATOM 2671 C C . LEU B 1 125 ? -33.439 -17.300 21.872 1.00 49.79 212 LEU B C 1
ATOM 2672 O O . LEU B 1 125 ? -33.964 -18.402 22.043 1.00 50.40 212 LEU B O 1
ATOM 2677 N N . ILE B 1 126 ? -33.185 -16.429 22.886 1.00 45.33 213 ILE B N 1
ATOM 2678 C CA . ILE B 1 126 ? -33.511 -16.675 24.301 1.00 46.27 213 ILE B CA 1
ATOM 2679 C C . ILE B 1 126 ? -34.973 -17.154 24.463 1.00 52.08 213 ILE B C 1
ATOM 2680 O O . ILE B 1 126 ? -35.141 -18.231 25.047 1.00 53.56 213 ILE B O 1
ATOM 2685 N N . PRO B 1 127 ? -36.017 -16.473 23.886 1.00 48.95 214 PRO B N 1
ATOM 2686 C CA . PRO B 1 127 ? -37.397 -16.973 24.046 1.00 50.35 214 PRO B CA 1
ATOM 2687 C C . PRO B 1 127 ? -37.676 -18.344 23.451 1.00 55.02 214 PRO B C 1
ATOM 2688 O O . PRO B 1 127 ? -38.620 -19.004 23.885 1.00 56.86 214 PRO B O 1
ATOM 2692 N N . LYS B 1 128 ? -36.867 -18.776 22.470 1.00 49.64 215 LYS B N 1
ATOM 2693 C CA . LYS B 1 128 ? -37.032 -20.084 21.850 1.00 49.05 215 LYS B CA 1
ATOM 2694 C C . LYS B 1 128 ? -36.116 -21.117 22.505 1.00 52.26 215 LYS B C 1
ATOM 2695 O O . LYS B 1 128 ? -36.166 -22.293 22.139 1.00 51.53 215 LYS B O 1
ATOM 2701 N N . ASN B 1 129 ? -35.319 -20.684 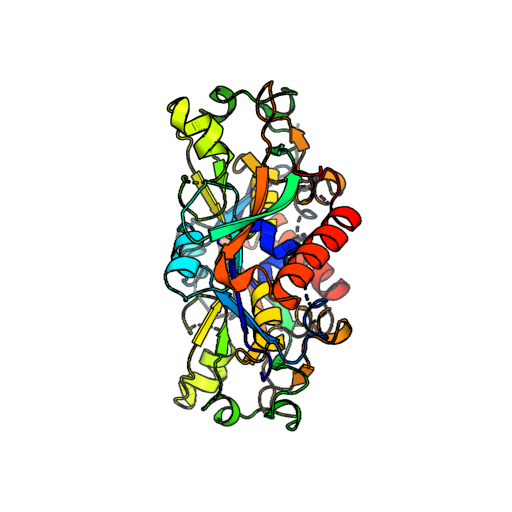23.509 1.00 48.72 216 ASN B N 1
ATOM 2702 C CA . ASN B 1 129 ? -34.352 -21.501 24.254 1.00 48.96 216 ASN B CA 1
ATOM 2703 C C . ASN B 1 129 ? -33.163 -21.951 23.366 1.00 51.40 216 ASN B C 1
ATOM 2704 O O . ASN B 1 129 ? -32.648 -23.076 23.490 1.00 51.34 216 ASN B O 1
ATOM 2709 N N . ILE B 1 130 ? -32.722 -21.040 22.473 1.00 45.50 217 ILE B N 1
ATOM 2710 C CA . ILE B 1 130 ? -31.585 -21.259 21.588 1.00 43.02 217 ILE B CA 1
ATOM 2711 C C . ILE B 1 130 ? -30.404 -20.417 22.096 1.00 46.41 217 ILE B C 1
ATOM 2712 O O . ILE B 1 130 ? -30.502 -19.199 22.181 1.00 45.65 217 ILE B O 1
ATOM 2717 N N . ASN B 1 131 ? -29.311 -21.083 22.471 1.00 43.23 218 ASN B N 1
ATOM 2718 C CA . ASN B 1 131 ? -28.079 -20.458 22.948 1.00 41.94 218 ASN B CA 1
ATOM 2719 C C . ASN B 1 131 ? -26.912 -21.065 22.128 1.00 44.93 218 ASN B C 1
ATOM 2720 O O . ASN B 1 131 ? -26.277 -22.036 22.564 1.00 44.38 218 ASN B O 1
ATOM 2725 N N . PRO B 1 132 ? -26.661 -20.539 20.909 1.00 41.15 219 PRO B N 1
ATOM 2726 C CA . PRO B 1 132 ? -25.583 -21.098 20.074 1.00 40.90 219 PRO B CA 1
ATOM 2727 C C . PRO B 1 132 ? -24.165 -20.831 20.607 1.00 44.37 219 PRO B C 1
ATOM 2728 O O . PRO B 1 132 ? -24.014 -19.933 21.441 1.00 44.35 219 PRO B O 1
ATOM 2732 N N . PRO B 1 133 ? -23.110 -21.567 20.141 1.00 39.54 220 PRO B N 1
ATOM 2733 C CA . PRO B 1 133 ? -21.733 -21.252 20.589 1.00 38.36 220 PRO B CA 1
ATOM 2734 C C . PRO B 1 133 ? -21.376 -19.821 20.193 1.00 39.03 220 PRO B C 1
ATOM 2735 O O . PRO B 1 133 ? -21.809 -19.344 19.147 1.00 36.60 220 PRO B O 1
ATOM 2739 N N . ARG B 1 134 ? -20.652 -19.121 21.066 1.00 35.78 221 ARG B N 1
ATOM 2740 C CA . ARG B 1 134 ? -20.330 -17.724 20.854 1.00 34.62 221 ARG B CA 1
ATOM 2741 C C . ARG B 1 134 ? -18.863 -17.479 20.639 1.00 39.55 221 ARG B C 1
ATOM 2742 O O . ARG B 1 134 ? -18.014 -18.223 21.131 1.00 39.07 221 ARG B O 1
ATOM 2750 N N . ARG B 1 135 ? -18.588 -16.402 19.905 1.00 36.44 222 ARG B N 1
ATOM 2751 C CA . ARG B 1 135 ? -17.283 -15.852 19.557 1.00 35.35 222 ARG B CA 1
ATOM 2752 C C . ARG B 1 135 ? -17.471 -14.336 19.748 1.00 36.38 222 ARG B C 1
ATOM 2753 O O . ARG B 1 135 ? -18.550 -13.825 19.439 1.00 34.38 222 ARG B O 1
ATOM 2761 N N . HIS B 1 136 ? -16.479 -13.639 20.334 1.00 33.21 223 HIS B N 1
ATOM 2762 C CA . HIS B 1 136 ? -16.616 -12.204 20.640 1.00 33.24 223 HIS B CA 1
ATOM 2763 C C . HIS B 1 136 ? -15.537 -11.322 20.061 1.00 36.81 223 HIS B C 1
ATOM 2764 O O . HIS B 1 136 ? -14.382 -11.732 19.941 1.00 38.09 223 HIS B O 1
ATOM 2771 N N . SER B 1 137 ? -15.912 -10.078 19.761 1.00 31.65 224 SER B N 1
ATOM 2772 C CA . SER B 1 137 ? -15.010 -9.045 19.263 1.00 30.63 224 SER B CA 1
ATOM 2773 C C . SER B 1 137 ? -15.576 -7.663 19.573 1.00 32.26 224 SER B C 1
ATOM 2774 O O . SER B 1 137 ? -16.771 -7.427 19.401 1.00 30.36 224 SER B O 1
ATOM 2777 N N . GLU B 1 138 ? -14.707 -6.749 20.018 1.00 28.42 225 GLU B N 1
ATOM 2778 C CA . GLU B 1 138 ? -15.056 -5.352 20.295 1.00 27.35 225 GLU B CA 1
ATOM 2779 C C . GLU B 1 138 ? -15.146 -4.551 18.984 1.00 31.66 225 GLU B C 1
ATOM 2780 O O . GLU B 1 138 ? -15.706 -3.460 18.985 1.00 33.46 225 GLU B O 1
ATOM 2786 N N . LEU B 1 139 ? -14.579 -5.082 17.873 1.00 27.12 226 LEU B N 1
ATOM 2787 C CA . LEU B 1 139 ? -14.500 -4.407 16.576 1.00 25.81 226 LEU B CA 1
ATOM 2788 C C . LEU B 1 139 ? -15.322 -5.053 15.482 1.00 31.84 226 LEU B C 1
ATOM 2789 O O . LEU B 1 139 ? -15.206 -6.256 15.253 1.00 33.23 226 LEU B O 1
ATOM 2794 N N . THR B 1 140 ? -16.120 -4.234 14.775 1.00 28.81 227 THR B N 1
ATOM 2795 C CA . THR B 1 140 ? -16.991 -4.628 13.662 1.00 28.78 227 THR B CA 1
ATOM 2796 C C . THR B 1 140 ? -16.169 -5.202 12.513 1.00 33.15 227 THR B C 1
ATOM 2797 O O . THR B 1 140 ? -16.527 -6.239 11.959 1.00 33.53 227 THR B O 1
ATOM 2801 N N . ILE B 1 141 ? -15.057 -4.531 12.176 1.00 31.06 228 ILE B N 1
ATOM 2802 C CA . ILE B 1 141 ? -14.132 -4.931 11.114 1.00 31.13 228 ILE B CA 1
ATOM 2803 C C . ILE B 1 141 ? -13.583 -6.355 11.336 1.00 33.10 228 ILE B C 1
ATOM 2804 O O . ILE B 1 141 ? -13.413 -7.098 10.367 1.00 33.90 228 ILE B O 1
ATOM 2809 N N . ALA B 1 142 ? -13.370 -6.740 12.612 1.00 27.32 229 ALA B N 1
ATOM 2810 C CA . ALA B 1 142 ? -12.903 -8.070 12.989 1.00 26.77 229 ALA B CA 1
ATOM 2811 C C . ALA B 1 142 ? -14.050 -9.084 12.892 1.00 29.98 229 ALA B C 1
ATOM 2812 O O . ALA B 1 142 ? -13.812 -10.197 12.436 1.00 29.09 229 ALA B O 1
ATOM 2814 N N . ILE B 1 143 ? -15.296 -8.686 13.274 1.00 26.42 230 ILE B N 1
ATOM 2815 C CA . ILE B 1 143 ? -16.489 -9.530 13.145 1.00 26.54 230 ILE B CA 1
ATOM 2816 C C . ILE B 1 143 ? -16.679 -9.954 11.681 1.00 30.31 230 ILE B C 1
ATOM 2817 O O . ILE B 1 143 ? -16.787 -11.152 11.417 1.00 30.91 230 ILE B O 1
ATOM 2822 N N . ILE B 1 144 ? -16.668 -8.977 10.739 1.00 25.69 231 ILE B N 1
ATOM 2823 C CA . ILE B 1 144 ? -16.824 -9.204 9.304 1.00 24.49 231 ILE B CA 1
ATOM 2824 C C . ILE B 1 144 ? -15.766 -10.143 8.744 1.00 26.36 231 ILE B C 1
ATOM 2825 O O . ILE B 1 144 ? -16.124 -11.069 8.014 1.00 26.61 231 ILE B O 1
ATOM 2830 N N . GLN B 1 145 ? -14.483 -9.954 9.126 1.00 21.79 232 GLN B N 1
ATOM 2831 C CA . GLN B 1 145 ? -13.396 -10.832 8.643 1.00 21.02 232 GLN B CA 1
ATOM 2832 C C . GLN B 1 145 ? -13.501 -12.255 9.161 1.00 23.56 232 GLN B C 1
ATOM 2833 O O . GLN B 1 145 ? -13.157 -13.180 8.445 1.00 22.36 232 GLN B O 1
ATOM 2839 N N . LEU B 1 146 ? -14.013 -12.423 10.391 1.00 21.74 233 LEU B N 1
ATOM 2840 C CA . LEU B 1 146 ? -14.247 -13.720 11.016 1.00 22.70 233 LEU B CA 1
ATOM 2841 C C . LEU B 1 146 ? -15.422 -14.429 10.320 1.00 27.81 233 LEU B C 1
ATOM 2842 O O . LEU B 1 146 ? -15.332 -15.626 10.027 1.00 27.06 233 LEU B O 1
ATOM 2847 N N . VAL B 1 147 ? -16.496 -13.672 10.010 1.00 25.39 234 VAL B N 1
ATOM 2848 C CA . VAL B 1 147 ? -17.665 -14.185 9.288 1.00 26.48 234 VAL B CA 1
ATOM 2849 C C . VAL B 1 147 ? -17.226 -14.642 7.867 1.00 31.03 234 VAL B C 1
ATOM 2850 O O . VAL B 1 147 ? -17.508 -15.775 7.476 1.00 31.58 234 VAL B O 1
ATOM 2854 N N . ALA B 1 148 ? -16.472 -13.781 7.148 1.00 26.95 235 ALA B N 1
ATOM 2855 C CA . ALA B 1 148 ? -15.944 -14.022 5.794 1.00 25.46 235 ALA B CA 1
ATOM 2856 C C . ALA B 1 148 ? -15.028 -15.248 5.698 1.00 28.86 235 ALA B C 1
ATOM 2857 O O . ALA B 1 148 ? -14.956 -15.887 4.642 1.00 28.45 235 ALA B O 1
ATOM 2859 N N . SER B 1 149 ? -14.326 -15.568 6.800 1.00 24.96 236 SER B N 1
ATOM 2860 C CA . SER B 1 149 ? -13.399 -16.705 6.909 1.00 23.60 236 SER B CA 1
ATOM 2861 C C . SER B 1 149 ? -14.132 -17.978 7.379 1.00 27.37 236 SER B C 1
ATOM 2862 O O . SER B 1 149 ? -13.485 -18.986 7.679 1.00 27.25 236 SER B O 1
ATOM 2865 N N . ARG B 1 150 ? -15.491 -17.925 7.416 1.00 24.37 237 ARG B N 1
ATOM 2866 C CA . ARG B 1 150 ? -16.403 -19.002 7.833 1.00 25.10 237 ARG B CA 1
ATOM 2867 C C . ARG B 1 150 ? -16.206 -19.429 9.291 1.00 27.62 237 ARG B C 1
ATOM 2868 O O . ARG B 1 150 ? -16.458 -20.581 9.642 1.00 27.00 237 ARG B O 1
ATOM 2876 N N . ARG B 1 151 ? -15.780 -18.477 10.146 1.00 24.82 238 ARG B N 1
ATOM 2877 C CA . ARG B 1 151 ? -15.543 -18.707 11.577 1.00 24.86 238 ARG B CA 1
ATOM 2878 C C . ARG B 1 151 ? -16.825 -18.646 12.409 1.00 28.95 238 ARG B C 1
ATOM 2879 O O . ARG B 1 151 ? -16.815 -18.964 13.603 1.00 28.36 238 ARG B O 1
ATOM 2887 N N . GLY B 1 152 ? -17.913 -18.266 11.751 1.00 26.47 239 GLY B N 1
ATOM 2888 C CA . GLY B 1 152 ? -19.238 -18.142 12.342 1.00 27.31 239 GLY B CA 1
ATOM 2889 C C . GLY B 1 152 ? -20.135 -17.231 11.533 1.00 31.16 239 GLY B C 1
ATOM 2890 O O . GLY B 1 152 ? -19.812 -16.883 10.389 1.00 29.46 239 GLY B O 1
ATOM 2891 N N . ILE B 1 153 ? -21.291 -16.875 12.123 1.00 28.81 240 ILE B N 1
ATOM 2892 C CA . ILE B 1 153 ? -22.289 -15.954 11.558 1.00 28.62 240 ILE B CA 1
ATOM 2893 C C . ILE B 1 153 ? -22.533 -14.796 12.533 1.00 31.52 240 ILE B C 1
ATOM 2894 O O . ILE B 1 153 ? -22.128 -14.886 13.691 1.00 30.90 240 ILE B O 1
ATOM 2899 N N . ALA B 1 154 ? -23.171 -13.707 12.075 1.00 28.58 241 ALA B N 1
ATOM 2900 C CA . ALA B 1 154 ? -23.454 -12.549 12.930 1.00 28.05 241 ALA B CA 1
ATOM 2901 C C . ALA B 1 154 ? -24.731 -11.844 12.525 1.00 34.82 241 ALA B C 1
ATOM 2902 O O . ALA B 1 154 ? -25.251 -12.092 11.442 1.00 34.59 241 ALA B O 1
ATOM 2904 N N . ALA B 1 155 ? -25.238 -10.967 13.410 1.00 33.60 242 ALA B N 1
ATOM 2905 C CA . ALA B 1 155 ? -26.398 -10.108 13.185 1.00 34.63 242 ALA B CA 1
ATOM 2906 C C . ALA B 1 155 ? -25.914 -8.674 13.363 1.00 38.76 242 ALA B C 1
ATOM 2907 O O . ALA B 1 155 ? -25.398 -8.315 14.428 1.00 39.21 242 ALA B O 1
ATOM 2909 N N . LEU B 1 156 ? -26.015 -7.876 12.303 1.00 34.29 243 LEU B N 1
ATOM 2910 C CA . LEU B 1 156 ? -25.560 -6.489 12.335 1.00 33.44 243 LEU B CA 1
ATOM 2911 C C . LEU B 1 156 ? -26.540 -5.564 11.622 1.00 35.93 243 LEU B C 1
ATOM 2912 O O . LEU B 1 156 ? -27.278 -6.048 10.764 1.00 35.10 243 LEU B O 1
ATOM 2917 N N . PRO B 1 157 ? -26.575 -4.243 11.943 1.00 32.80 244 PRO B N 1
ATOM 2918 C CA . PRO B 1 157 ? -27.484 -3.341 11.212 1.00 33.36 244 PRO B CA 1
ATOM 2919 C C . PRO B 1 157 ? -27.157 -3.368 9.719 1.00 36.06 244 PRO B C 1
ATOM 2920 O O . PRO B 1 157 ? -25.990 -3.516 9.356 1.00 33.60 244 PRO B O 1
ATOM 2924 N N . TYR B 1 158 ? -28.178 -3.251 8.861 1.00 34.04 245 TYR B N 1
ATOM 2925 C CA . TYR B 1 158 ? -27.981 -3.244 7.416 1.00 34.09 245 TYR B CA 1
ATOM 2926 C C . TYR B 1 158 ? -26.986 -2.142 6.992 1.00 36.96 245 TYR B C 1
ATOM 2927 O O . TYR B 1 158 ? -26.108 -2.405 6.167 1.00 34.90 245 TYR B O 1
ATOM 2936 N N . TRP B 1 159 ? -27.119 -0.921 7.560 1.00 33.77 246 TRP B N 1
ATOM 2937 C CA . TRP B 1 159 ? -26.229 0.193 7.232 1.00 33.63 246 TRP B CA 1
ATOM 2938 C C . TRP B 1 159 ? -24.731 -0.088 7.495 1.00 38.20 246 TRP B C 1
ATOM 2939 O O . TRP B 1 159 ? -23.894 0.363 6.714 1.00 37.63 246 TRP B O 1
ATOM 2950 N N . THR B 1 160 ? -24.409 -0.842 8.571 1.00 35.01 247 THR B N 1
ATOM 2951 C CA . THR B 1 160 ? -23.035 -1.225 8.947 1.00 34.52 247 THR B CA 1
ATOM 2952 C C . THR B 1 160 ? -22.463 -2.244 7.936 1.00 40.81 247 THR B C 1
ATOM 2953 O O . THR B 1 160 ? -21.292 -2.158 7.563 1.00 39.85 247 THR B O 1
ATOM 2957 N N . VAL B 1 161 ? -23.295 -3.232 7.562 1.00 39.55 248 VAL B N 1
ATOM 2958 C CA . VAL B 1 161 ? -23.004 -4.349 6.672 1.00 40.69 248 VAL B CA 1
ATOM 2959 C C . VAL B 1 161 ? -22.750 -3.905 5.221 1.00 49.40 248 VAL B C 1
ATOM 2960 O O . VAL B 1 161 ? -21.866 -4.464 4.563 1.00 48.54 248 VAL B O 1
ATOM 2972 N N . PRO B 1 163 ? -21.079 -1.474 3.300 1.00 47.11 250 PRO B N 1
ATOM 2973 C CA . PRO B 1 163 ? -19.765 -1.367 2.614 1.00 45.68 250 PRO B CA 1
ATOM 2974 C C . PRO B 1 163 ? -19.041 -2.698 2.371 1.00 47.83 250 PRO B C 1
ATOM 2975 O O . PRO B 1 163 ? -18.281 -2.815 1.414 1.00 47.45 250 PRO B O 1
ATOM 2979 N N . TYR B 1 164 ? -19.280 -3.695 3.229 1.00 43.72 251 TYR B N 1
ATOM 2980 C CA . TYR B 1 164 ? -18.643 -5.013 3.151 1.00 43.05 251 TYR B CA 1
ATOM 2981 C C . TYR B 1 164 ? -19.248 -5.972 2.122 1.00 46.88 251 TYR B C 1
ATOM 2982 O O . TYR B 1 164 ? -18.577 -6.917 1.704 1.00 46.56 251 TYR B O 1
ATOM 2991 N N . LEU B 1 165 ? -20.496 -5.713 1.696 1.00 43.68 252 LEU B N 1
ATOM 2992 C CA . LEU B 1 165 ? -21.188 -6.502 0.678 1.00 44.16 252 LEU B CA 1
ATOM 2993 C C . LEU B 1 165 ? -20.564 -6.182 -0.671 1.00 50.63 252 LEU B C 1
ATOM 2994 O O . LEU B 1 165 ? -20.422 -7.066 -1.515 1.00 49.86 252 LEU B O 1
ATOM 2999 N N . GLU B 1 166 ? -20.159 -4.909 -0.845 1.00 50.09 253 GLU B N 1
ATOM 3000 C CA . GLU B 1 166 ? -19.513 -4.364 -2.045 1.00 51.62 253 GLU B CA 1
ATOM 3001 C C . GLU B 1 166 ? -18.136 -5.010 -2.261 1.00 55.94 253 GLU B C 1
ATOM 3002 O O . GLU B 1 166 ? -17.752 -5.266 -3.404 1.00 57.41 253 GLU B O 1
ATOM 3008 N N . LYS B 1 167 ? -17.417 -5.304 -1.155 1.00 49.92 254 LYS B N 1
ATOM 3009 C CA . LYS B 1 167 ? -16.089 -5.922 -1.151 1.00 47.85 254 LYS B CA 1
ATOM 3010 C C . LYS B 1 167 ? -16.141 -7.459 -1.296 1.00 50.04 254 LYS B C 1
ATOM 3011 O O . LYS B 1 167 ? -15.097 -8.098 -1.443 1.00 50.33 254 LYS B O 1
ATOM 3017 N N . GLY B 1 168 ? -17.347 -8.024 -1.260 1.00 44.58 255 GLY B N 1
ATOM 3018 C CA . GLY B 1 168 ? -17.589 -9.456 -1.407 1.00 43.68 255 GLY B CA 1
ATOM 3019 C C . GLY B 1 168 ? -17.267 -10.323 -0.201 1.00 45.57 255 GLY B C 1
ATOM 3020 O O . GLY B 1 168 ? -17.291 -11.556 -0.304 1.00 44.75 255 GLY B O 1
ATOM 3021 N N . TYR B 1 169 ? -16.985 -9.695 0.957 1.00 40.32 256 TYR B N 1
ATOM 3022 C CA . TYR B 1 169 ? -16.644 -10.405 2.192 1.00 38.68 256 TYR B CA 1
ATOM 3023 C C . TYR B 1 169 ? -17.794 -11.283 2.697 1.00 40.58 256 TYR B C 1
ATOM 3024 O O . TYR B 1 169 ? -17.585 -12.440 3.053 1.00 39.43 256 TYR B O 1
ATOM 3033 N N . VAL B 1 170 ? -18.999 -10.711 2.762 1.00 35.84 257 VAL B N 1
ATOM 3034 C CA . VAL B 1 170 ? -20.181 -11.374 3.303 1.00 34.43 257 VAL B CA 1
ATOM 3035 C C . VAL B 1 170 ? -21.399 -11.185 2.393 1.00 37.18 257 VAL B C 1
ATOM 3036 O O . VAL B 1 170 ? -21.371 -10.385 1.452 1.00 36.53 257 VAL B O 1
ATOM 3040 N N . VAL B 1 171 ? -22.471 -11.926 2.700 1.00 32.37 258 VAL B N 1
ATOM 3041 C CA . VAL B 1 171 ? -23.783 -11.816 2.065 1.00 31.44 258 VAL B CA 1
ATOM 3042 C C . VAL B 1 171 ? -24.740 -11.545 3.213 1.00 35.31 258 VAL B C 1
ATOM 3043 O O . VAL B 1 171 ? -24.432 -11.910 4.354 1.00 33.90 258 VAL B O 1
ATOM 3047 N N . HIS B 1 172 ? -25.850 -10.859 2.950 1.00 33.02 259 HIS B N 1
ATOM 3048 C CA . HIS B 1 172 ? -26.798 -10.570 4.020 1.00 33.09 259 HIS B CA 1
ATOM 3049 C C . HIS B 1 172 ? -28.110 -11.273 3.796 1.00 36.70 259 HIS B C 1
ATOM 3050 O O . HIS B 1 172 ? -28.525 -11.460 2.643 1.00 36.71 259 HIS B O 1
ATOM 3057 N N . ARG B 1 173 ? -28.735 -11.720 4.899 1.00 32.89 260 ARG B N 1
ATOM 3058 C CA . ARG B 1 173 ? -30.005 -12.445 4.868 1.00 33.23 260 ARG B CA 1
ATOM 3059 C C . ARG B 1 173 ? -30.955 -11.945 5.938 1.00 37.20 260 ARG B C 1
ATOM 3060 O O . ARG B 1 173 ? -30.522 -11.478 6.995 1.00 35.45 260 ARG B O 1
ATOM 3068 N N . GLN B 1 174 ? -32.261 -12.078 5.664 1.00 35.18 261 GLN B N 1
ATOM 3069 C CA . GLN B 1 174 ? -33.321 -11.674 6.572 1.00 35.14 261 GLN B CA 1
ATOM 3070 C C . GLN B 1 174 ? -33.385 -12.611 7.779 1.00 40.77 261 GLN B C 1
ATOM 3071 O O . GLN B 1 174 ? -33.393 -13.829 7.611 1.00 40.52 261 GLN B O 1
ATOM 3077 N N . ILE B 1 175 ? -33.417 -12.038 8.989 1.00 38.74 262 ILE B N 1
ATOM 3078 C CA . ILE B 1 175 ? -33.530 -12.804 10.229 1.00 38.69 262 ILE B CA 1
ATOM 3079 C C . ILE B 1 175 ? -35.018 -12.868 10.553 1.00 45.13 262 ILE B C 1
ATOM 3080 O O . ILE B 1 175 ? -35.590 -11.844 10.936 1.00 44.49 262 ILE B O 1
ATOM 3085 N N . THR B 1 176 ? -35.647 -14.062 10.390 1.00 43.97 263 THR B N 1
ATOM 3086 C CA . THR B 1 176 ? -37.070 -14.289 10.696 1.00 46.21 263 THR B CA 1
ATOM 3087 C C . THR B 1 176 ? -38.014 -13.795 9.576 1.00 53.50 263 THR B C 1
ATOM 3088 O O . THR B 1 176 ? -37.665 -12.865 8.840 1.00 53.58 263 THR B O 1
ATOM 3092 N N . ALA B 1 177 ? -39.177 -14.455 9.419 1.00 51.91 264 ALA B N 1
ATOM 3093 C CA . ALA B 1 177 ? -40.190 -14.103 8.417 1.00 53.82 264 ALA B CA 1
ATOM 3094 C C . ALA B 1 177 ? -40.685 -12.646 8.582 1.00 60.59 264 ALA B C 1
ATOM 3095 O O . ALA B 1 177 ? -40.922 -11.955 7.584 1.00 60.93 264 ALA B O 1
ATOM 3097 N N . ASP B 1 178 ? -40.796 -12.183 9.847 1.00 57.87 265 ASP B N 1
ATOM 3098 C CA . ASP B 1 178 ? -41.197 -10.828 10.229 1.00 58.06 265 ASP B CA 1
ATOM 3099 C C . ASP B 1 178 ? -40.020 -9.838 10.175 1.00 59.55 265 ASP B C 1
ATOM 3100 O O . ASP B 1 178 ? -40.235 -8.627 10.191 1.00 60.07 265 ASP B O 1
ATOM 3105 N N . GLY B 1 179 ? -38.796 -10.364 10.124 1.00 53.58 266 GLY B N 1
ATOM 3106 C CA . GLY B 1 179 ? -37.573 -9.573 10.132 1.00 50.95 266 GLY B CA 1
ATOM 3107 C C . GLY B 1 179 ? -37.173 -9.186 11.546 1.00 53.02 266 GLY B C 1
ATOM 3108 O O . GLY B 1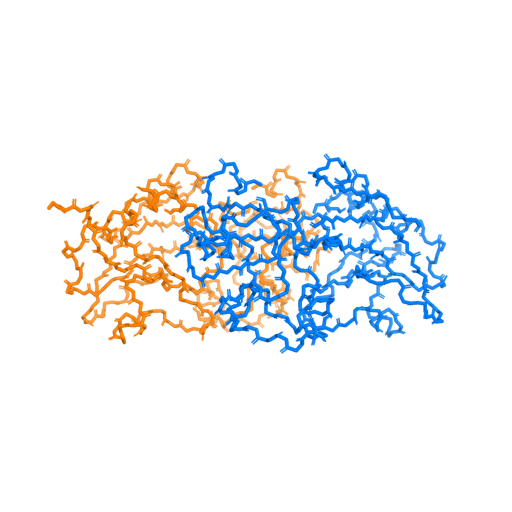 179 ? -37.902 -9.477 12.503 1.00 53.77 266 GLY B O 1
ATOM 3109 N N . LEU B 1 180 ? -36.005 -8.534 11.697 1.00 46.87 267 LEU B N 1
ATOM 3110 C CA . LEU B 1 180 ? -35.517 -8.087 13.003 1.00 45.52 267 LEU B CA 1
ATOM 3111 C C . LEU B 1 180 ? -35.200 -6.596 12.956 1.00 47.78 267 LEU B C 1
ATOM 3112 O O . LEU B 1 180 ? -34.277 -6.174 12.264 1.00 47.18 267 LEU B O 1
ATOM 3117 N N . GLN B 1 181 ? -35.983 -5.802 13.669 1.00 44.10 268 GLN B N 1
ATOM 3118 C CA . GLN B 1 181 ? -35.832 -4.361 13.684 1.00 43.57 268 GLN B CA 1
ATOM 3119 C C . GLN B 1 181 ? -35.329 -3.846 15.026 1.00 47.03 268 GLN B C 1
ATOM 3120 O O . GLN B 1 181 ? -35.822 -4.268 16.065 1.00 47.71 268 GLN B O 1
ATOM 3126 N N . SER B 1 182 ? -34.359 -2.922 14.997 1.00 42.62 269 SER B N 1
ATOM 3127 C CA . SER B 1 182 ? -33.853 -2.230 16.183 1.00 41.89 269 SER B CA 1
ATOM 3128 C C . SER B 1 182 ? -34.481 -0.850 16.207 1.00 46.03 269 SER B C 1
ATOM 3129 O O . SER B 1 182 ? -34.645 -0.237 15.154 1.00 45.08 269 SER B O 1
ATOM 3132 N N . LYS B 1 183 ? -34.851 -0.376 17.401 1.00 43.94 270 LYS B N 1
ATOM 3133 C CA . LYS B 1 183 ? -35.452 0.937 17.594 1.00 44.85 270 LYS B CA 1
ATOM 3134 C C . LYS B 1 183 ? -34.533 1.775 18.489 1.00 48.71 270 LYS B C 1
ATOM 3135 O O . LYS B 1 183 ? -34.211 1.350 19.596 1.00 49.19 270 LYS B O 1
ATOM 3141 N N . LEU B 1 184 ? -34.077 2.941 18.001 1.00 43.56 271 LEU B N 1
ATOM 3142 C CA . LEU B 1 184 ? -33.171 3.776 18.784 1.00 42.13 271 LEU B CA 1
ATOM 3143 C C . LEU B 1 184 ? -33.783 5.034 19.335 1.00 45.40 271 LEU B C 1
ATOM 3144 O O . LEU B 1 184 ? -34.509 5.730 18.628 1.00 45.56 271 LEU B O 1
ATOM 3149 N N . TYR B 1 185 ? -33.507 5.300 20.627 1.00 40.64 272 TYR B N 1
ATOM 3150 C CA . TYR B 1 185 ? -34.034 6.448 21.359 1.00 40.48 272 TYR B CA 1
ATOM 3151 C C . TYR B 1 185 ? -32.936 7.177 22.108 1.00 42.33 272 TYR B C 1
ATOM 3152 O O . TYR B 1 185 ? -31.927 6.570 22.487 1.00 40.20 272 TYR B O 1
ATOM 3161 N N . ALA B 1 186 ? -33.166 8.474 22.360 1.00 38.79 273 ALA B N 1
ATOM 3162 C CA . ALA B 1 186 ? -32.309 9.304 23.181 1.00 38.92 273 ALA B CA 1
ATOM 3163 C C . ALA B 1 186 ? -33.115 9.556 24.454 1.00 47.92 273 ALA B C 1
ATOM 3164 O O . ALA B 1 186 ? -34.242 10.056 24.389 1.00 49.85 273 ALA B O 1
ATOM 3166 N N . ALA B 1 187 ? -32.580 9.132 25.598 1.00 44.12 274 ALA B N 1
ATOM 3167 C CA . ALA B 1 187 ? -33.219 9.310 26.893 1.00 44.23 274 ALA B CA 1
ATOM 3168 C C . ALA B 1 187 ? -32.563 10.474 27.650 1.00 47.57 274 ALA B C 1
ATOM 3169 O O . ALA B 1 187 ? -31.340 10.603 27.651 1.00 46.30 274 ALA B O 1
ATOM 3171 N N . ILE B 1 188 ? -33.382 11.335 28.258 1.00 44.48 275 ILE B N 1
ATOM 3172 C CA . ILE B 1 188 ? -32.962 12.453 29.105 1.00 43.97 275 ILE B CA 1
ATOM 3173 C C . ILE B 1 188 ? -33.872 12.478 30.355 1.00 49.98 275 ILE B C 1
ATOM 3174 O O . ILE B 1 188 ? -34.904 11.786 30.387 1.00 48.86 275 ILE B O 1
ATOM 3179 N N . ARG B 1 189 ? -33.508 13.297 31.367 1.00 47.67 276 ARG B N 1
ATOM 3180 C CA . ARG B 1 189 ? -34.331 13.476 32.561 1.00 48.63 276 ARG B CA 1
ATOM 3181 C C . ARG B 1 189 ? -35.500 14.352 32.128 1.00 54.66 276 ARG B C 1
ATOM 3182 O O . ARG B 1 189 ? -35.348 15.151 31.208 1.00 54.89 276 ARG B O 1
ATOM 3190 N N . THR B 1 190 ? -36.653 14.198 32.756 1.00 53.57 277 THR B N 1
ATOM 3191 C CA . THR B 1 190 ? -37.824 15.017 32.434 1.00 54.98 277 THR B CA 1
ATOM 3192 C C . THR B 1 190 ? -37.592 16.502 32.767 1.00 60.87 277 THR B C 1
ATOM 3193 O O . THR B 1 190 ? -38.097 17.357 32.039 1.00 61.35 277 THR B O 1
ATOM 3197 N N . GLU B 1 191 ? -36.784 16.806 33.814 1.00 58.13 278 GLU B N 1
ATOM 3198 C CA . GLU B 1 191 ? -36.442 18.182 34.200 1.00 58.64 278 GLU B CA 1
ATOM 3199 C C . GLU B 1 191 ? -35.643 18.871 33.087 1.00 61.14 278 GLU B C 1
ATOM 3200 O O . GLU B 1 191 ? -35.792 20.068 32.883 1.00 62.61 278 GLU B O 1
ATOM 3206 N N . ASP B 1 192 ? -34.819 18.114 32.370 1.00 55.71 279 ASP B N 1
ATOM 3207 C CA . ASP B 1 192 ? -33.939 18.620 31.323 1.00 53.90 279 ASP B CA 1
ATOM 3208 C C . ASP B 1 192 ? -34.574 18.778 29.932 1.00 58.64 279 ASP B C 1
ATOM 3209 O O . ASP B 1 192 ? -33.888 19.228 29.005 1.00 58.09 279 ASP B O 1
ATOM 3214 N N . THR B 1 193 ? -35.881 18.447 29.784 1.00 55.59 280 THR B N 1
ATOM 3215 C CA . THR B 1 193 ? -36.629 18.563 28.513 1.00 55.09 280 THR B CA 1
ATOM 3216 C C . THR B 1 193 ? -36.608 19.992 27.910 1.00 58.23 280 THR B C 1
ATOM 3217 O O . THR B 1 193 ? -36.848 20.161 26.709 1.00 56.90 280 THR B O 1
ATOM 3221 N N . ASP B 1 194 ? -36.324 21.000 28.756 1.00 55.46 281 ASP B N 1
ATOM 3222 C CA . ASP B 1 194 ? -36.259 22.423 28.402 1.00 56.61 281 ASP B CA 1
ATOM 3223 C C . ASP B 1 194 ? -34.922 22.860 27.777 1.00 60.02 281 ASP B C 1
ATOM 3224 O O . ASP B 1 194 ? -34.905 23.873 27.083 1.00 60.62 281 ASP B O 1
ATOM 3229 N N . LYS B 1 195 ? -33.820 22.099 28.021 1.00 54.79 282 LYS B N 1
ATOM 3230 C CA . LYS B 1 195 ? -32.458 22.367 27.553 1.00 53.45 282 LYS B CA 1
ATOM 3231 C C . LYS B 1 195 ? -32.341 22.193 26.036 1.00 58.96 282 LYS B C 1
ATOM 3232 O O . LYS B 1 195 ? -32.449 21.074 25.528 1.00 60.13 282 LYS B O 1
ATOM 3238 N N . SER B 1 196 ? -32.124 23.312 25.325 1.00 54.85 283 SER B N 1
ATOM 3239 C CA . SER B 1 196 ? -32.023 23.413 23.868 1.00 53.91 283 SER B CA 1
ATOM 3240 C C . SER B 1 196 ? -30.977 22.518 23.231 1.00 54.24 283 SER B C 1
ATOM 3241 O O . SER B 1 196 ? -31.293 21.850 22.244 1.00 54.15 283 SER B O 1
ATOM 3244 N N . TYR B 1 197 ? -29.749 22.489 23.797 1.00 47.50 284 TYR B N 1
ATOM 3245 C CA . TYR B 1 197 ? -28.635 21.705 23.272 1.00 44.52 284 TYR B CA 1
ATOM 3246 C C . TYR B 1 197 ? -28.882 20.214 23.274 1.00 48.16 284 TYR B C 1
ATOM 3247 O O . TYR B 1 197 ? -28.453 19.539 22.336 1.00 46.87 284 TYR B O 1
ATOM 3256 N N . LEU B 1 198 ? -29.586 19.704 24.315 1.00 45.17 285 LEU B N 1
ATOM 3257 C CA . LEU B 1 198 ? -29.944 18.290 24.436 1.00 44.36 285 LEU B CA 1
ATOM 3258 C C . LEU B 1 198 ? -30.860 17.922 23.287 1.00 49.42 285 LEU B C 1
ATOM 3259 O O . LEU B 1 198 ? -30.601 16.946 22.592 1.00 49.58 285 LEU B O 1
ATOM 3264 N N . ASN B 1 199 ? -31.881 18.753 23.045 1.00 46.83 286 ASN B N 1
ATOM 3265 C CA . ASN B 1 199 ? -32.833 18.603 21.959 1.00 46.59 286 ASN B CA 1
ATOM 3266 C C . ASN B 1 199 ? -32.146 18.749 20.610 1.00 48.17 286 ASN B C 1
ATOM 3267 O O . ASN B 1 199 ? -32.437 17.972 19.701 1.00 46.22 286 ASN B O 1
ATOM 3272 N N . ASN B 1 200 ? -31.203 19.718 20.497 1.00 44.56 287 ASN B N 1
ATOM 3273 C CA . ASN B 1 200 ? -30.462 19.952 19.268 1.00 43.55 287 ASN B CA 1
ATOM 3274 C C . ASN B 1 200 ? -29.477 18.815 18.966 1.00 46.81 287 ASN B C 1
ATOM 3275 O O . ASN B 1 200 ? -29.245 18.519 17.793 1.00 46.47 287 ASN B O 1
ATOM 3280 N N . PHE B 1 201 ? -28.937 18.142 20.008 1.00 42.40 288 PHE B N 1
ATOM 3281 C CA . PHE B 1 201 ? -28.045 16.999 19.791 1.00 40.71 288 PHE B CA 1
ATOM 3282 C C . PHE B 1 201 ? -28.812 15.837 19.146 1.00 42.61 288 PHE B C 1
ATOM 3283 O O . PHE B 1 201 ? -28.272 15.151 18.281 1.00 39.97 288 PHE B O 1
ATOM 3291 N N . CYS B 1 202 ? -30.084 15.654 19.541 1.00 40.62 289 CYS B N 1
ATOM 3292 C CA . CYS B 1 202 ? -30.959 14.613 18.998 1.00 41.23 289 CYS B CA 1
ATOM 3293 C C . CYS B 1 202 ? -31.356 14.901 17.566 1.00 46.59 289 CYS B C 1
ATOM 3294 O O . CYS B 1 202 ? -31.400 13.970 16.753 1.00 46.78 289 CYS B O 1
ATOM 3297 N N . GLN B 1 203 ? -31.604 16.185 17.235 1.00 44.15 290 GLN B N 1
ATOM 3298 C CA . GLN B 1 203 ? -31.925 16.550 15.855 1.00 44.55 290 GLN B CA 1
ATOM 3299 C C . GLN B 1 203 ? -30.716 16.427 14.923 1.00 47.03 290 GLN B C 1
ATOM 3300 O O . GLN B 1 203 ? -30.903 16.099 13.756 1.00 47.35 290 GLN B O 1
ATOM 3306 N N . ILE B 1 204 ? -29.479 16.588 15.467 1.00 41.44 291 ILE B N 1
ATOM 3307 C CA . ILE B 1 204 ? -28.213 16.403 14.745 1.00 39.44 291 ILE B CA 1
ATOM 3308 C C . ILE B 1 204 ? -28.055 14.916 14.427 1.00 40.69 291 ILE B C 1
ATOM 3309 O O . ILE B 1 204 ? -27.789 14.582 13.274 1.00 40.10 291 ILE B O 1
ATOM 3314 N N . ILE B 1 205 ? -28.269 14.024 15.432 1.00 35.94 292 ILE B N 1
ATOM 3315 C CA . ILE B 1 205 ? -28.197 12.558 15.276 1.00 34.12 292 ILE B CA 1
ATOM 3316 C C . ILE B 1 205 ? -29.163 12.103 14.157 1.00 40.24 292 ILE B C 1
ATOM 3317 O O . ILE B 1 205 ? -28.768 11.306 13.301 1.00 39.31 292 ILE B O 1
ATOM 3322 N N . ARG B 1 206 ? -30.417 12.629 14.165 1.00 38.86 293 ARG B N 1
ATOM 3323 C CA . ARG B 1 206 ? -31.453 12.293 13.184 1.00 39.52 293 ARG B CA 1
ATOM 3324 C C . ARG B 1 206 ? -31.137 12.781 11.772 1.00 45.36 293 ARG B C 1
ATOM 3325 O O . ARG B 1 206 ? -31.200 11.979 10.840 1.00 46.67 293 ARG B O 1
ATOM 3333 N N . GLU B 1 207 ? -30.771 14.070 11.607 1.00 42.09 294 GLU B N 1
ATOM 3334 C CA . GLU B 1 207 ? -30.419 14.640 10.296 1.00 42.08 294 GLU B CA 1
ATOM 3335 C C . GLU B 1 207 ? -29.239 13.914 9.692 1.00 42.25 294 GLU B C 1
ATOM 3336 O O . GLU B 1 207 ? -29.261 13.628 8.499 1.00 41.50 294 GLU B O 1
ATOM 3342 N N . ARG B 1 208 ? -28.219 13.608 10.521 1.00 37.83 295 ARG B N 1
ATOM 3343 C CA . ARG B 1 208 ? -27.002 12.914 10.100 1.00 36.63 295 ARG B CA 1
ATOM 3344 C C . ARG B 1 208 ? -27.267 11.476 9.711 1.00 39.63 295 ARG B C 1
ATOM 3345 O O . ARG B 1 208 ? -26.775 11.032 8.677 1.00 38.46 295 ARG B O 1
ATOM 3353 N N . GLY B 1 209 ? -28.026 10.767 10.542 1.00 36.86 296 GLY B N 1
ATOM 3354 C CA . GLY B 1 209 ? -28.364 9.368 10.314 1.00 36.53 296 GLY B CA 1
ATOM 3355 C C . GLY B 1 209 ? -29.170 9.176 9.048 1.00 40.27 296 GLY B C 1
ATOM 3356 O O . GLY B 1 209 ? -28.786 8.384 8.183 1.00 40.48 296 GLY B O 1
ATOM 3357 N N . PHE B 1 210 ? -30.268 9.934 8.910 1.00 35.51 297 PHE B N 1
ATOM 3358 C CA . PHE B 1 210 ? -31.150 9.843 7.747 1.00 36.25 297 PHE B CA 1
ATOM 3359 C C . PHE B 1 210 ? -30.513 10.202 6.411 1.00 41.67 297 PHE B C 1
ATOM 3360 O O . PHE B 1 210 ? -31.011 9.783 5.360 1.00 42.23 297 PHE B O 1
ATOM 3368 N N . ALA B 1 211 ? -29.399 10.952 6.455 1.00 38.41 298 ALA B N 1
ATOM 3369 C CA . ALA B 1 211 ? -28.662 11.386 5.275 1.00 38.55 298 ALA B CA 1
ATOM 3370 C C . ALA B 1 211 ? -27.463 10.488 4.969 1.00 43.59 298 ALA B C 1
ATOM 3371 O O . ALA B 1 211 ? -27.016 10.450 3.821 1.00 44.82 298 ALA B O 1
ATOM 3373 N N . ASP B 1 212 ? -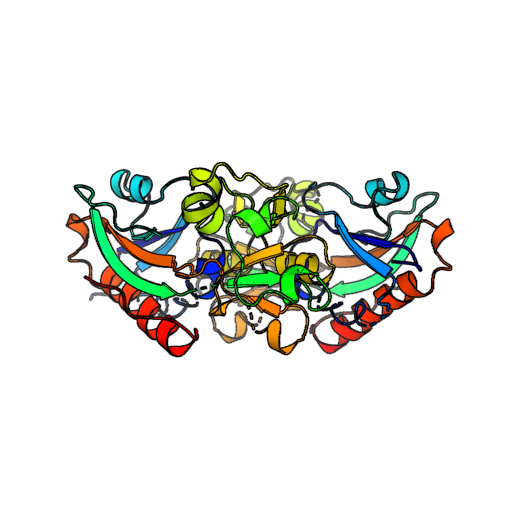26.953 9.761 5.978 1.00 39.33 299 ASP B N 1
ATOM 3374 C CA . ASP B 1 212 ? -25.757 8.927 5.834 1.00 38.09 299 ASP B CA 1
ATOM 3375 C C . ASP B 1 212 ? -25.970 7.435 5.904 1.00 39.92 299 ASP B C 1
ATOM 3376 O O . ASP B 1 212 ? -25.163 6.688 5.340 1.00 39.37 299 ASP B O 1
ATOM 3381 N N . LEU B 1 213 ? -27.028 6.986 6.594 1.00 34.45 300 LEU B N 1
ATOM 3382 C CA . LEU B 1 213 ? -27.292 5.554 6.766 1.00 33.08 300 LEU B CA 1
ATOM 3383 C C . LEU B 1 213 ? -28.477 5.041 5.944 1.00 38.90 300 LEU B C 1
ATOM 3384 O O . LEU B 1 213 ? -29.599 5.511 6.147 1.00 39.24 300 LEU B O 1
ATOM 3389 N N . PRO B 1 214 ? -28.272 4.063 5.029 1.00 37.00 301 PRO B N 1
ATOM 3390 C CA . PRO B 1 214 ? -29.412 3.551 4.258 1.00 38.13 301 PRO B CA 1
ATOM 3391 C C . PRO B 1 214 ? -30.272 2.604 5.086 1.00 42.58 301 PRO B C 1
ATOM 3392 O O . PRO B 1 214 ? -29.762 1.952 5.998 1.00 41.73 301 PRO B O 1
ATOM 3396 N N . GLY B 1 215 ? -31.560 2.545 4.762 1.00 41.13 302 GLY B N 1
ATOM 3397 C CA . GLY B 1 215 ? -32.509 1.641 5.403 1.00 42.23 302 GLY B CA 1
ATOM 3398 C C . GLY B 1 215 ? -33.066 2.077 6.743 1.00 48.05 302 GLY B C 1
ATOM 3399 O O . GLY B 1 215 ? -33.626 1.256 7.482 1.00 49.63 302 GLY B O 1
ATOM 3400 N N . LEU B 1 216 ? -32.930 3.364 7.063 1.00 43.80 303 LEU B N 1
ATOM 3401 C CA . LEU B 1 216 ? -33.470 3.903 8.303 1.00 43.66 303 LEU B CA 1
ATOM 3402 C C . LEU B 1 216 ? -34.941 4.250 8.122 1.00 47.00 303 LEU B C 1
ATOM 3403 O O . LEU B 1 216 ? -35.366 4.623 7.028 1.00 46.40 303 LEU B O 1
ATOM 3408 N N . SER B 1 217 ? -35.721 4.092 9.182 1.00 44.94 304 SER B N 1
ATOM 3409 C CA . SER B 1 217 ? -37.146 4.418 9.162 1.00 47.12 304 SER B CA 1
ATOM 3410 C C . SER B 1 217 ? -37.486 5.230 10.384 1.00 53.89 304 SER B C 1
ATOM 3411 O O . SER B 1 217 ? -36.849 5.065 11.428 1.00 52.27 304 SER B O 1
ATOM 3414 N N . GLU B 1 218 ? -38.474 6.130 10.239 1.00 54.73 305 GLU B N 1
ATOM 3415 C CA . GLU B 1 218 ? -38.951 7.007 11.303 1.00 56.36 305 GLU B CA 1
ATOM 3416 C C . GLU B 1 218 ? -39.519 6.189 12.442 1.00 62.81 305 GLU B C 1
ATOM 3417 O O . GLU B 1 218 ? -40.174 5.173 12.207 1.00 62.43 305 GLU B O 1
ATOM 3423 N N . LEU B 1 219 ? -39.273 6.645 13.671 1.00 62.30 306 LEU B N 1
ATOM 3424 C CA . LEU B 1 219 ? -39.799 6.025 14.874 1.00 64.28 306 LEU B CA 1
ATOM 3425 C C . LEU B 1 219 ? -40.886 6.903 15.454 1.00 75.76 306 LEU B C 1
ATOM 3426 O O . LEU B 1 219 ? -40.769 8.134 15.449 1.00 76.02 306 LEU B O 1
ATOM 3431 N N . GLU B 1 220 ? -41.881 6.267 16.069 1.00 77.68 307 GLU B N 1
ATOM 3432 C CA . GLU B 1 220 ? -42.980 6.968 16.719 1.00 81.18 307 GLU B CA 1
ATOM 3433 C C . GLU B 1 220 ? -43.205 6.446 18.156 1.00 88.08 307 GLU B C 1
ATOM 3434 O O . GLU B 1 220 ? -42.893 5.277 18.413 1.00 87.20 307 GLU B O 1
ATOM 3440 N N . PRO B 1 221 ? -43.681 7.278 19.125 1.00 86.93 308 PRO B N 1
ATOM 3441 C CA . PRO B 1 221 ? -44.106 8.687 19.004 1.00 92.24 308 PRO B CA 1
ATOM 3442 C C . PRO B 1 221 ? -42.944 9.687 18.985 1.00 121.15 308 PRO B C 1
ATOM 3443 O O . PRO B 1 221 ? -42.777 10.510 19.883 1.00 81.51 308 PRO B O 1
#

Sequence (424 aa):
GEAGELRIAVECHTCFDWLPAGEFRPWPQVELDIVSGFQADPVGLLLQHRADLAIVSEAEKQNGISFQPLFAYEVGICAPDHPLAAKNVWTAEDFIGETLITYPVPDELDLPKKILIPKNINPPRRHSELTIAIIQLVASRRGIAALPYWTVPYLEKGYVVHRQITADGLQSKLYAAIRTEDTDKSYLNNFCQIIRERGFADLPGLSELEPTEGEAGELRIAVECHTCFDWLPAGEFRPWPQVELDIVSGFQADPVGLLLQHRADLAIVSEAEKQNGISFQPLFAYEVGICAPDHPLAAKNVWTAEDFIGETLITYPVPDELDLPKKILIPKNINPPRRHSELTIAIIQLVASRRGIAALPYWTVPYLEKGYVVHRQITADGLQSKLYAAIRTEDTDKSYLNNFCQIIRERGFADLPGLSELEP

Solvent-accessible surface area: 19406 Å² total

Radius of gyration: 22.94 Å; Cα contacts (8 Å, |Δi|>4): 822; chains: 2; bounding box: 60×68×42 Å

Nearest PDB structures (foldseek):
  4y0m-assembly4_H  TM=7.667E-01  e=2.361E-13  Pseudomonas aeruginosa PAO1
  5vvh-assembly1_B  TM=6.724E-01  e=6.975E-13  Agrobacterium tumefaciens
  7d98-assembly1_Q  TM=6.451E-01  e=8.843E-11  Cupriavidus necator
  3oxn-assembly1_A  TM=6.936E-01  e=1.216E-10  Vibrio parahaemolyticus
  5mmh-assembly3_A  TM=5.897E-01  e=4.940E-10  Pseudomonas aeruginosa PAO1

InterPro domains:
  IPR000847 LysR, HTH, N-terminal domain [PF00126] (7-66)
  IPR000847 LysR, HTH, N-terminal domain [PR00039] (22-33)
  IPR000847 LysR, HTH, N-terminal domain [PR00039] (33-43)
  IPR000847 LysR, HTH, N-terminal domain [PR00039] (43-54)
  IPR000847 LysR, HTH, N-terminal domain [PS50931] (5-62)
  IPR005119 LysR, substrate-binding [PF03466] (91-295)
  IPR036388 Winged helix-like DNA-binding domain superfamily [G3DSA:1.10.10.10] (5-87)
  IPR036390 Winged helix DNA-binding domain superfamily [SSF46785] (4-115)
  IPR037406 HTH-type transcriptional regulator MetR, PBP2 domain [cd08441] (96-292)

B-factor: mean 44.38, std 16.86, range [10.84, 138.96]

Secondary structure (DSSP, 8-state):
-TTEEEEEE---TGGGGT-----S---TTEEEEEE----S-THHHHHTTS-SEEEES-----TTEEEEEEEEE--EEE-TTSGGGG-SEE-GGGGSSSPEEE-SS----HHIIIIIGGGT----EEE-S-HHHHHHHHHTTS-BEE--TTT--TTTTTS-EEEEESTT---EEEEEEEEGGGTT-HHHHHHHHHHHHHHHHH-TT-B---/---S--EEEEEE---TGGGGT-----S---TTEEEEEE--S-S-THHHHHTTS-SEEEES-----TTEEEEEEEEE--EEE-SSSGGGG-SEE-GGGGSSSPEEE-SS----HHIIIIIGGGT----EEE-S-HHHHHHHHHTTS-BEE--TTT--TTTTTS-EEEEESSS---EEEEEEEESGGGG-HHHHHHHHHHHHHHHHHSTT-B----

CATH classification: 3.40.190.10 (+1 more: 3.40.190.10)

Organism: Neisseria meningitidis serogroup B (strain ATCC BAA-335 / MC58) (NCBI:txid122586)